Protein AF-0000000077119243 (afdb_homodimer)

Organism: Leptosphaeria maculans (strain JN3 / isolate v23.1.3 / race Av1-4-5-6-7-8) (NCBI:txid985895)

InterPro domains:
  IPR002594 Glycoside hydrolase family 12 [PF01670] (50-259)
  IPR002594 Glycoside hydrolase family 12 [PTHR34002] (16-266)
  IPR013319 Glycoside hydrolase family 11/12 [G3DSA:2.60.120.180] (26-264)
  IPR013320 Concanavalin A-like lectin/glucanase domain superfamily [SSF49899] (38-261)

pLDDT: mean 91.3, std 14.82, range [26.23, 98.88]

Structure (mmCIF, N/CA/C/O backbone):
data_AF-0000000077119243-model_v1
#
loop_
_entity.id
_entity.type
_entity.pdbx_description
1 polymer 'Uncharacterized protein'
#
loop_
_atom_site.group_PDB
_atom_site.id
_atom_site.type_symbol
_atom_site.label_atom_id
_atom_site.label_alt_id
_atom_site.label_comp_id
_atom_site.label_asym_id
_atom_site.label_entity_id
_atom_site.label_seq_id
_atom_site.pdbx_PDB_ins_code
_atom_site.Cartn_x
_atom_site.Cartn_y
_atom_site.Cartn_z
_atom_site.occupancy
_atom_site.B_iso_or_equiv
_atom_site.auth_seq_id
_atom_site.auth_comp_id
_atom_site.auth_asym_id
_atom_site.auth_atom_id
_atom_site.pdbx_PDB_model_num
ATOM 1 N N . MET A 1 1 ? -51.469 -25.359 -19.766 1 26.23 1 MET A N 1
ATOM 2 C CA . MET A 1 1 ? -50.406 -25.703 -18.797 1 26.23 1 MET A CA 1
ATOM 3 C C . MET A 1 1 ? -49.219 -24.75 -18.922 1 26.23 1 MET A C 1
ATOM 5 O O . MET A 1 1 ? -48.5 -24.812 -19.922 1 26.23 1 MET A O 1
ATOM 9 N N . LEU A 1 2 ? -49.375 -23.453 -18.391 1 38.09 2 LEU A N 1
ATOM 10 C CA . LEU A 1 2 ? -48.438 -22.344 -18.375 1 38.09 2 LEU A CA 1
ATOM 11 C C . LEU A 1 2 ? -47.156 -22.703 -17.609 1 38.09 2 LEU A C 1
ATOM 13 O O . LEU A 1 2 ? -47.219 -22.969 -16.406 1 38.09 2 LEU A O 1
ATOM 17 N N . THR A 1 3 ? -46.219 -23.391 -18.312 1 36.25 3 THR A N 1
ATOM 18 C CA . THR A 1 3 ? -44.906 -23.688 -17.781 1 36.25 3 THR A CA 1
ATOM 19 C C . THR A 1 3 ? -44.188 -22.406 -17.312 1 36.25 3 THR A C 1
ATOM 21 O O . THR A 1 3 ? -43.938 -21.516 -18.125 1 36.25 3 THR A O 1
ATOM 24 N N . ASN A 1 4 ? -44.531 -21.906 -16.141 1 38.5 4 ASN A N 1
ATOM 25 C CA . ASN A 1 4 ? -43.812 -20.828 -15.469 1 38.5 4 ASN A CA 1
ATOM 26 C C . ASN A 1 4 ? -42.344 -21.156 -15.32 1 38.5 4 ASN A C 1
ATOM 28 O O . ASN A 1 4 ? -41.969 -22.016 -14.539 1 38.5 4 ASN A O 1
ATOM 32 N N . THR A 1 5 ? -41.562 -21.109 -16.375 1 34.38 5 THR A N 1
ATOM 33 C CA . THR A 1 5 ? -40.094 -21.141 -16.281 1 34.38 5 THR A CA 1
ATOM 34 C C . THR A 1 5 ? -39.562 -20.031 -15.383 1 34.38 5 THR A C 1
ATOM 36 O O . THR A 1 5 ? -39.656 -18.859 -15.719 1 34.38 5 THR A O 1
ATOM 39 N N . LEU A 1 6 ? -39.688 -20.188 -14.086 1 35.75 6 LEU A N 1
ATOM 40 C CA . LEU A 1 6 ? -38.969 -19.312 -13.156 1 35.75 6 LEU A CA 1
ATOM 41 C C . LEU A 1 6 ? -37.5 -19.203 -13.531 1 35.75 6 LEU A C 1
ATOM 43 O O . LEU A 1 6 ? -36.781 -20.188 -13.516 1 35.75 6 LEU A O 1
ATOM 47 N N . TYR A 1 7 ? -37.188 -18.203 -14.32 1 35.03 7 TYR A N 1
ATOM 48 C CA . TYR A 1 7 ? -35.781 -17.797 -14.516 1 35.03 7 TYR A CA 1
ATOM 49 C C . TYR A 1 7 ? -35.125 -17.484 -13.188 1 35.03 7 TYR A C 1
ATOM 51 O O . TYR A 1 7 ? -35.5 -16.547 -12.492 1 35.03 7 TYR A O 1
ATOM 59 N N . PHE A 1 8 ? -34.625 -18.453 -12.555 1 35.88 8 PHE A N 1
ATOM 60 C CA . PHE A 1 8 ? -33.719 -18.172 -11.453 1 35.88 8 PHE A CA 1
ATOM 61 C C . PHE A 1 8 ? -32.625 -17.188 -11.875 1 35.88 8 PHE A C 1
ATOM 63 O O . PHE A 1 8 ? -31.781 -17.5 -12.703 1 35.88 8 PHE A O 1
ATOM 70 N N . LEU A 1 9 ? -32.938 -15.906 -11.82 1 38.72 9 LEU A N 1
ATOM 71 C CA . LEU A 1 9 ? -31.875 -14.914 -11.906 1 38.72 9 LEU A CA 1
ATOM 72 C C . LEU A 1 9 ? -30.75 -15.227 -10.914 1 38.72 9 LEU A C 1
ATOM 74 O O . LEU A 1 9 ? -30.938 -15.117 -9.703 1 38.72 9 LEU A O 1
ATOM 78 N N . ALA A 1 10 ? -29.938 -16.188 -11.336 1 40.19 10 ALA A N 1
ATOM 79 C CA . ALA A 1 10 ? -28.688 -16.312 -10.578 1 40.19 10 ALA A CA 1
ATOM 80 C C . ALA A 1 10 ? -28.109 -14.938 -10.273 1 40.19 10 ALA A C 1
ATOM 82 O O . ALA A 1 10 ? -27.75 -14.195 -11.188 1 40.19 10 ALA A O 1
ATOM 83 N N . LEU A 1 11 ? -28.641 -14.289 -9.188 1 38.88 11 LEU A N 1
ATOM 84 C CA . LEU A 1 11 ? -27.969 -13.094 -8.68 1 38.88 11 LEU A CA 1
ATOM 85 C C . LEU A 1 11 ? -26.453 -13.305 -8.648 1 38.88 11 LEU A C 1
ATOM 87 O O . LEU A 1 11 ? -25.938 -14.047 -7.805 1 38.88 11 LEU A O 1
ATOM 91 N N . VAL A 1 12 ? -25.844 -13.312 -9.828 1 37.94 12 VAL A N 1
ATOM 92 C CA . VAL A 1 12 ? -24.391 -13.219 -9.805 1 37.94 12 VAL A CA 1
ATOM 93 C C . VAL A 1 12 ? -23.953 -12.148 -8.797 1 37.94 12 VAL A C 1
ATOM 95 O O . VAL A 1 12 ? -24.312 -10.977 -8.945 1 37.94 12 VAL A O 1
ATOM 98 N N . ALA A 1 13 ? -23.906 -12.438 -7.555 1 44.59 13 ALA A N 1
ATOM 99 C CA . ALA A 1 13 ? -23.281 -11.547 -6.582 1 44.59 13 ALA A CA 1
ATOM 100 C C . ALA A 1 13 ? -22.062 -10.867 -7.176 1 44.59 13 ALA A C 1
ATOM 102 O O . ALA A 1 13 ? -21.219 -11.516 -7.793 1 44.59 13 ALA A O 1
ATOM 103 N N . PRO A 1 14 ? -22.156 -9.555 -7.289 1 43.66 14 PRO A N 1
ATOM 104 C CA . PRO A 1 14 ? -20.953 -8.875 -7.77 1 43.66 14 PRO A CA 1
ATOM 105 C C . PRO A 1 14 ? -19.672 -9.43 -7.141 1 43.66 14 PRO A C 1
ATOM 107 O O . PRO A 1 14 ? -19.609 -9.633 -5.926 1 43.66 14 PRO A O 1
ATOM 110 N N . ILE A 1 15 ? -18.953 -10.188 -7.852 1 42.72 15 ILE A N 1
ATOM 111 C CA . ILE A 1 15 ? -17.609 -10.523 -7.41 1 42.72 15 ILE A CA 1
ATOM 112 C C . ILE A 1 15 ? -16.906 -9.266 -6.914 1 42.72 15 ILE A C 1
ATOM 114 O O . ILE A 1 15 ? -16.609 -8.359 -7.699 1 42.72 15 ILE A O 1
ATOM 118 N N . LEU A 1 16 ? -17.297 -8.703 -5.664 1 45.44 16 LEU A N 1
ATOM 119 C CA . LEU A 1 16 ? -16.516 -7.605 -5.109 1 45.44 16 LEU A CA 1
ATOM 120 C C . LEU A 1 16 ? -15.023 -7.855 -5.301 1 45.44 16 LEU A C 1
ATOM 122 O O . LEU A 1 16 ? -14.508 -8.898 -4.895 1 45.44 16 LEU A O 1
ATOM 126 N N . ALA A 1 17 ? -14.445 -7.086 -6.285 1 49.38 17 ALA A N 1
ATOM 127 C CA . ALA A 1 17 ? -13.125 -7.051 -6.906 1 49.38 17 ALA A CA 1
ATOM 128 C C . ALA A 1 17 ? -12.031 -6.887 -5.859 1 49.38 17 ALA A C 1
ATOM 130 O O . ALA A 1 17 ? -12.188 -6.133 -4.895 1 49.38 17 ALA A O 1
ATOM 131 N N . THR A 1 18 ? -11.18 -7.738 -5.582 1 61.28 18 THR A N 1
ATOM 132 C CA . THR A 1 18 ? -9.898 -7.801 -4.883 1 61.28 18 THR A CA 1
ATOM 133 C C . THR A 1 18 ? -8.984 -6.66 -5.324 1 61.28 18 THR A C 1
ATOM 135 O O . THR A 1 18 ? -8.805 -6.43 -6.52 1 61.28 18 THR A O 1
ATOM 138 N N . PRO A 1 19 ? -8.727 -5.629 -4.379 1 62.91 19 PRO A N 1
ATOM 139 C CA . PRO A 1 19 ? -7.734 -4.652 -4.836 1 62.91 19 PRO A CA 1
ATOM 140 C C . PRO A 1 19 ? -6.445 -5.309 -5.32 1 62.91 19 PRO A C 1
ATOM 142 O O . PRO A 1 19 ? -6.051 -6.359 -4.805 1 62.91 19 PRO A O 1
ATOM 145 N N . ALA A 1 20 ? -5.965 -4.789 -6.461 1 72.56 20 ALA A N 1
ATOM 146 C CA . ALA A 1 20 ? -4.672 -5.246 -6.957 1 72.56 20 ALA A CA 1
ATOM 147 C C . ALA A 1 20 ? -3.555 -4.906 -5.973 1 72.56 20 ALA A C 1
ATOM 149 O O . ALA A 1 20 ? -3.533 -3.812 -5.402 1 72.56 20 ALA A O 1
ATOM 150 N N . PRO A 1 21 ? -2.715 -5.867 -5.672 1 76.38 21 PRO A N 1
ATOM 151 C CA . PRO A 1 21 ? -1.579 -5.539 -4.805 1 76.38 21 PRO A CA 1
ATOM 152 C C . PRO A 1 21 ? -0.717 -4.41 -5.367 1 76.38 21 PRO A C 1
ATOM 154 O O . PRO A 1 21 ? -0.53 -4.316 -6.582 1 76.38 21 PRO A O 1
ATOM 157 N N . GLN A 1 22 ? -0.327 -3.582 -4.449 1 79.25 22 GLN A N 1
ATOM 158 C CA . GLN A 1 22 ? 0.572 -2.49 -4.809 1 79.25 22 GLN A CA 1
ATOM 159 C C . GLN A 1 22 ? 2.021 -2.844 -4.492 1 79.25 22 GLN A C 1
ATOM 161 O O . GLN A 1 22 ? 2.307 -3.443 -3.455 1 79.25 22 GLN A O 1
ATOM 166 N N . GLY A 1 23 ? 2.82 -2.564 -5.469 1 82.94 23 GLY A N 1
ATOM 167 C CA . GLY A 1 23 ? 4.23 -2.844 -5.262 1 82.94 23 GLY A CA 1
ATOM 168 C C . GLY A 1 23 ? 4.93 -1.792 -4.422 1 82.94 23 GLY A C 1
ATOM 169 O O . GLY A 1 23 ? 4.484 -0.645 -4.355 1 82.94 23 GLY A O 1
ATOM 170 N N . VAL A 1 24 ? 5.867 -2.23 -3.662 1 89.81 24 VAL A N 1
ATOM 171 C CA . VAL A 1 24 ? 6.824 -1.354 -2.994 1 89.81 24 VAL A CA 1
ATOM 172 C C . VAL A 1 24 ? 8.195 -1.485 -3.654 1 89.81 24 VAL A C 1
ATOM 174 O O . VAL A 1 24 ? 8.703 -2.596 -3.834 1 89.81 24 VAL A O 1
ATOM 177 N N . THR A 1 25 ? 8.766 -0.384 -4.012 1 87.38 25 THR A N 1
ATOM 178 C CA . THR A 1 25 ? 10.078 -0.387 -4.652 1 87.38 25 THR A CA 1
ATOM 179 C C . THR A 1 25 ? 11.148 0.133 -3.699 1 87.38 25 THR A C 1
ATOM 181 O O . THR A 1 25 ? 11.023 1.231 -3.154 1 87.38 25 THR A O 1
ATOM 184 N N . LEU A 1 26 ? 12.211 -0.714 -3.527 1 92.31 26 LEU A N 1
ATOM 185 C CA . LEU A 1 26 ? 13.297 -0.307 -2.646 1 92.31 26 LEU A CA 1
ATOM 186 C C . LEU A 1 26 ? 14.414 0.361 -3.438 1 92.31 26 LEU A C 1
ATOM 188 O O . LEU A 1 26 ? 14.734 -0.063 -4.551 1 92.31 26 LEU A O 1
ATOM 192 N N . SER A 1 27 ? 14.875 1.401 -2.91 1 91.94 27 SER A N 1
ATOM 193 C CA . SER A 1 27 ? 16.109 2.057 -3.334 1 91.94 27 SER A CA 1
ATOM 194 C C . SER A 1 27 ? 16.812 2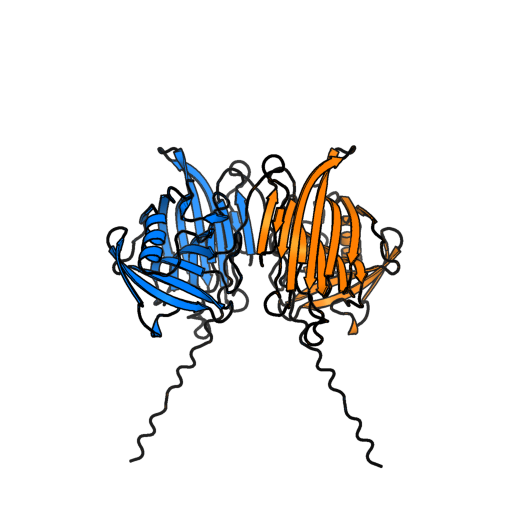.719 -2.156 1 91.94 27 SER A C 1
ATOM 196 O O . SER A 1 27 ? 16.594 2.346 -1.002 1 91.94 27 SER A O 1
ATOM 198 N N . ASP A 1 28 ? 17.875 3.422 -2.373 1 93.31 28 ASP A N 1
ATOM 199 C CA . ASP A 1 28 ? 18.562 4.254 -1.385 1 93.31 28 ASP A CA 1
ATOM 200 C C . ASP A 1 28 ? 18.969 5.594 -1.988 1 93.31 28 ASP A C 1
ATOM 202 O O . ASP A 1 28 ? 18.797 5.824 -3.186 1 93.31 28 ASP A O 1
ATOM 206 N N . THR A 1 29 ? 19.484 6.488 -1.15 1 94.94 29 THR A N 1
ATOM 207 C CA . THR A 1 29 ? 19.734 7.852 -1.608 1 94.94 29 THR A CA 1
ATOM 208 C C . THR A 1 29 ? 20.938 7.895 -2.551 1 94.94 29 THR A C 1
ATOM 210 O O . THR A 1 29 ? 21.141 8.875 -3.271 1 94.94 29 THR A O 1
ATOM 213 N N . VAL A 1 30 ? 21.75 6.84 -2.541 1 92.81 30 VAL A N 1
ATOM 214 C CA . VAL A 1 30 ? 22.938 6.789 -3.406 1 92.81 30 VAL A CA 1
ATOM 215 C C . VAL A 1 30 ? 22.516 6.336 -4.805 1 92.81 30 VAL A C 1
ATOM 217 O O . VAL A 1 30 ? 22.984 6.898 -5.805 1 92.81 30 VAL A O 1
ATOM 220 N N . LYS A 1 31 ? 21.625 5.398 -4.926 1 90.25 31 LYS A N 1
ATOM 221 C CA . LYS A 1 31 ? 21.266 4.75 -6.188 1 90.25 31 LYS A CA 1
ATOM 222 C C . LYS A 1 31 ? 20.078 5.453 -6.848 1 90.25 31 LYS A C 1
ATOM 224 O O . LYS A 1 31 ? 19.969 5.48 -8.078 1 90.25 31 LYS A O 1
ATOM 229 N N . GLN A 1 32 ? 19.203 6.035 -6.094 1 94 32 GLN A N 1
ATOM 230 C CA . GLN A 1 32 ? 17.953 6.582 -6.625 1 94 32 GLN A CA 1
ATOM 231 C C . GLN A 1 32 ? 18.188 7.93 -7.301 1 94 32 GLN A C 1
ATOM 233 O O . GLN A 1 32 ? 18.516 8.914 -6.633 1 94 32 GLN A O 1
ATOM 238 N N . LYS A 1 33 ? 18 7.918 -8.609 1 93.69 33 LYS A N 1
ATOM 239 C CA . LYS A 1 33 ? 18.031 9.172 -9.359 1 93.69 33 LYS A CA 1
ATOM 240 C C . LYS A 1 33 ? 16.719 9.93 -9.234 1 93.69 33 LYS A C 1
ATOM 242 O O . LYS A 1 33 ? 15.688 9.344 -8.891 1 93.69 33 LYS A O 1
ATOM 247 N N . PRO A 1 34 ? 16.797 11.273 -9.43 1 96.44 34 PRO A N 1
ATOM 248 C CA . PRO A 1 34 ? 15.531 11.992 -9.461 1 96.44 34 PRO A CA 1
ATOM 249 C C . PRO A 1 34 ? 14.492 11.32 -10.359 1 96.44 34 PRO A C 1
ATOM 251 O O . PRO A 1 34 ? 14.836 10.805 -11.43 1 96.44 34 PRO A O 1
ATOM 254 N N . ILE A 1 35 ? 13.234 11.336 -9.883 1 93.12 35 ILE A N 1
ATOM 255 C CA . ILE A 1 35 ? 12.188 10.625 -10.617 1 93.12 35 ILE A CA 1
ATOM 256 C C . ILE A 1 35 ? 10.844 11.312 -10.398 1 93.12 35 ILE A C 1
ATOM 258 O O . ILE A 1 35 ? 10.625 11.953 -9.359 1 93.12 35 ILE A O 1
ATOM 262 N N . GLN A 1 36 ? 9.992 11.305 -11.375 1 93.81 36 GLN A N 1
ATOM 263 C CA . GLN A 1 36 ? 8.586 11.68 -11.281 1 93.81 36 GLN A CA 1
ATOM 264 C C . GLN A 1 36 ? 7.68 10.461 -11.43 1 93.81 36 GLN A C 1
ATOM 266 O O . GLN A 1 36 ? 7.598 9.867 -12.5 1 93.81 36 GLN A O 1
ATOM 271 N N . MET A 1 37 ? 7.023 10.133 -10.367 1 91.5 37 MET A N 1
ATOM 272 C CA . MET A 1 37 ? 6.141 8.969 -10.352 1 91.5 37 MET A CA 1
ATOM 273 C C . MET A 1 37 ? 4.688 9.383 -10.562 1 91.5 37 MET A C 1
ATOM 275 O O . MET A 1 37 ? 4.125 10.125 -9.758 1 91.5 37 MET A O 1
ATOM 279 N N . CYS A 1 38 ? 4.035 8.859 -11.609 1 89.5 38 CYS A N 1
ATOM 280 C CA . CYS A 1 38 ? 2.703 9.328 -11.984 1 89.5 38 CYS A CA 1
ATOM 281 C C . CYS A 1 38 ? 1.698 8.188 -11.969 1 89.5 38 CYS A C 1
ATOM 283 O O . CYS A 1 38 ? 0.547 8.359 -12.375 1 89.5 38 CYS A O 1
ATOM 285 N N . GLY A 1 39 ? 2.213 7.078 -11.578 1 83.44 39 GLY A N 1
ATOM 286 C CA . GLY A 1 39 ? 1.29 5.957 -11.5 1 83.44 39 GLY A CA 1
ATOM 287 C C . GLY A 1 39 ? 0.276 6.098 -10.383 1 83.44 39 GLY A C 1
ATOM 288 O O . GLY A 1 39 ? 0.401 6.98 -9.531 1 83.44 39 GLY A O 1
ATOM 289 N N . LYS A 1 40 ? -0.735 5.273 -10.391 1 83.81 40 LYS A N 1
ATOM 290 C CA . LYS A 1 40 ? -1.84 5.336 -9.445 1 83.81 40 LYS A CA 1
ATOM 291 C C . LYS A 1 40 ? -1.35 5.117 -8.016 1 83.81 40 LYS A C 1
ATOM 293 O O . LYS A 1 40 ? -1.855 5.734 -7.074 1 83.81 40 LYS A O 1
ATOM 298 N N . ALA A 1 41 ? -0.467 4.164 -7.832 1 86.12 41 ALA A N 1
ATOM 299 C CA . ALA A 1 41 ? 0.109 3.826 -6.535 1 86.12 41 ALA A CA 1
ATOM 300 C C . ALA A 1 41 ? 1.607 3.561 -6.648 1 86.12 41 ALA A C 1
ATOM 302 O O . ALA A 1 41 ? 2.094 2.512 -6.215 1 86.12 41 ALA A O 1
ATOM 303 N N . GLN A 1 42 ? 2.32 4.48 -7.129 1 88.25 42 GLN A N 1
ATOM 304 C CA . GLN A 1 42 ? 3.75 4.328 -7.379 1 88.25 42 GLN A CA 1
ATOM 305 C C . GLN A 1 42 ? 4.574 4.945 -6.254 1 88.25 42 GLN A C 1
ATOM 307 O O . GLN A 1 42 ? 4.238 6.016 -5.746 1 88.25 42 GLN A O 1
ATOM 312 N N . ASN A 1 43 ? 5.684 4.203 -5.891 1 93.38 43 ASN A N 1
ATOM 313 C CA . ASN A 1 43 ? 6.457 4.684 -4.75 1 93.38 43 ASN A CA 1
ATOM 314 C C . ASN A 1 43 ? 7.902 4.199 -4.805 1 93.38 43 ASN A C 1
ATOM 316 O O . ASN A 1 43 ? 8.227 3.293 -5.574 1 93.38 43 ASN A O 1
ATOM 320 N N . VAL A 1 44 ? 8.719 4.859 -4.023 1 93 44 VAL A N 1
ATOM 321 C CA . VAL A 1 44 ? 10.086 4.418 -3.764 1 93 44 VAL A CA 1
ATOM 322 C C . VAL A 1 44 ? 10.406 4.582 -2.281 1 93 44 VAL A C 1
ATOM 324 O O . VAL A 1 44 ? 10.18 5.652 -1.706 1 93 44 VAL A O 1
ATOM 327 N N . VAL A 1 45 ? 10.789 3.525 -1.678 1 95.38 45 VAL A N 1
ATOM 328 C CA . VAL A 1 45 ? 11.305 3.557 -0.313 1 95.38 45 VAL A CA 1
ATOM 329 C C . VAL A 1 45 ? 12.812 3.807 -0.335 1 95.38 45 VAL A C 1
ATOM 331 O O . VAL A 1 45 ? 13.555 3.084 -1.001 1 95.38 45 VAL A O 1
ATOM 334 N N . LEU A 1 46 ? 13.211 4.84 0.361 1 95.94 46 LEU A N 1
ATOM 335 C CA . LEU A 1 46 ? 14.633 5.098 0.536 1 95.94 46 LEU A CA 1
ATOM 336 C C . LEU A 1 46 ? 15.156 4.441 1.813 1 95.94 46 LEU A C 1
ATOM 338 O O . LEU A 1 46 ? 15.039 5.016 2.9 1 95.94 46 LEU A O 1
ATOM 342 N N . THR A 1 47 ? 15.906 3.352 1.684 1 93.69 47 THR A N 1
ATOM 343 C CA . THR A 1 47 ? 16.156 2.445 2.799 1 93.69 47 THR A CA 1
ATOM 344 C C . THR A 1 47 ? 17.141 3.061 3.783 1 93.69 47 THR A C 1
ATOM 346 O O . THR A 1 47 ? 17.25 2.607 4.926 1 93.69 47 THR A O 1
ATOM 349 N N . ASP A 1 48 ? 17.875 4.07 3.344 1 93.5 48 ASP A N 1
ATOM 350 C CA . ASP A 1 48 ? 18.844 4.711 4.227 1 93.5 48 ASP A CA 1
ATOM 351 C C . ASP A 1 48 ? 18.281 6 4.82 1 93.5 48 ASP A C 1
ATOM 353 O O . ASP A 1 48 ? 19.031 6.828 5.34 1 93.5 48 ASP A O 1
ATOM 357 N N . THR A 1 49 ? 17.031 6.223 4.656 1 95.5 49 THR A N 1
ATOM 358 C CA . THR A 1 49 ? 16.266 7.305 5.258 1 95.5 49 THR A CA 1
ATOM 359 C C . THR A 1 49 ? 15.008 6.77 5.934 1 95.5 49 THR A C 1
ATOM 361 O O . THR A 1 49 ? 14.664 5.598 5.766 1 95.5 49 THR A O 1
ATOM 364 N N . PRO A 1 50 ? 14.312 7.633 6.648 1 95.56 50 PRO A N 1
ATOM 365 C CA . PRO A 1 50 ? 13.047 7.152 7.211 1 95.56 50 PRO A CA 1
ATOM 366 C C . PRO A 1 50 ? 11.867 7.383 6.277 1 95.56 50 PRO A C 1
ATOM 368 O O . PRO A 1 50 ? 10.734 7.578 6.742 1 95.56 50 PRO A O 1
ATOM 371 N N . TRP A 1 51 ? 12.156 7.367 4.934 1 97.56 51 TRP A N 1
ATOM 372 C CA . TRP A 1 51 ? 11.047 7.91 4.148 1 97.56 51 TRP A CA 1
ATOM 373 C C . TRP A 1 51 ? 10.703 6.984 2.986 1 97.56 51 TRP A C 1
ATOM 375 O O . TRP A 1 51 ? 11.57 6.309 2.439 1 97.56 51 TRP A O 1
ATOM 385 N N . ILE A 1 52 ? 9.453 7.004 2.676 1 96.81 52 ILE A N 1
ATOM 386 C CA . ILE A 1 52 ? 8.875 6.562 1.412 1 96.81 52 ILE A CA 1
ATOM 387 C C . ILE A 1 52 ? 8.305 7.762 0.658 1 96.81 52 ILE A C 1
ATOM 389 O O . ILE A 1 52 ? 7.711 8.656 1.262 1 96.81 52 ILE A O 1
ATOM 393 N N . VAL A 1 53 ? 8.641 7.891 -0.634 1 97.75 53 VAL A N 1
ATOM 394 C CA . VAL A 1 53 ? 7.984 8.859 -1.509 1 97.75 53 VAL A CA 1
ATOM 395 C C . VAL A 1 53 ? 6.879 8.172 -2.305 1 97.75 53 VAL A C 1
ATOM 397 O O . VAL A 1 53 ? 7.105 7.137 -2.932 1 97.75 53 VAL A O 1
ATOM 400 N N . TYR A 1 54 ? 5.641 8.781 -2.346 1 96.19 54 TYR A N 1
ATOM 401 C CA . TYR A 1 54 ? 4.508 7.977 -2.797 1 96.19 54 TYR A CA 1
ATOM 402 C C . TYR A 1 54 ? 3.504 8.828 -3.559 1 96.19 54 TYR A C 1
ATOM 404 O O . TYR A 1 54 ? 3.051 9.867 -3.057 1 96.19 54 TYR A O 1
ATOM 412 N N . ASN A 1 55 ? 3.156 8.414 -4.773 1 94.38 55 ASN A N 1
ATOM 413 C CA . ASN A 1 55 ? 2.01 8.93 -5.516 1 94.38 55 ASN A CA 1
ATOM 414 C C . ASN A 1 55 ? 0.777 8.055 -5.324 1 94.38 55 ASN A C 1
ATOM 416 O O . ASN A 1 55 ? 0.629 7.031 -5.992 1 94.38 55 ASN A O 1
ATOM 420 N N . MET A 1 56 ? -0.105 8.531 -4.48 1 92.69 56 MET A N 1
ATOM 421 C CA . MET A 1 56 ? -1.33 7.785 -4.207 1 92.69 56 MET A CA 1
ATOM 422 C C . MET A 1 56 ? -2.529 8.445 -4.883 1 92.69 56 MET A C 1
ATOM 424 O O . MET A 1 56 ? -3.232 9.242 -4.27 1 92.69 56 MET A O 1
ATOM 428 N N . PHE A 1 57 ? -2.744 8.016 -6.094 1 89.94 57 PHE A N 1
ATOM 429 C CA . PHE A 1 57 ? -3.758 8.609 -6.957 1 89.94 57 PHE A CA 1
ATOM 430 C C . PHE A 1 57 ? -5.059 7.816 -6.883 1 89.94 57 PHE A C 1
ATOM 432 O O . PHE A 1 57 ? -5.535 7.297 -7.895 1 89.94 57 PHE A O 1
ATOM 439 N N . TYR A 1 58 ? -5.742 7.855 -5.777 1 85.81 58 TYR A N 1
ATOM 440 C CA . TYR A 1 58 ? -6.797 6.898 -5.465 1 85.81 58 TYR A CA 1
ATOM 441 C C . TYR A 1 58 ? -8.078 7.238 -6.207 1 85.81 58 TYR A C 1
ATOM 443 O O . TYR A 1 58 ? -8.953 6.387 -6.375 1 85.81 58 TYR A O 1
ATOM 451 N N . ASN A 1 59 ? -8.312 8.422 -6.73 1 89.19 59 ASN A N 1
ATOM 452 C CA . ASN A 1 59 ? -9.477 8.773 -7.531 1 89.19 59 ASN A CA 1
ATOM 453 C C . ASN A 1 59 ? -9.094 9.094 -8.969 1 89.19 59 ASN A C 1
ATOM 455 O O . ASN A 1 59 ? -9.664 9.992 -9.586 1 89.19 59 ASN A O 1
ATOM 459 N N . GLN A 1 60 ? -8.156 8.414 -9.422 1 87.31 60 GLN A N 1
ATOM 460 C CA . GLN A 1 60 ? -7.672 8.586 -10.789 1 87.31 60 GLN A CA 1
ATOM 461 C C . GLN A 1 60 ? -8.797 8.391 -11.805 1 87.31 60 GLN A C 1
ATOM 463 O O . GLN A 1 60 ? -8.875 9.117 -12.797 1 87.31 60 GLN A O 1
ATOM 468 N N . ALA A 1 61 ? -9.672 7.469 -11.586 1 80.12 61 ALA A N 1
ATOM 469 C CA . ALA A 1 61 ? -10.719 7.102 -12.531 1 80.12 61 ALA A CA 1
ATOM 470 C C . ALA A 1 61 ? -11.695 8.258 -12.75 1 80.12 61 ALA A C 1
ATOM 472 O O . ALA A 1 61 ? -12.289 8.383 -13.82 1 80.12 61 ALA A O 1
ATOM 473 N N . GLN A 1 62 ? -11.773 9.094 -11.828 1 87.31 62 GLN A N 1
ATOM 474 C CA . GLN A 1 62 ? -12.688 10.227 -11.961 1 87.31 62 GLN A CA 1
ATOM 475 C C . GLN A 1 62 ? -11.922 11.523 -12.227 1 87.31 62 GLN A C 1
ATOM 477 O O . GLN A 1 62 ? -12.492 12.609 -12.125 1 87.31 62 GLN A O 1
ATOM 482 N N . THR A 1 63 ? -10.703 11.422 -12.445 1 93.06 63 THR A N 1
ATOM 483 C CA . THR A 1 63 ? -9.852 12.578 -12.664 1 93.06 63 THR A CA 1
ATOM 484 C C . THR A 1 63 ? -9.547 12.75 -14.156 1 93.06 63 THR A C 1
ATOM 486 O O . THR A 1 63 ? -9.195 11.789 -14.836 1 93.06 63 THR A O 1
ATOM 489 N N . LYS A 1 64 ? -9.812 13.938 -14.625 1 95.56 64 LYS A N 1
ATOM 490 C CA . LYS A 1 64 ? -9.312 14.297 -15.953 1 95.56 64 LYS A CA 1
ATOM 491 C C . LYS A 1 64 ? -7.953 14.977 -15.859 1 95.56 64 LYS A C 1
ATOM 493 O O . LYS A 1 64 ? -7.871 16.172 -15.555 1 95.56 64 LYS A O 1
ATOM 498 N N . GLY A 1 65 ? -6.91 14.297 -16.125 1 96.62 65 GLY A N 1
ATOM 499 C CA . GLY A 1 65 ? -5.562 14.828 -16.016 1 96.62 65 GLY A CA 1
ATOM 500 C C . GLY A 1 65 ? -4.602 13.875 -15.32 1 96.62 65 GLY A C 1
ATOM 501 O O . GLY A 1 65 ? -4.781 12.656 -15.375 1 96.62 65 GLY A O 1
ATOM 502 N N . SER A 1 66 ? -3.473 14.445 -14.742 1 95.38 66 SER A N 1
ATOM 503 C CA . SER A 1 66 ? -2.424 13.625 -14.141 1 95.38 66 SER A CA 1
ATOM 504 C C . SER A 1 66 ? -1.999 14.18 -12.781 1 95.38 66 SER A C 1
ATOM 506 O O . SER A 1 66 ? -2.234 15.352 -12.484 1 95.38 66 SER A O 1
ATOM 508 N N . MET A 1 67 ? -1.538 13.32 -11.984 1 96.25 67 MET A N 1
ATOM 509 C CA . MET A 1 67 ? -0.945 13.602 -10.68 1 96.25 67 MET A CA 1
ATOM 510 C C . MET A 1 67 ? 0.358 12.836 -10.5 1 96.25 67 MET A C 1
ATOM 512 O O . MET A 1 67 ? 0.405 11.625 -10.719 1 96.25 67 MET A O 1
ATOM 516 N N . CYS A 1 68 ? 1.416 13.57 -10.148 1 96.12 68 CYS A N 1
ATOM 517 C CA . CYS A 1 68 ? 2.721 12.938 -10.008 1 96.12 68 CYS A CA 1
ATOM 518 C C . CYS A 1 68 ? 3.396 13.359 -8.711 1 96.12 68 CYS A C 1
ATOM 520 O O . CYS A 1 68 ? 3.193 14.484 -8.234 1 96.12 68 CYS A O 1
ATOM 522 N N . THR A 1 69 ? 4.133 12.477 -8.125 1 97.88 69 THR A N 1
ATOM 523 C CA . THR A 1 69 ? 5.012 12.75 -6.996 1 97.88 69 THR A CA 1
ATOM 524 C C . THR A 1 69 ? 6.473 12.539 -7.387 1 97.88 69 THR A C 1
ATOM 526 O O . THR A 1 69 ? 6.832 11.5 -7.949 1 97.88 69 THR A O 1
ATOM 529 N N . GLY A 1 70 ? 7.273 13.516 -7.062 1 97.88 70 GLY A N 1
ATOM 530 C CA . GLY A 1 70 ? 8.672 13.461 -7.457 1 97.88 70 GLY A CA 1
ATOM 531 C C . GLY A 1 70 ? 9.617 13.297 -6.281 1 97.88 70 GLY A C 1
ATOM 532 O O . GLY A 1 70 ? 9.367 13.844 -5.203 1 97.88 70 GLY A O 1
ATOM 533 N N . TYR A 1 71 ? 10.641 12.523 -6.477 1 98.5 71 TYR A N 1
ATOM 534 C CA . TYR A 1 71 ? 11.82 12.523 -5.629 1 98.5 71 TYR A CA 1
ATOM 535 C C . TYR A 1 71 ? 12.984 13.242 -6.309 1 98.5 71 TYR A C 1
ATOM 537 O O . TYR A 1 71 ? 13.25 13.023 -7.492 1 98.5 71 TYR A O 1
ATOM 545 N N . ASP A 1 72 ? 13.648 14.094 -5.527 1 98.5 72 ASP A N 1
ATOM 546 C CA . ASP A 1 72 ? 14.805 14.773 -6.105 1 98.5 72 ASP A CA 1
ATOM 547 C C . ASP A 1 72 ? 16.094 14.336 -5.414 1 98.5 72 ASP A C 1
ATOM 549 O O . ASP A 1 72 ? 16.953 13.695 -6.027 1 98.5 72 ASP A O 1
ATOM 553 N N . SER A 1 73 ? 16.156 14.641 -4.09 1 98.12 73 SER A N 1
ATOM 554 C CA . SER A 1 73 ? 17.406 14.352 -3.379 1 98.12 73 SER A CA 1
ATOM 555 C C . SER A 1 73 ? 17.203 14.406 -1.869 1 98.12 73 SER A C 1
ATOM 557 O O . SER A 1 73 ? 16.172 14.898 -1.393 1 98.12 73 SER A O 1
ATOM 559 N N . VAL A 1 74 ? 18.188 13.836 -1.192 1 98 74 VAL A N 1
ATOM 560 C CA . VAL A 1 74 ? 18.266 13.938 0.261 1 98 74 VAL A CA 1
ATOM 561 C C . VAL A 1 74 ? 19.547 14.648 0.666 1 98 74 VAL A C 1
ATOM 563 O O . VAL A 1 74 ? 20.609 14.406 0.079 1 98 74 VAL A O 1
ATOM 566 N N . SER A 1 75 ? 19.375 15.516 1.604 1 95.06 75 SER A N 1
ATOM 567 C CA . SER A 1 75 ? 20.531 16.203 2.166 1 95.06 75 SER A CA 1
ATOM 568 C C . SER A 1 75 ? 20.531 16.125 3.689 1 95.06 75 SER A C 1
ATOM 570 O O . SER A 1 75 ? 19.5 15.852 4.305 1 95.06 75 SER A O 1
ATOM 572 N N . THR A 1 76 ? 21.672 16.234 4.238 1 90.19 76 THR A N 1
ATOM 573 C CA . THR A 1 76 ? 21.797 16.281 5.691 1 90.19 76 THR A CA 1
ATOM 574 C C . THR A 1 76 ? 22.031 17.703 6.168 1 90.19 76 THR A C 1
ATOM 576 O O . THR A 1 76 ? 22.969 18.375 5.703 1 90.19 76 THR A O 1
ATOM 579 N N . GLY A 1 77 ? 21.125 18.109 7.023 1 82.06 77 GLY A N 1
ATOM 580 C CA . GLY A 1 77 ? 21.297 19.438 7.574 1 82.06 77 GLY A CA 1
ATOM 581 C C . GLY A 1 77 ? 22.422 19.531 8.594 1 82.06 77 GLY A C 1
ATOM 582 O O . GLY A 1 77 ? 23.031 18.516 8.938 1 82.06 77 GLY A O 1
ATOM 583 N N . THR A 1 78 ? 22.625 20.766 9.031 1 78.94 78 THR A N 1
ATOM 584 C CA . THR A 1 78 ? 23.688 21.031 9.984 1 78.94 78 THR A CA 1
ATOM 585 C C . THR A 1 78 ? 23.422 20.344 11.32 1 78.94 78 THR A C 1
ATOM 587 O O . THR A 1 78 ? 24.344 20.031 12.062 1 78.94 78 THR A O 1
ATOM 590 N N . ASN A 1 79 ? 22.156 20.062 11.562 1 79.25 79 ASN A N 1
ATOM 591 C CA . ASN A 1 79 ? 21.797 19.406 12.82 1 79.25 79 ASN A CA 1
ATOM 592 C C . ASN A 1 79 ? 21.891 17.891 12.719 1 79.25 79 ASN A C 1
ATOM 594 O O . ASN A 1 79 ? 21.609 17.188 13.68 1 79.25 79 ASN A O 1
ATOM 598 N N . GLY A 1 80 ? 22.312 17.453 11.602 1 83.88 80 GLY A N 1
ATOM 599 C CA . GLY A 1 80 ? 22.469 16.016 11.398 1 83.88 80 GLY A CA 1
ATOM 600 C C . GLY A 1 80 ? 21.203 15.344 10.891 1 83.88 80 GLY A C 1
ATOM 601 O O . GLY A 1 80 ? 21.234 14.188 10.469 1 83.88 80 GLY A O 1
ATOM 602 N N . ASN A 1 81 ? 20.109 16.141 10.922 1 87.5 81 ASN A N 1
ATOM 603 C CA . ASN A 1 81 ? 18.859 15.57 10.43 1 87.5 81 ASN A CA 1
ATOM 604 C C . ASN A 1 81 ? 18.797 15.594 8.898 1 87.5 81 ASN A C 1
ATOM 606 O O . ASN A 1 81 ? 19.297 16.531 8.273 1 87.5 81 ASN A O 1
ATOM 610 N N . LYS A 1 82 ? 18.266 14.578 8.398 1 94.94 82 LYS A N 1
ATOM 611 C CA . LYS A 1 82 ? 18.125 14.516 6.945 1 94.94 82 LYS A CA 1
ATOM 612 C C . LYS A 1 82 ? 16.891 15.281 6.48 1 94.94 82 LYS A C 1
ATOM 614 O O . LYS A 1 82 ? 15.898 15.375 7.207 1 94.94 82 LYS A O 1
ATOM 619 N N . ASN A 1 83 ? 17.016 15.875 5.316 1 97.69 83 ASN A N 1
ATOM 620 C CA . ASN A 1 83 ? 15.914 16.516 4.609 1 97.69 83 ASN A CA 1
ATOM 621 C C . ASN A 1 83 ? 15.742 15.945 3.205 1 97.69 83 ASN A C 1
ATOM 623 O O . ASN A 1 83 ? 16.719 15.602 2.545 1 97.69 83 ASN A O 1
ATOM 627 N N . ILE A 1 84 ? 14.516 15.906 2.785 1 98.62 84 ILE A N 1
ATOM 628 C CA . ILE A 1 84 ? 14.242 15.359 1.459 1 98.62 84 ILE A CA 1
ATOM 629 C C . ILE A 1 84 ? 13.602 16.438 0.581 1 98.62 84 ILE A C 1
ATOM 631 O O . ILE A 1 84 ? 12.672 17.125 1.005 1 98.62 84 ILE A O 1
ATOM 635 N N . LYS A 1 85 ? 14.188 16.609 -0.614 1 98.75 85 LYS A N 1
ATOM 636 C CA . LYS A 1 85 ? 13.586 17.453 -1.647 1 98.75 85 LYS A CA 1
ATOM 637 C C . LYS A 1 85 ? 12.648 16.625 -2.539 1 98.75 85 LYS A C 1
ATOM 639 O O . LYS A 1 85 ? 13.062 15.625 -3.119 1 98.75 85 LYS A O 1
ATOM 644 N N . TRP A 1 86 ? 11.43 17.047 -2.631 1 98.88 86 TRP A N 1
ATOM 645 C CA . TRP A 1 86 ? 10.398 16.328 -3.371 1 98.88 86 TRP A CA 1
ATOM 646 C C . TRP A 1 86 ? 9.398 17.297 -3.988 1 98.88 86 TRP A C 1
ATOM 648 O O . TRP A 1 86 ? 9.484 18.516 -3.775 1 98.88 86 TRP A O 1
ATOM 658 N N . SER A 1 87 ? 8.492 16.766 -4.855 1 98.88 87 SER A N 1
ATOM 659 C CA . SER A 1 87 ? 7.523 17.641 -5.512 1 98.88 87 SER A CA 1
ATOM 660 C C . SER A 1 87 ? 6.199 16.938 -5.746 1 98.88 87 SER A C 1
ATOM 662 O O . SER A 1 87 ? 6.152 15.703 -5.801 1 98.88 87 SER A O 1
ATOM 664 N N . ALA A 1 88 ? 5.164 17.703 -5.77 1 98.81 88 ALA A N 1
ATOM 665 C CA . ALA A 1 88 ? 3.84 17.312 -6.246 1 98.81 88 ALA A CA 1
ATOM 666 C C . ALA A 1 88 ? 3.457 18.078 -7.508 1 98.81 88 ALA A C 1
ATOM 668 O O . ALA A 1 88 ? 3.471 19.312 -7.516 1 98.81 88 ALA A O 1
ATOM 669 N N . VAL A 1 89 ? 3.16 17.375 -8.539 1 98.69 89 VAL A N 1
ATOM 670 C CA . VAL A 1 89 ? 2.811 18.016 -9.805 1 98.69 89 VAL A CA 1
ATOM 671 C C . VAL A 1 89 ? 1.44 17.516 -10.273 1 98.69 89 VAL A C 1
ATOM 673 O O . VAL A 1 89 ? 1.207 16.312 -10.367 1 98.69 89 VAL A O 1
ATOM 676 N N . THR A 1 90 ? 0.55 18.5 -10.539 1 98.56 90 THR A N 1
ATOM 677 C CA . THR A 1 90 ? -0.781 18.141 -11.016 1 98.56 90 THR A CA 1
ATOM 678 C C . THR A 1 90 ? -1.096 18.859 -12.328 1 98.56 90 THR A C 1
ATOM 680 O O . THR A 1 90 ? -0.69 20 -12.531 1 98.56 90 THR A O 1
ATOM 683 N N . ASP A 1 91 ? -1.632 18.203 -13.227 1 98.56 91 ASP A N 1
ATOM 684 C CA . ASP A 1 91 ? -2.359 18.688 -14.398 1 98.56 91 ASP A CA 1
ATOM 685 C C . ASP A 1 91 ? -3.773 18.109 -14.438 1 98.56 91 ASP A C 1
ATOM 687 O O . ASP A 1 91 ? -4.051 17.172 -15.188 1 98.56 91 ASP A O 1
ATOM 691 N N . ILE A 1 92 ? -4.605 18.703 -13.578 1 98.62 92 ILE A N 1
ATOM 692 C CA . ILE A 1 92 ? -5.957 18.188 -13.391 1 98.62 92 ILE A CA 1
ATOM 693 C C . ILE A 1 92 ? -6.977 19.25 -13.812 1 98.62 92 ILE A C 1
ATOM 695 O O . ILE A 1 92 ? -7.008 20.344 -13.258 1 98.62 92 ILE A O 1
ATOM 699 N N . ASP A 1 93 ? -7.812 18.891 -14.68 1 98.5 93 ASP A N 1
ATOM 700 C CA . ASP A 1 93 ? -8.852 19.797 -15.172 1 98.5 93 ASP A CA 1
ATOM 701 C C . ASP A 1 93 ? -9.906 20.047 -14.094 1 98.5 93 ASP A C 1
ATOM 703 O O . ASP A 1 93 ? -10.219 19.156 -13.305 1 98.5 93 ASP A O 1
ATOM 707 N N . TYR A 1 94 ? -10.406 21.234 -14.164 1 97.94 94 TYR A N 1
ATOM 708 C CA . TYR A 1 94 ? -11.609 21.484 -13.375 1 97.94 94 TYR A CA 1
ATOM 709 C C . TYR A 1 94 ? -12.82 20.797 -13.984 1 97.94 94 TYR A C 1
ATOM 711 O O . TYR A 1 94 ? -13.148 21.016 -15.148 1 97.94 94 TYR A O 1
ATOM 719 N N . VAL A 1 95 ? -13.422 20 -13.234 1 97.19 95 VAL A N 1
ATOM 720 C CA . VAL A 1 95 ? -14.68 19.344 -13.586 1 97.19 95 VAL A CA 1
ATOM 721 C C . VAL A 1 95 ? -15.695 19.547 -12.461 1 97.19 95 VAL A C 1
ATOM 723 O O . VAL A 1 95 ? -15.484 19.078 -11.336 1 97.19 95 VAL A O 1
ATOM 726 N N . LYS A 1 96 ? -16.797 20.172 -12.734 1 96.44 96 LYS A N 1
ATOM 727 C CA . LYS A 1 96 ? -17.766 20.562 -11.719 1 96.44 96 LYS A CA 1
ATOM 728 C C . LYS A 1 96 ? -18.25 19.344 -10.922 1 96.44 96 LYS A C 1
ATOM 730 O O . LYS A 1 96 ? -18.359 19.406 -9.695 1 96.44 96 LYS A O 1
ATOM 735 N N . ALA A 1 97 ? -18.453 18.25 -11.562 1 95.06 97 ALA A N 1
ATOM 736 C CA . ALA A 1 97 ? -19.047 17.062 -10.953 1 95.06 97 ALA A CA 1
ATOM 737 C C . ALA A 1 97 ? -18.125 16.469 -9.883 1 95.06 97 ALA A C 1
ATOM 739 O O . ALA A 1 97 ? -18.578 15.742 -9 1 95.06 97 ALA A O 1
ATOM 740 N N . THR A 1 98 ? -16.781 16.781 -9.938 1 94.75 98 THR A N 1
ATOM 741 C CA . THR A 1 98 ? -15.844 16.156 -9.016 1 94.75 98 THR A CA 1
ATOM 742 C C . THR A 1 98 ? -14.953 17.219 -8.359 1 94.75 98 THR A C 1
ATOM 744 O O . THR A 1 98 ? -13.859 16.906 -7.891 1 94.75 98 THR A O 1
ATOM 747 N N . ASP A 1 99 ? -15.375 18.469 -8.359 1 95.19 99 ASP A N 1
ATOM 748 C CA . ASP A 1 99 ? -14.516 19.547 -7.895 1 95.19 99 ASP A CA 1
ATOM 749 C C . ASP A 1 99 ? -14.445 19.578 -6.371 1 95.19 99 ASP A C 1
ATOM 751 O O . ASP A 1 99 ? -13.672 20.344 -5.793 1 95.19 99 ASP A O 1
ATOM 755 N N . ASN A 1 100 ? -15.18 18.766 -5.664 1 93.62 100 ASN A N 1
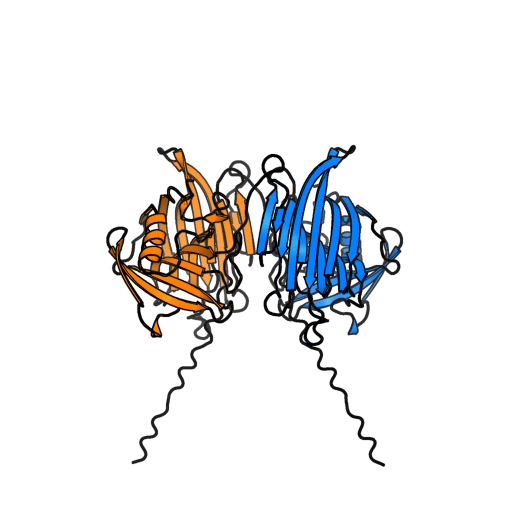ATOM 756 C CA . ASN A 1 100 ? -15.086 18.641 -4.211 1 93.62 100 ASN A CA 1
ATOM 757 C C . ASN A 1 100 ? -14.625 17.25 -3.789 1 93.62 100 ASN A C 1
ATOM 759 O O . ASN A 1 100 ? -14.844 16.844 -2.648 1 93.62 100 ASN A O 1
ATOM 763 N N . VAL A 1 101 ? -13.984 16.547 -4.723 1 91.94 101 VAL A N 1
ATOM 764 C CA . VAL A 1 101 ? -13.422 15.234 -4.469 1 91.94 101 VAL A CA 1
ATOM 765 C C . VAL A 1 101 ? -11.898 15.297 -4.547 1 91.94 101 VAL A C 1
ATOM 767 O O . VAL A 1 101 ? -11.336 15.641 -5.594 1 91.94 101 VAL A O 1
ATOM 770 N N . PRO A 1 102 ? -11.25 15.047 -3.391 1 94.38 102 PRO A N 1
ATOM 771 C CA . PRO A 1 102 ? -9.797 14.938 -3.539 1 94.38 102 PRO A CA 1
ATOM 772 C C . PRO A 1 102 ? -9.383 13.828 -4.5 1 94.38 102 PRO A C 1
ATOM 774 O O . PRO A 1 102 ? -10 12.758 -4.512 1 94.38 102 PRO A O 1
ATOM 777 N N . LYS A 1 103 ? -8.352 14.062 -5.277 1 95.12 103 LYS A N 1
ATOM 778 C CA . LYS A 1 103 ? -8.008 13.125 -6.336 1 95.12 103 LYS A CA 1
ATOM 779 C C . LYS A 1 103 ? -6.93 12.141 -5.871 1 95.12 103 LYS A C 1
ATOM 781 O O . LYS A 1 103 ? -6.77 11.07 -6.453 1 95.12 103 LYS A O 1
ATOM 786 N N . GLY A 1 104 ? -6.207 12.477 -4.895 1 95.06 104 GLY A N 1
ATOM 787 C CA . GLY A 1 104 ? -5.145 11.641 -4.352 1 95.06 104 GLY A CA 1
ATOM 788 C C . GLY A 1 104 ? -4.375 12.312 -3.23 1 95.06 104 GLY A C 1
ATOM 789 O O . GLY A 1 104 ? -4.82 13.32 -2.682 1 95.06 104 GLY A O 1
ATOM 790 N N . TYR A 1 105 ? -3.359 11.664 -2.842 1 96.5 105 TYR A N 1
ATOM 791 C CA . TYR A 1 105 ? -2.408 12.172 -1.859 1 96.5 105 TYR A CA 1
ATOM 792 C C . TYR A 1 105 ? -0.974 11.961 -2.334 1 96.5 105 TYR A C 1
ATOM 794 O O . TYR A 1 105 ? -0.533 10.828 -2.525 1 96.5 105 TYR A O 1
ATOM 802 N N . THR A 1 106 ? -0.309 13.055 -2.615 1 97.56 106 THR A N 1
ATOM 803 C CA . THR A 1 106 ? 1.123 13.086 -2.889 1 97.56 106 THR A CA 1
ATOM 804 C C . THR A 1 106 ? 1.914 13.336 -1.606 1 97.56 106 THR A C 1
ATOM 806 O O . THR A 1 106 ? 1.731 14.359 -0.944 1 97.56 106 THR A O 1
ATOM 809 N N . PHE A 1 107 ? 2.865 12.297 -1.323 1 98.31 107 PHE A N 1
ATOM 810 C CA . PHE A 1 107 ? 3.395 12.523 0.016 1 98.31 107 PHE A CA 1
ATOM 811 C C . PHE A 1 107 ? 4.754 11.859 0.182 1 98.31 107 PHE A C 1
ATOM 813 O O . PHE A 1 107 ? 5.156 11.039 -0.652 1 98.31 107 PHE A O 1
ATOM 820 N N . VAL A 1 108 ? 5.43 12.328 1.207 1 98.62 108 VAL A N 1
ATOM 821 C CA . VAL A 1 108 ? 6.547 11.641 1.846 1 98.62 108 VAL A CA 1
ATOM 822 C C . VAL A 1 108 ? 6.102 11.062 3.188 1 98.62 108 VAL A C 1
ATOM 824 O O . VAL A 1 108 ? 5.582 11.789 4.039 1 98.62 108 VAL A O 1
ATOM 827 N N . GLY A 1 109 ? 6.258 9.758 3.324 1 98 109 GLY A N 1
ATOM 828 C CA . GLY A 1 109 ? 5.816 9.078 4.531 1 98 109 GLY A CA 1
ATOM 829 C C . GLY A 1 109 ? 6.957 8.477 5.328 1 98 109 GLY A C 1
ATOM 830 O O . GLY A 1 109 ? 7.992 8.109 4.762 1 98 109 GLY A O 1
ATOM 831 N N . LEU A 1 110 ? 6.703 8.336 6.629 1 97.62 110 LEU A N 1
ATOM 832 C CA . LEU A 1 110 ? 7.676 7.691 7.504 1 97.62 110 LEU A CA 1
ATOM 833 C C . LEU A 1 110 ? 7.672 6.18 7.305 1 97.62 110 LEU A C 1
ATOM 835 O O . LEU A 1 110 ? 6.617 5.586 7.059 1 97.62 110 LEU A O 1
ATOM 839 N N . THR A 1 111 ? 8.859 5.574 7.477 1 95.69 111 THR A N 1
ATOM 840 C CA . THR A 1 111 ? 9 4.121 7.414 1 95.69 111 THR A CA 1
ATOM 841 C C . THR A 1 111 ? 9.68 3.588 8.672 1 95.69 111 THR A C 1
ATOM 843 O O . THR A 1 111 ? 9.984 2.398 8.766 1 95.69 111 THR A O 1
ATOM 846 N N . GLN A 1 112 ? 10 4.512 9.57 1 92.5 112 GLN A N 1
ATOM 847 C CA . GLN A 1 112 ? 10.68 4.164 10.812 1 92.5 112 GLN A CA 1
ATOM 848 C C . GLN A 1 112 ? 10.016 4.84 12.016 1 92.5 112 GLN A C 1
ATOM 850 O O . GLN A 1 112 ? 9.414 5.906 11.875 1 92.5 112 GLN A O 1
ATOM 855 N N . GLY A 1 113 ? 10.172 4.227 13.141 1 93.38 113 GLY A N 1
ATOM 856 C CA . GLY A 1 113 ? 9.664 4.809 14.375 1 93.38 113 GLY A CA 1
ATOM 857 C C . GLY A 1 113 ? 8.164 4.691 14.516 1 93.38 113 GLY A C 1
ATOM 858 O O . GLY A 1 113 ? 7.551 5.414 15.305 1 93.38 113 GLY A O 1
ATOM 859 N N . LEU A 1 114 ? 7.566 3.809 13.75 1 93.56 114 LEU A N 1
ATOM 860 C CA . LEU A 1 114 ? 6.117 3.654 13.727 1 93.56 114 LEU A CA 1
ATOM 861 C C . LEU A 1 114 ? 5.688 2.447 14.555 1 93.56 114 LEU A C 1
ATOM 863 O O . LEU A 1 114 ? 6.527 1.715 15.078 1 93.56 114 LEU A O 1
ATOM 867 N N . GLU A 1 115 ? 4.379 2.375 14.68 1 90.56 115 GLU A N 1
ATOM 868 C C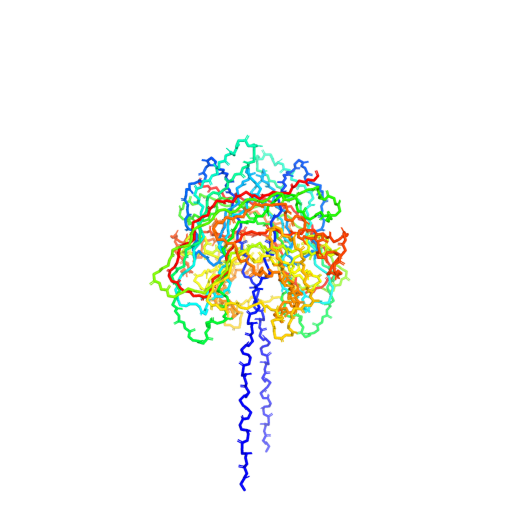A . GLU A 1 115 ? 3.744 1.28 15.406 1 90.56 115 GLU A CA 1
ATOM 869 C C . GLU A 1 115 ? 4.211 1.242 16.859 1 90.56 115 GLU A C 1
ATOM 871 O O . GLU A 1 115 ? 4.48 0.169 17.406 1 90.56 115 GLU A O 1
ATOM 876 N N . VAL A 1 116 ? 4.406 2.389 17.406 1 94.44 116 VAL A N 1
ATOM 877 C CA . VAL A 1 116 ? 4.73 2.545 18.812 1 94.44 116 VAL A CA 1
ATOM 878 C C . VAL A 1 116 ? 3.686 3.432 19.5 1 94.44 116 VAL A C 1
ATOM 880 O O . VAL A 1 116 ? 2.984 4.191 18.828 1 94.44 116 VAL A O 1
ATOM 883 N N . ARG A 1 117 ? 3.543 3.277 20.75 1 97.5 117 ARG A N 1
ATOM 884 C CA . ARG A 1 117 ? 2.611 4.117 21.5 1 97.5 117 ARG A CA 1
ATOM 885 C C . ARG A 1 117 ? 3.08 5.57 21.516 1 97.5 117 ARG A C 1
ATOM 887 O O . ARG A 1 117 ? 4.281 5.836 21.578 1 97.5 117 ARG A O 1
ATOM 894 N N . LEU A 1 118 ? 2.098 6.457 21.516 1 98.69 118 LEU A N 1
ATOM 895 C CA . LEU A 1 118 ? 2.432 7.879 21.594 1 98.69 118 LEU A CA 1
ATOM 896 C C . LEU A 1 118 ? 3.275 8.18 22.812 1 98.69 118 LEU A C 1
ATOM 898 O O . LEU A 1 118 ? 4.188 9.016 22.766 1 98.69 118 LEU A O 1
ATOM 902 N N . SER A 1 119 ? 3.039 7.496 23.891 1 98.56 119 SER A N 1
ATOM 903 C CA . SER A 1 119 ? 3.754 7.715 25.156 1 98.56 119 SER A CA 1
ATOM 904 C C . SER A 1 119 ? 5.23 7.359 25.016 1 98.56 119 SER A C 1
ATOM 906 O O . SER A 1 119 ? 6.066 7.852 25.781 1 98.56 119 SER A O 1
ATOM 908 N N . ALA A 1 120 ? 5.59 6.504 24.062 1 98.19 120 ALA A N 1
ATOM 909 C CA . ALA A 1 120 ? 6.969 6.059 23.875 1 98.19 120 ALA A CA 1
ATOM 910 C C . ALA A 1 120 ? 7.738 7.012 22.969 1 98.19 120 ALA A C 1
ATOM 912 O O . ALA A 1 120 ? 8.969 6.945 22.875 1 98.19 120 ALA A O 1
ATOM 913 N N . ILE A 1 121 ? 7.09 7.902 22.312 1 98.62 121 ILE A N 1
ATOM 914 C CA . ILE A 1 121 ? 7.703 8.844 21.375 1 98.62 121 ILE A CA 1
ATOM 915 C C . ILE A 1 121 ? 8.195 10.078 22.141 1 98.62 121 ILE A C 1
ATOM 917 O O . ILE A 1 121 ? 7.418 10.719 22.859 1 98.62 121 ILE A O 1
ATOM 921 N N . LYS A 1 122 ? 9.477 10.359 21.953 1 98.5 122 LYS A N 1
ATOM 922 C CA . LYS A 1 122 ? 10.031 11.547 22.594 1 98.5 122 LYS A CA 1
ATOM 923 C C . LYS A 1 122 ? 9.688 12.812 21.812 1 98.5 122 LYS A C 1
ATOM 925 O O . LYS A 1 122 ? 9.305 13.82 22.406 1 98.5 122 LYS A O 1
ATOM 930 N N . SER A 1 123 ? 9.867 12.75 20.547 1 98.31 123 SER A N 1
ATOM 931 C CA . SER A 1 123 ? 9.547 13.898 19.719 1 98.31 123 SER A CA 1
ATOM 932 C C . SER A 1 123 ? 9.359 13.484 18.266 1 98.31 123 SER A C 1
ATOM 934 O O . SER A 1 123 ? 9.789 12.406 17.859 1 98.31 123 SER A O 1
ATOM 936 N N . ILE A 1 124 ? 8.648 14.281 17.531 1 98.44 124 ILE A N 1
ATOM 937 C CA . ILE A 1 124 ? 8.508 14.156 16.094 1 98.44 124 ILE A CA 1
ATOM 938 C C . ILE A 1 124 ? 8.859 15.484 15.422 1 98.44 124 ILE A C 1
ATOM 940 O O . ILE A 1 124 ? 7.98 16.156 14.875 1 98.44 124 ILE A O 1
ATOM 944 N N . PRO A 1 125 ? 10.109 15.828 15.414 1 97.38 125 PRO A N 1
ATOM 945 C CA . PRO A 1 125 ? 10.492 17.094 14.781 1 97.38 125 PRO A CA 1
ATOM 946 C C . PRO A 1 125 ? 10.18 17.125 13.281 1 97.38 125 PRO A C 1
ATOM 948 O O . PRO A 1 125 ? 10.398 16.125 12.586 1 97.38 125 PRO A O 1
ATOM 951 N N . ALA A 1 126 ? 9.633 18.266 12.859 1 97.62 126 ALA A N 1
ATOM 952 C CA . ALA A 1 126 ? 9.281 18.422 11.445 1 97.62 126 ALA A CA 1
ATOM 953 C C . ALA A 1 126 ? 9.664 19.812 10.938 1 97.62 126 ALA A C 1
ATOM 955 O O . ALA A 1 126 ? 9.508 20.812 11.648 1 97.62 126 ALA A O 1
ATOM 956 N N . THR A 1 127 ? 10.289 19.859 9.828 1 97.12 127 THR A N 1
ATOM 957 C CA . THR A 1 127 ? 10.453 21.062 9.008 1 97.12 127 THR A CA 1
ATOM 958 C C . THR A 1 127 ? 9.852 20.844 7.621 1 97.12 127 THR A C 1
ATOM 960 O O . THR A 1 127 ? 9.953 19.766 7.055 1 97.12 127 THR A O 1
ATOM 963 N N . TYR A 1 128 ? 9.125 21.844 7.168 1 98.38 128 TYR A N 1
ATOM 964 C CA . TYR A 1 128 ? 8.438 21.75 5.883 1 98.38 128 TYR A CA 1
ATOM 965 C C . TYR A 1 128 ? 8.469 23.078 5.152 1 98.38 128 TYR A C 1
ATOM 967 O O . TYR A 1 128 ? 7.734 24.016 5.504 1 98.38 128 TYR A O 1
ATOM 975 N N . ASP A 1 129 ? 9.359 23.203 4.137 1 98.44 129 ASP A N 1
ATOM 976 C CA . ASP A 1 129 ? 9.383 24.344 3.229 1 98.44 129 ASP A CA 1
ATOM 977 C C . ASP A 1 129 ? 8.758 23.984 1.884 1 98.44 129 ASP A C 1
ATOM 979 O O . ASP A 1 129 ? 9.031 22.922 1.323 1 98.44 129 ASP A O 1
ATOM 983 N N . TRP A 1 130 ? 7.855 24.844 1.437 1 98.81 130 TRP A N 1
ATOM 984 C CA . TRP A 1 130 ? 7.234 24.531 0.153 1 98.81 130 TRP A CA 1
ATOM 985 C C . TRP A 1 130 ? 6.957 25.812 -0.639 1 98.81 130 TRP A C 1
ATOM 987 O O . TRP A 1 130 ? 6.898 26.906 -0.07 1 98.81 130 TRP A O 1
ATOM 997 N N . LYS A 1 131 ? 6.898 25.703 -1.905 1 98.75 131 LYS A N 1
ATOM 998 C CA . LYS A 1 131 ? 6.441 26.719 -2.848 1 98.75 131 LYS A CA 1
ATOM 999 C C . LYS A 1 131 ? 5.492 26.125 -3.883 1 98.75 131 LYS A C 1
ATOM 1001 O O . LYS A 1 131 ? 5.855 25.188 -4.594 1 98.75 131 LYS A O 1
ATOM 1006 N N . ARG A 1 132 ? 4.293 26.672 -3.916 1 98.56 132 ARG A N 1
ATOM 1007 C CA . ARG A 1 132 ? 3.346 26.266 -4.941 1 98.56 132 ARG A CA 1
ATOM 1008 C C . ARG A 1 132 ? 3.275 27.281 -6.074 1 98.56 132 ARG A C 1
ATOM 1010 O O . ARG A 1 132 ? 3.141 28.484 -5.828 1 98.56 132 ARG A O 1
ATOM 1017 N N . THR A 1 133 ? 3.355 26.797 -7.262 1 98.56 133 THR A N 1
ATOM 1018 C CA . THR A 1 133 ? 3.062 27.578 -8.461 1 98.56 133 THR A CA 1
ATOM 1019 C C . THR A 1 133 ? 1.931 26.938 -9.258 1 98.56 133 THR A C 1
ATOM 1021 O O . THR A 1 133 ? 1.831 25.703 -9.328 1 98.56 133 THR A O 1
ATOM 1024 N N . ASN A 1 134 ? 1.033 27.75 -9.75 1 98.19 134 ASN A N 1
ATOM 1025 C CA . ASN A 1 134 ? -0.048 27.219 -10.57 1 98.19 134 ASN A CA 1
ATOM 1026 C C . ASN A 1 134 ? -0.427 28.172 -11.695 1 98.19 134 ASN A C 1
ATOM 1028 O O . ASN A 1 134 ? -0.355 29.391 -11.531 1 98.19 134 ASN A O 1
ATOM 1032 N N . SER A 1 135 ? -0.877 27.641 -12.797 1 98.44 135 SER A N 1
ATOM 1033 C CA . SER A 1 135 ? -1.269 28.422 -13.961 1 98.44 135 SER A CA 1
ATOM 1034 C C . SER A 1 135 ? -2.785 28.469 -14.117 1 98.44 135 SER A C 1
ATOM 1036 O O . SER A 1 135 ? -3.307 29.203 -14.953 1 98.44 135 SER A O 1
ATOM 1038 N N . THR A 1 136 ? -3.459 27.703 -13.383 1 98.56 136 THR A N 1
ATOM 1039 C CA . THR A 1 136 ? -4.914 27.703 -13.305 1 98.56 136 THR A CA 1
ATOM 1040 C C . THR A 1 136 ? -5.379 27.844 -11.852 1 98.56 136 THR A C 1
ATOM 1042 O O . THR A 1 136 ? -4.559 27.844 -10.938 1 98.56 136 THR A O 1
ATOM 1045 N N . ALA A 1 137 ? -6.711 28 -11.781 1 98.06 137 ALA A N 1
ATOM 1046 C CA . ALA A 1 137 ? -7.238 27.875 -10.43 1 98.06 137 ALA A CA 1
ATOM 1047 C C . ALA A 1 137 ? -6.828 26.547 -9.789 1 98.06 137 ALA A C 1
ATOM 1049 O O . ALA A 1 137 ? -6.699 25.531 -10.484 1 98.06 137 ALA A O 1
ATOM 1050 N N . TYR A 1 138 ? -6.555 26.625 -8.5 1 98.25 138 TYR A N 1
ATOM 1051 C CA . TYR A 1 138 ? -6.078 25.453 -7.777 1 98.25 138 TYR A CA 1
ATOM 1052 C C . TYR A 1 138 ? -6.891 25.219 -6.508 1 98.25 138 TYR A C 1
ATOM 1054 O O . TYR A 1 138 ? -7.27 26.172 -5.828 1 98.25 138 TYR A O 1
ATOM 1062 N N . LYS A 1 139 ? -7.219 23.953 -6.203 1 98.38 139 LYS A N 1
ATOM 1063 C CA . LYS A 1 139 ? -7.816 23.516 -4.945 1 98.38 139 LYS A CA 1
ATOM 1064 C C . LYS A 1 139 ? -7.047 22.344 -4.34 1 98.38 139 LYS A C 1
ATOM 1066 O O . LYS A 1 139 ? -6.836 21.328 -5.004 1 98.38 139 LYS A O 1
ATOM 1071 N N . GLY A 1 140 ? -6.551 22.516 -3.125 1 97.5 140 GLY A N 1
ATOM 1072 C CA . GLY A 1 140 ? -5.793 21.516 -2.404 1 97.5 140 GLY A CA 1
ATOM 1073 C C . GLY A 1 140 ? -5.191 22.031 -1.111 1 97.5 140 GLY A C 1
ATOM 1074 O O . GLY A 1 140 ? -5.496 23.141 -0.68 1 97.5 140 GLY A O 1
ATOM 1075 N N . ASN A 1 141 ? -4.41 21.109 -0.468 1 97.94 141 ASN A N 1
ATOM 1076 C CA . ASN A 1 141 ? -3.824 21.531 0.803 1 97.94 141 ASN A CA 1
ATOM 1077 C C . ASN A 1 141 ? -2.361 21.109 0.912 1 97.94 141 ASN A C 1
ATOM 1079 O O . ASN A 1 141 ? -1.823 20.484 -0.003 1 97.94 141 ASN A O 1
ATOM 1083 N N . ILE A 1 142 ? -1.639 21.625 1.907 1 98.62 142 ILE A N 1
ATOM 1084 C CA . ILE A 1 142 ? -0.377 21.172 2.482 1 98.62 142 ILE A CA 1
ATOM 1085 C C . ILE A 1 142 ? -0.605 20.688 3.914 1 98.62 142 ILE A C 1
ATOM 1087 O O . ILE A 1 142 ? -1.008 21.469 4.781 1 98.62 142 ILE A O 1
ATOM 1091 N N . CYS A 1 143 ? -0.36 19.359 4.129 1 98.44 143 CYS A N 1
ATOM 1092 C CA . CYS A 1 143 ? -0.777 18.875 5.441 1 98.44 143 CYS A CA 1
ATOM 1093 C C . CYS A 1 143 ? 0.063 17.672 5.875 1 98.44 143 CYS A C 1
ATOM 1095 O O . CYS A 1 143 ? 0.704 17.031 5.047 1 98.44 143 CYS A O 1
ATOM 1097 N N . PHE A 1 144 ? 0.122 17.5 7.191 1 98.69 144 PHE A N 1
ATOM 1098 C CA . PHE A 1 144 ? 0.525 16.219 7.773 1 98.69 144 PHE A CA 1
ATOM 1099 C C . PHE A 1 144 ? -0.672 15.289 7.914 1 98.69 144 PHE A C 1
ATOM 1101 O O . PHE A 1 144 ? -1.806 15.742 8.078 1 98.69 144 PHE A O 1
ATOM 1108 N N . ASP A 1 145 ? -0.452 14.047 7.801 1 98.06 145 ASP A N 1
ATOM 1109 C CA . ASP A 1 145 ? -1.454 13 7.953 1 98.06 145 ASP A CA 1
ATOM 1110 C C . ASP A 1 145 ? -0.918 11.844 8.805 1 98.06 145 ASP A C 1
ATOM 1112 O O . ASP A 1 145 ? -0.008 11.133 8.383 1 98.06 145 ASP A O 1
ATOM 1116 N N . ILE A 1 146 ? -1.469 11.711 9.961 1 98.19 146 ILE A N 1
ATOM 1117 C CA . ILE A 1 146 ? -1.046 10.672 10.883 1 98.19 146 ILE A CA 1
ATOM 1118 C C . ILE A 1 146 ? -2.201 9.703 11.141 1 98.19 146 ILE A C 1
ATOM 1120 O O . ILE A 1 146 ? -3.342 10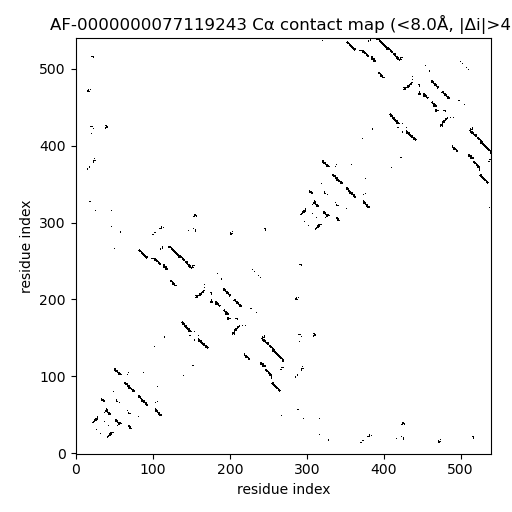.133 11.336 1 98.19 146 ILE A O 1
ATOM 1124 N N . MET A 1 147 ? -1.93 8.438 11.109 1 96.5 147 MET A N 1
ATOM 1125 C CA . MET A 1 147 ? -2.896 7.41 11.492 1 96.5 147 MET A CA 1
ATOM 1126 C C . MET A 1 147 ? -2.553 6.816 12.859 1 96.5 147 MET A C 1
ATOM 1128 O O . MET A 1 147 ? -1.42 6.387 13.078 1 96.5 147 MET A O 1
ATOM 1132 N N . THR A 1 148 ? -3.541 6.762 13.703 1 97.06 148 THR A N 1
ATOM 1133 C CA . THR A 1 148 ? -3.383 6.109 15 1 97.06 148 THR A CA 1
ATOM 1134 C C . THR A 1 148 ? -4.445 5.031 15.195 1 97.06 148 THR A C 1
ATOM 1136 O O . THR A 1 148 ? -5.449 5.008 14.484 1 97.06 148 THR A O 1
ATOM 1139 N N . SER A 1 149 ? -4.16 4.176 16.094 1 94.19 149 SER A N 1
ATOM 1140 C CA . SER A 1 149 ? -5.086 3.129 16.516 1 94.19 149 SER A CA 1
ATOM 1141 C C . SER A 1 149 ? -4.66 2.521 17.859 1 94.19 149 SER A C 1
ATOM 1143 O O . SER A 1 149 ? -3.496 2.621 18.25 1 94.19 149 SER A O 1
ATOM 1145 N N . ASP A 1 150 ? -5.625 1.968 18.531 1 93.44 150 ASP A N 1
ATOM 1146 C CA . ASP A 1 150 ? -5.258 1.224 19.734 1 93.44 150 ASP A CA 1
ATOM 1147 C C . ASP A 1 150 ? -4.707 -0.156 19.391 1 93.44 150 ASP A C 1
ATOM 1149 O O . ASP A 1 150 ? -4.211 -0.876 20.25 1 93.44 150 ASP A O 1
ATOM 1153 N N . THR A 1 151 ? -4.746 -0.44 18.172 1 84.81 151 THR A N 1
ATOM 1154 C CA . THR A 1 151 ? -4.148 -1.673 17.656 1 84.81 151 THR A CA 1
ATOM 1155 C C . THR A 1 151 ? -2.877 -1.376 16.875 1 84.81 151 THR A C 1
ATOM 1157 O O . THR A 1 151 ? -2.9 -0.599 15.914 1 84.81 151 THR A O 1
ATOM 1160 N N . LYS A 1 152 ? -1.759 -2.031 17.344 1 85.19 152 LYS A N 1
ATOM 1161 C CA . LYS A 1 152 ? -0.466 -1.858 16.688 1 85.19 152 LYS A CA 1
ATOM 1162 C C . LYS A 1 152 ? -0.552 -2.209 15.203 1 85.19 152 LYS A C 1
ATOM 1164 O O . LYS A 1 152 ? -1.095 -3.254 14.844 1 85.19 152 LYS A O 1
ATOM 1169 N N . GLY A 1 153 ? -0.105 -1.287 14.344 1 82.81 153 GLY A N 1
ATOM 1170 C CA . GLY A 1 153 ? -0.008 -1.551 12.914 1 82.81 153 GLY A CA 1
ATOM 1171 C C . GLY A 1 153 ? -1.312 -1.317 12.172 1 82.81 153 GLY A C 1
ATOM 1172 O O . GLY A 1 153 ? -1.363 -1.431 10.945 1 82.81 153 GLY A O 1
ATOM 1173 N N . ASP A 1 154 ? -2.348 -0.906 12.859 1 83.5 154 ASP A N 1
ATOM 1174 C CA . ASP A 1 154 ? -3.654 -0.721 12.234 1 83.5 154 ASP A CA 1
ATOM 1175 C C . ASP A 1 154 ? -3.84 0.722 11.766 1 83.5 154 ASP A C 1
ATOM 1177 O O . ASP A 1 154 ? -3.873 1.645 12.586 1 83.5 154 ASP A O 1
ATOM 1181 N N . SER A 1 155 ? -4.012 0.894 10.43 1 89.69 155 SER A N 1
ATOM 1182 C CA . SER A 1 155 ? -4.289 2.221 9.891 1 89.69 155 SER A CA 1
ATOM 1183 C C . SER A 1 155 ? -5.477 2.188 8.93 1 89.69 155 SER A C 1
ATOM 1185 O O . SER A 1 155 ? -5.812 3.201 8.32 1 89.69 155 SER A O 1
ATOM 1187 N N . THR A 1 156 ? -6.164 1.117 8.781 1 83 156 THR A N 1
ATOM 1188 C CA . THR A 1 156 ? -7.133 1.002 7.695 1 83 156 THR A CA 1
ATOM 1189 C C . THR A 1 156 ? -8.492 0.559 8.227 1 83 156 THR A C 1
ATOM 1191 O O . THR A 1 156 ? -9.516 0.746 7.559 1 83 156 THR A O 1
ATOM 1194 N N . SER A 1 157 ? -8.5 -0.079 9.336 1 80 157 SER A N 1
ATOM 1195 C CA . SER A 1 157 ? -9.789 -0.487 9.883 1 80 157 SER A CA 1
ATOM 1196 C C . SER A 1 157 ? -10.57 0.711 10.406 1 80 157 SER A C 1
ATOM 1198 O O . SER A 1 157 ? -10 1.776 10.648 1 80 157 SER A O 1
ATOM 1200 N N . SER A 1 158 ? -11.852 0.495 10.664 1 84.25 158 SER A N 1
ATOM 1201 C CA . SER A 1 158 ? -12.703 1.563 11.18 1 84.25 158 SER A CA 1
ATOM 1202 C C . SER A 1 158 ? -12.328 1.922 12.609 1 84.25 158 SER A C 1
ATOM 1204 O O . SER A 1 158 ? -12.773 2.943 13.141 1 84.25 158 SER A O 1
ATOM 1206 N N . GLN A 1 159 ? -11.406 1.155 13.234 1 88.06 159 GLN A N 1
ATOM 1207 C CA . GLN A 1 159 ? -10.961 1.444 14.594 1 88.06 159 GLN A CA 1
ATOM 1208 C C . GLN A 1 159 ? -9.797 2.432 14.594 1 88.06 159 GLN A C 1
ATOM 1210 O O . GLN A 1 159 ? -9.445 2.986 15.641 1 88.06 159 GLN A O 1
ATOM 1215 N N . ALA A 1 160 ? -9.234 2.613 13.453 1 91.75 160 ALA A N 1
ATOM 1216 C CA . ALA A 1 160 ? -8.156 3.592 13.344 1 91.75 160 ALA A CA 1
ATOM 1217 C C . ALA A 1 160 ? -8.711 5.016 13.336 1 91.75 160 ALA A C 1
ATOM 1219 O O . ALA A 1 160 ? -9.914 5.223 13.164 1 91.75 160 ALA A O 1
ATOM 1220 N N . GLN A 1 161 ? -7.812 5.969 13.617 1 96.38 161 GLN A N 1
ATOM 1221 C CA . GLN A 1 161 ? -8.102 7.395 13.516 1 96.38 161 GLN A CA 1
ATOM 1222 C C . GLN A 1 161 ? -7.129 8.086 12.562 1 96.38 161 GLN A C 1
ATOM 1224 O O . GLN A 1 161 ? -5.934 7.801 12.57 1 96.38 161 GLN A O 1
ATOM 1229 N N . GLU A 1 162 ? -7.742 8.891 11.766 1 96.88 162 GLU A N 1
ATOM 1230 C CA . GLU A 1 162 ? -6.945 9.727 10.875 1 96.88 162 GLU A CA 1
ATOM 1231 C C . GLU A 1 162 ? -6.84 11.156 11.406 1 96.88 162 GLU A C 1
ATOM 1233 O O . GLU A 1 162 ? -7.855 11.805 11.656 1 96.88 162 GLU A O 1
ATOM 1238 N N . LEU A 1 163 ? -5.621 11.625 11.555 1 98.5 163 LEU A N 1
ATOM 1239 C CA . LEU A 1 163 ? -5.344 12.961 12.07 1 98.5 163 LEU A CA 1
ATOM 1240 C C . LEU A 1 163 ? -4.66 13.82 11.008 1 98.5 163 LEU A C 1
ATOM 1242 O O . LEU A 1 163 ? -3.574 13.469 10.531 1 98.5 163 LEU A O 1
ATOM 1246 N N . MET A 1 164 ? -5.305 14.922 10.711 1 98.19 164 MET A N 1
ATOM 1247 C CA . MET A 1 164 ? -4.727 15.797 9.703 1 98.19 164 MET A CA 1
ATOM 1248 C C . MET A 1 164 ? -4.422 17.172 10.281 1 98.19 164 MET A C 1
ATOM 1250 O O . MET A 1 164 ? -5.258 17.766 10.969 1 98.19 164 MET A O 1
ATOM 1254 N N . LEU A 1 165 ? -3.219 17.609 10.047 1 98.81 165 LEU A N 1
ATOM 1255 C CA . LEU A 1 165 ? -2.797 18.969 10.352 1 98.81 165 LEU A CA 1
ATOM 1256 C C . LEU A 1 165 ? -2.607 19.781 9.078 1 98.81 165 LEU A C 1
ATOM 1258 O O . LEU A 1 165 ? -1.579 19.656 8.406 1 98.81 165 LEU A O 1
ATOM 1262 N N . TRP A 1 166 ? -3.6 20.625 8.797 1 98.62 166 TRP A N 1
ATOM 1263 C CA . TRP A 1 166 ? -3.525 21.438 7.59 1 98.62 166 TRP A CA 1
ATOM 1264 C C . TRP A 1 166 ? -2.66 22.672 7.816 1 98.62 166 TRP A C 1
ATOM 1266 O O . TRP A 1 166 ? -2.979 23.516 8.664 1 98.62 166 TRP A O 1
ATOM 1276 N N . LEU A 1 167 ? -1.609 22.781 7.082 1 98.88 167 LEU A N 1
ATOM 1277 C CA . LEU A 1 167 ? -0.769 23.969 7.18 1 98.88 167 LEU A CA 1
ATOM 1278 C C . LEU A 1 167 ? -1.273 25.078 6.254 1 98.88 167 LEU A C 1
ATOM 1280 O O . LEU A 1 167 ? -1.263 26.25 6.621 1 98.88 167 LEU A O 1
ATOM 1284 N N . GLU A 1 168 ? -1.656 24.656 5.094 1 98.38 168 GLU A N 1
ATOM 1285 C CA . GLU A 1 168 ? -2.234 25.516 4.074 1 98.38 168 GLU A CA 1
ATOM 1286 C C . GLU A 1 168 ? -3.328 24.797 3.289 1 98.38 168 GLU A C 1
ATOM 1288 O O . GLU A 1 168 ? -3.195 23.609 2.979 1 98.38 168 GLU A O 1
ATOM 1293 N N . TYR A 1 169 ? -4.41 25.5 3.018 1 97.38 169 TYR A N 1
ATOM 1294 C CA . TYR A 1 169 ? -5.453 24.969 2.146 1 97.38 169 TYR A CA 1
ATOM 1295 C C . TYR A 1 169 ? -6 26.062 1.228 1 97.38 169 TYR A C 1
ATOM 1297 O O . TYR A 1 169 ? -6.117 27.219 1.628 1 97.38 169 TYR A O 1
ATOM 1305 N N . THR A 1 170 ? -6.184 25.734 0.034 1 97.19 170 THR A N 1
ATOM 1306 C CA . THR A 1 170 ? -6.535 26.656 -1.037 1 97.19 170 THR A CA 1
ATOM 1307 C C . THR A 1 170 ? -7.754 26.156 -1.809 1 97.19 170 THR A C 1
ATOM 1309 O O . THR A 1 170 ? -7.988 24.938 -1.883 1 97.19 170 THR A O 1
ATOM 1312 N N . GLY A 1 171 ? -8.531 27.109 -2.359 1 97 171 GLY A N 1
ATOM 1313 C CA . GLY A 1 171 ? -9.594 26.781 -3.293 1 97 171 GLY A CA 1
ATOM 1314 C C . GLY A 1 171 ? -10.883 26.359 -2.607 1 97 171 GLY A C 1
ATOM 1315 O O . GLY A 1 171 ? -11.742 25.719 -3.225 1 97 171 GLY A O 1
ATOM 1316 N N . GLY A 1 172 ? -10.953 26.656 -1.349 1 95.31 172 GLY A N 1
ATOM 1317 C CA . GLY A 1 172 ? -12.188 26.406 -0.633 1 95.31 172 GLY A CA 1
ATOM 1318 C C . GLY A 1 172 ? -12.336 24.953 -0.193 1 95.31 172 GLY A C 1
ATOM 1319 O O . GLY A 1 172 ? -13.453 24.453 -0.067 1 95.31 172 GLY A O 1
ATOM 1320 N N . GLN A 1 173 ? -11.227 24.297 -0.026 1 93.44 173 GLN A N 1
ATOM 1321 C CA . GLN A 1 173 ? -11.281 22.953 0.539 1 93.44 173 GLN A CA 1
ATOM 1322 C C . GLN A 1 173 ? -11.812 22.984 1.97 1 93.44 173 GLN A C 1
ATOM 1324 O O . GLN A 1 173 ? -11.445 23.859 2.758 1 93.44 173 GLN A O 1
ATOM 1329 N N . LEU A 1 174 ? -12.742 22 2.256 1 94.44 174 LEU A N 1
ATOM 1330 C CA . LEU A 1 174 ? -13.281 21.906 3.605 1 94.44 174 LEU A CA 1
ATOM 1331 C C . LEU A 1 174 ? -12.992 20.531 4.211 1 94.44 174 LEU A C 1
ATOM 1333 O O . LEU A 1 174 ? -12.977 19.516 3.502 1 94.44 174 LEU A O 1
ATOM 1337 N N . PRO A 1 175 ? -12.797 20.484 5.539 1 96.19 175 PRO A N 1
ATOM 1338 C CA . PRO A 1 175 ? -12.547 19.203 6.195 1 96.19 175 PRO A CA 1
ATOM 1339 C C . PRO A 1 175 ? -13.82 18.391 6.418 1 96.19 175 PRO A C 1
ATOM 1341 O O . PRO A 1 175 ? -14.922 18.953 6.426 1 96.19 175 PRO A O 1
ATOM 1344 N N . ILE A 1 176 ? -13.641 17.141 6.5 1 94.44 176 ILE A N 1
ATOM 1345 C CA . ILE A 1 176 ? -14.727 16.328 7.016 1 94.44 176 ILE A CA 1
ATOM 1346 C C . ILE A 1 176 ? -15.156 16.828 8.391 1 94.44 176 ILE A C 1
ATOM 1348 O O . ILE A 1 176 ? -14.312 17.141 9.234 1 94.44 176 ILE A O 1
ATOM 1352 N N . GLY A 1 177 ? -16.516 17 8.586 1 96.19 177 GLY A N 1
ATOM 1353 C CA . GLY A 1 177 ? -17.047 17.547 9.828 1 96.19 177 GLY A CA 1
ATOM 1354 C C . GLY A 1 177 ? -17.281 19.031 9.781 1 96.19 177 GLY A C 1
ATOM 1355 O O . GLY A 1 177 ? -17.734 19.625 10.758 1 96.19 177 GLY A O 1
ATOM 1356 N N . TRP A 1 178 ? -17.047 19.594 8.672 1 96.44 178 TRP A N 1
ATOM 1357 C CA . TRP A 1 178 ? -17.172 21.047 8.523 1 96.44 178 TRP A CA 1
ATOM 1358 C C . TRP A 1 178 ? -18.578 21.516 8.875 1 96.44 178 TRP A C 1
ATOM 1360 O O . TRP A 1 178 ? -18.75 22.516 9.562 1 96.44 178 TRP A O 1
ATOM 1370 N N . VAL A 1 179 ? -19.562 20.812 8.383 1 94.94 179 VAL A N 1
ATOM 1371 C CA . VAL A 1 179 ? -20.953 21.234 8.508 1 94.94 179 VAL A CA 1
ATOM 1372 C C . VAL A 1 179 ? -21.344 21.297 9.984 1 94.94 179 VAL A C 1
ATOM 1374 O O . VAL A 1 179 ? -22.062 22.203 10.398 1 94.94 179 VAL A O 1
ATOM 1377 N N . GLU A 1 180 ? -20.859 20.375 10.773 1 96.88 180 GLU A N 1
ATOM 1378 C CA . GLU A 1 180 ? -21.172 20.328 12.203 1 96.88 180 GLU A CA 1
ATOM 1379 C C . GLU A 1 180 ? -20.438 21.438 12.961 1 96.88 180 GLU A C 1
ATOM 1381 O O . GLU A 1 180 ? -20.828 21.797 14.078 1 96.88 180 GLU A O 1
ATOM 1386 N N . GLY A 1 181 ? -19.391 21.969 12.406 1 97.69 181 GLY A N 1
ATOM 1387 C CA . GLY A 1 181 ? -18.578 22.984 13.062 1 97.69 181 GLY A CA 1
ATOM 1388 C C . GLY A 1 181 ? -17.438 22.406 13.883 1 97.69 181 GLY A C 1
ATOM 1389 O O . GLY A 1 181 ? -17.391 21.203 14.109 1 97.69 181 GLY A O 1
ATOM 1390 N N . PRO A 1 182 ? -16.547 23.297 14.273 1 98.44 182 PRO A N 1
ATOM 1391 C CA . PRO A 1 182 ? -15.414 22.812 15.07 1 98.44 182 PRO A CA 1
ATOM 1392 C C . PRO A 1 182 ? -15.844 22.281 16.438 1 98.44 182 PRO A C 1
ATOM 1394 O O . PRO A 1 182 ? -16.75 22.844 17.062 1 98.44 182 PRO A O 1
ATOM 1397 N N . ILE A 1 183 ? -15.203 21.266 16.859 1 98.5 183 ILE A N 1
ATOM 1398 C CA . ILE A 1 183 ? -15.57 20.672 18.141 1 98.5 183 ILE A CA 1
ATOM 1399 C C . ILE A 1 183 ? -14.656 21.188 19.234 1 98.5 183 ILE A C 1
ATOM 1401 O O . ILE A 1 183 ? -14.914 20.969 20.422 1 98.5 183 ILE A O 1
ATOM 1405 N N . ALA A 1 184 ? -13.586 21.812 18.891 1 98.56 184 ALA A N 1
ATOM 1406 C CA . ALA A 1 184 ? -12.672 22.438 19.859 1 98.56 184 ALA A CA 1
ATOM 1407 C C . ALA A 1 184 ? -11.812 23.5 19.188 1 98.56 184 ALA A C 1
ATOM 1409 O O . ALA A 1 184 ? -11.734 23.562 17.953 1 98.56 184 ALA A O 1
ATOM 1410 N N . THR A 1 185 ? -11.305 24.359 19.984 1 98.62 185 THR A N 1
ATOM 1411 C CA . THR A 1 185 ? -10.273 25.312 19.578 1 98.62 185 THR A CA 1
ATOM 1412 C C . THR A 1 185 ? -8.977 25.062 20.359 1 98.62 185 THR A C 1
ATOM 1414 O O . THR A 1 185 ? -9 24.938 21.578 1 98.62 185 THR A O 1
ATOM 1417 N N . ILE A 1 186 ? -7.945 24.891 19.609 1 98.38 186 ILE A N 1
ATOM 1418 C CA . ILE A 1 186 ? -6.625 24.766 20.219 1 98.38 186 ILE A CA 1
ATOM 1419 C C . ILE A 1 186 ? -5.859 26.078 20.078 1 98.38 186 ILE A C 1
ATOM 1421 O O . ILE A 1 186 ? -5.609 26.547 18.969 1 98.38 186 ILE A O 1
ATOM 1425 N N . GLN A 1 187 ? -5.445 26.578 21.25 1 97.19 187 GLN A N 1
ATOM 1426 C CA . GLN A 1 187 ? -4.793 27.875 21.234 1 97.19 187 GLN A CA 1
ATOM 1427 C C . GLN A 1 187 ? -3.273 27.734 21.25 1 97.19 187 GLN A C 1
ATOM 1429 O O . GLN A 1 187 ? -2.738 26.797 21.859 1 97.19 187 GLN A O 1
ATOM 1434 N N . ASN A 1 188 ? -2.664 28.609 20.562 1 96 188 ASN A N 1
ATOM 1435 C CA . ASN A 1 188 ? -1.229 28.859 20.672 1 96 188 ASN A CA 1
ATOM 1436 C C . ASN A 1 188 ? -0.416 27.625 20.312 1 96 188 ASN A C 1
ATOM 1438 O O . ASN A 1 188 ? 0.478 27.219 21.047 1 96 188 ASN A O 1
ATOM 1442 N N . LEU A 1 189 ? -0.789 26.969 19.281 1 98.31 189 LEU A N 1
ATOM 1443 C CA . LEU A 1 189 ? 0.005 25.891 18.703 1 98.31 189 LEU A CA 1
ATOM 1444 C C . LEU A 1 189 ? 0.702 26.344 17.422 1 98.31 189 LEU A C 1
ATOM 1446 O O . LEU A 1 189 ? 0.051 26.828 16.5 1 98.31 189 LEU A O 1
ATOM 1450 N N . TYR A 1 190 ? 2.016 26.25 17.422 1 98.44 190 TYR A N 1
ATOM 1451 C CA . TYR A 1 190 ? 2.879 26.656 16.312 1 98.44 190 TYR A CA 1
ATOM 1452 C C . TYR A 1 190 ? 2.613 28.094 15.898 1 98.44 190 TYR A C 1
ATOM 1454 O O . TYR A 1 190 ? 2.627 28.422 14.711 1 98.44 190 TYR A O 1
ATOM 1462 N N . GLY A 1 191 ? 2.26 28.938 16.844 1 97.69 191 GLY A N 1
ATOM 1463 C CA . GLY A 1 191 ? 2.174 30.375 16.609 1 97.69 191 GLY A CA 1
ATOM 1464 C C . GLY A 1 191 ? 0.797 30.828 16.172 1 97.69 191 GLY A C 1
ATOM 1465 O O . GLY A 1 191 ? 0.619 31.969 15.758 1 97.69 191 GLY A O 1
ATOM 1466 N N . THR A 1 192 ? -0.184 29.969 16.156 1 98.19 192 THR A N 1
ATOM 1467 C CA . THR A 1 192 ? -1.545 30.344 15.789 1 98.19 192 THR A CA 1
ATOM 1468 C C . THR A 1 192 ? -2.562 29.516 16.562 1 98.19 192 THR A C 1
ATOM 1470 O O . THR A 1 192 ? -2.189 28.656 17.359 1 98.19 192 THR A O 1
ATOM 1473 N N . SER A 1 193 ? -3.803 29.875 16.422 1 98.38 193 SER A N 1
ATOM 1474 C CA . SER A 1 193 ? -4.895 29.047 16.938 1 98.38 193 SER A CA 1
ATOM 1475 C C . SER A 1 193 ? -5.457 28.141 15.852 1 98.38 193 SER A C 1
ATOM 1477 O O . SER A 1 193 ? -5.246 28.375 14.664 1 98.38 193 SER A O 1
ATOM 1479 N N . TRP A 1 194 ? -6.062 27.094 16.297 1 98.81 194 TRP A N 1
ATOM 1480 C CA . TRP A 1 194 ? -6.547 26.047 15.398 1 98.81 194 TRP A CA 1
ATOM 1481 C C . TRP A 1 194 ? -7.98 25.656 15.734 1 98.81 194 TRP A C 1
ATOM 1483 O O . TRP A 1 194 ? -8.359 25.625 16.906 1 98.81 194 TRP A O 1
ATOM 1493 N N . LYS A 1 195 ? -8.781 25.375 14.695 1 98.81 195 LYS A N 1
ATOM 1494 C CA . LYS A 1 195 ? -10.094 24.734 14.852 1 98.81 195 LYS A CA 1
ATOM 1495 C C . LYS A 1 195 ? -10.023 23.25 14.547 1 98.81 195 LYS A C 1
ATOM 1497 O O . LYS A 1 195 ? -9.438 22.844 13.539 1 98.81 195 LYS A O 1
ATOM 1502 N N . LEU A 1 196 ? -10.578 22.453 15.461 1 98.88 196 LEU A N 1
ATOM 1503 C CA . LEU A 1 196 ? -10.625 21.016 15.289 1 98.88 196 LEU A CA 1
ATOM 1504 C C . LEU A 1 196 ? -11.961 20.578 14.711 1 98.88 196 LEU A C 1
ATOM 1506 O O . LEU A 1 196 ? -13.008 20.797 15.32 1 98.88 196 LEU A O 1
ATOM 1510 N N . TYR A 1 197 ? -11.938 20 13.523 1 98.62 197 TYR A N 1
ATOM 1511 C CA . TYR A 1 197 ? -13.109 19.391 12.906 1 98.62 197 TYR A CA 1
ATOM 1512 C C . TYR A 1 197 ? -13.008 17.875 12.945 1 98.62 197 TYR A C 1
ATOM 1514 O O . TYR A 1 197 ? -11.922 17.312 12.836 1 98.62 197 TYR A O 1
ATOM 1522 N N . GLN A 1 198 ? -14.156 17.281 13.156 1 98.12 198 GLN A N 1
ATOM 1523 C CA . GLN A 1 198 ? -14.156 15.82 13.25 1 98.12 198 GLN A CA 1
ATOM 1524 C C . GLN A 1 198 ? -15.391 15.227 12.578 1 98.12 198 GLN A C 1
ATOM 1526 O O . GLN A 1 198 ? -16.484 15.773 12.695 1 98.12 198 GLN A O 1
ATOM 1531 N N . GLY A 1 199 ? -15.148 14.125 11.891 1 96.75 199 GLY A N 1
ATOM 1532 C CA . GLY A 1 199 ? -16.219 13.375 11.266 1 96.75 199 GLY A CA 1
ATOM 1533 C C . GLY A 1 199 ? -15.781 12.008 10.766 1 96.75 199 GLY A C 1
ATOM 1534 O O . GLY A 1 199 ? -14.609 11.656 10.867 1 96.75 199 GLY A O 1
ATOM 1535 N N . LYS A 1 200 ? -16.75 11.258 10.352 1 93.88 200 LYS A N 1
ATOM 1536 C CA . LYS A 1 200 ? -16.469 9.914 9.859 1 93.88 200 LYS A CA 1
ATOM 1537 C C . LYS A 1 200 ? -16.344 9.891 8.344 1 93.88 200 LYS A C 1
ATOM 1539 O O . LYS A 1 200 ? -17.109 10.547 7.637 1 93.88 200 LYS A O 1
ATOM 1544 N N . ASN A 1 201 ? -15.234 9.352 7.875 1 90.5 201 ASN A N 1
ATOM 1545 C CA . ASN A 1 201 ? -15.195 8.977 6.469 1 90.5 201 ASN A CA 1
ATOM 1546 C C . ASN A 1 201 ? -16.172 7.848 6.156 1 90.5 201 ASN A C 1
ATOM 1548 O O . ASN A 1 201 ? -16 6.719 6.613 1 90.5 201 ASN A O 1
ATOM 1552 N N . GLU A 1 202 ? -17.125 8.086 5.375 1 81.06 202 GLU A N 1
ATOM 1553 C CA . GLU A 1 202 ? -18.219 7.145 5.184 1 81.06 202 GLU A CA 1
ATOM 1554 C C . GLU A 1 202 ? -17.766 5.91 4.41 1 81.06 202 GLU A C 1
ATOM 1556 O O . GLU A 1 202 ? -18.344 4.836 4.543 1 81.06 202 GLU A O 1
ATOM 1561 N N . ASP A 1 203 ? -16.734 6.09 3.66 1 73.06 203 ASP A N 1
ATOM 1562 C CA . ASP A 1 203 ? -16.25 4.969 2.859 1 73.06 203 ASP A CA 1
ATOM 1563 C C . ASP A 1 203 ? -15.484 3.973 3.723 1 73.06 203 ASP A C 1
ATOM 1565 O O . ASP A 1 203 ? -15.641 2.76 3.568 1 73.06 203 ASP A O 1
ATOM 1569 N N . THR A 1 204 ? -14.703 4.48 4.641 1 78.31 204 THR A N 1
ATOM 1570 C CA . THR A 1 204 ? -13.805 3.615 5.395 1 78.31 204 THR A CA 1
ATOM 1571 C C . THR A 1 204 ? -14.336 3.379 6.805 1 78.31 204 THR A C 1
ATOM 1573 O O . THR A 1 204 ? -13.93 2.43 7.48 1 78.31 204 THR A O 1
ATOM 1576 N N . GLY A 1 205 ? -15.164 4.262 7.297 1 86.88 205 GLY A N 1
ATOM 1577 C CA . GLY A 1 205 ? -15.617 4.234 8.68 1 86.88 205 GLY A CA 1
ATOM 1578 C C . GLY A 1 205 ? -14.625 4.855 9.641 1 86.88 205 GLY A C 1
ATOM 1579 O O . GLY A 1 205 ? -14.883 4.93 10.844 1 86.88 205 GLY A O 1
ATOM 1580 N N . ILE A 1 206 ? -13.57 5.391 9.156 1 91.88 206 ILE A N 1
ATOM 1581 C CA . ILE A 1 206 ? -12.516 5.953 9.984 1 91.88 206 ILE A CA 1
ATOM 1582 C C . ILE A 1 206 ? -12.898 7.367 10.414 1 91.88 206 ILE A C 1
ATOM 1584 O O . ILE A 1 206 ? -13.391 8.156 9.609 1 91.88 206 ILE A O 1
ATOM 1588 N N . THR A 1 207 ? -12.734 7.621 11.688 1 96.25 207 THR A N 1
ATOM 1589 C CA . THR A 1 207 ? -12.898 8.984 12.172 1 96.25 207 THR A CA 1
ATOM 1590 C C . THR A 1 207 ? -11.719 9.859 11.766 1 96.25 207 THR A C 1
ATOM 1592 O O . THR A 1 207 ? -10.562 9.5 12.008 1 96.25 207 THR A O 1
ATOM 1595 N N . VAL A 1 208 ? -12.07 10.945 11.164 1 97.12 208 VAL A N 1
ATOM 1596 C CA . VAL A 1 208 ? -11.047 11.891 10.734 1 97.12 208 VAL A CA 1
ATOM 1597 C C . VAL A 1 208 ? -11.094 13.148 11.609 1 97.12 208 VAL A C 1
ATOM 1599 O O . VAL A 1 208 ? -12.164 13.734 11.797 1 97.12 208 VAL A O 1
ATOM 1602 N N . SER A 1 209 ? -9.953 13.539 12.172 1 98.38 209 SER A N 1
ATOM 1603 C CA . SER A 1 209 ? -9.789 14.773 12.93 1 98.38 209 SER A CA 1
ATOM 1604 C C . SER A 1 209 ? -8.812 15.719 12.227 1 98.38 209 SER A C 1
ATOM 1606 O O . SER A 1 209 ? -7.633 15.414 12.086 1 98.38 209 SER A O 1
ATOM 1608 N N . SER A 1 210 ? -9.375 16.844 11.844 1 98.5 210 SER A N 1
ATOM 1609 C CA . SER A 1 210 ? -8.57 17.812 11.094 1 98.5 210 SER A CA 1
ATOM 1610 C C . SER A 1 210 ? -8.406 19.109 11.875 1 98.5 210 SER A C 1
ATOM 1612 O O . SER A 1 210 ? -9.398 19.719 12.305 1 98.5 210 SER A O 1
ATOM 1614 N N . LEU A 1 211 ? -7.195 19.516 12.047 1 98.62 211 LEU A N 1
ATOM 1615 C CA . LEU A 1 211 ? -6.891 20.828 12.602 1 98.62 211 LEU A CA 1
ATOM 1616 C C . LEU A 1 211 ? -6.617 21.844 11.492 1 98.62 211 LEU A C 1
ATOM 1618 O O . LEU A 1 211 ? -5.715 21.641 10.68 1 98.62 211 LEU A O 1
ATOM 1622 N N . LEU A 1 212 ? -7.387 22.891 11.523 1 98.69 212 LEU A N 1
ATOM 1623 C CA . LEU A 1 212 ? -7.203 23.984 10.57 1 98.69 212 LEU A CA 1
ATOM 1624 C C . LEU A 1 212 ? -6.75 25.25 11.273 1 98.69 212 LEU A C 1
ATOM 1626 O O . LEU A 1 212 ? -7.363 25.672 12.258 1 98.69 212 LEU A O 1
ATOM 1630 N N . PRO A 1 213 ? -5.715 25.875 10.742 1 98.62 213 PRO A N 1
ATOM 1631 C CA . PRO A 1 213 ? -5.191 27.062 11.406 1 98.62 213 PRO A CA 1
ATOM 1632 C C . PRO A 1 213 ? -6.02 28.312 11.102 1 98.62 213 PRO A C 1
ATOM 1634 O O . PRO A 1 213 ? -6.5 28.484 9.977 1 98.62 213 PRO A O 1
ATOM 1637 N N . ASP A 1 214 ? -6.16 29.141 12.133 1 98 214 ASP A N 1
ATOM 1638 C CA . ASP A 1 214 ? -6.777 30.438 11.906 1 98 214 ASP A CA 1
ATOM 1639 C C . ASP A 1 214 ? -5.922 31.297 10.977 1 98 214 ASP A C 1
ATOM 1641 O O . ASP A 1 214 ? -6.449 32.031 10.133 1 98 214 ASP A O 1
ATOM 1645 N N . LYS A 1 215 ? -4.645 31.234 11.273 1 98.06 215 LYS A N 1
ATOM 1646 C CA . LYS A 1 215 ? -3.678 31.82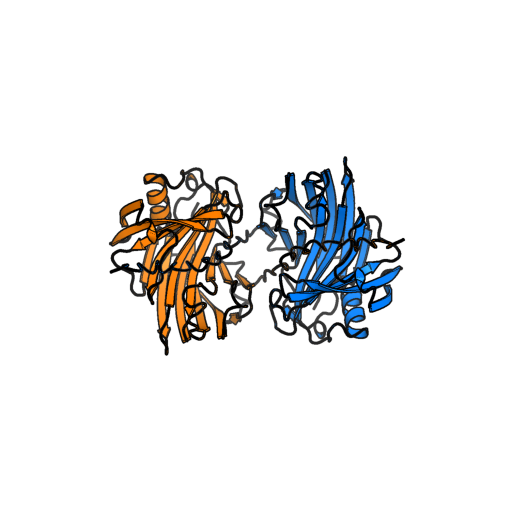8 10.359 1 98.06 215 LYS A CA 1
ATOM 1647 C C . LYS A 1 215 ? -2.838 30.75 9.672 1 98.06 215 LYS A C 1
ATOM 1649 O O . LYS A 1 215 ? -2.033 30.078 10.312 1 98.06 215 LYS A O 1
ATOM 1654 N N . GLN A 1 216 ? -2.965 30.641 8.336 1 98.25 216 GLN A N 1
ATOM 1655 C CA . GLN A 1 216 ? -2.275 29.594 7.59 1 98.25 216 GLN A CA 1
ATOM 1656 C C . GLN A 1 216 ? -0.781 29.891 7.492 1 98.25 216 GLN A C 1
ATOM 1658 O O . GLN A 1 216 ? -0.348 31.016 7.707 1 98.25 216 GLN A O 1
ATOM 1663 N N . PHE A 1 217 ? -0.051 28.844 7.246 1 98.5 217 PHE A N 1
ATOM 1664 C CA . PHE A 1 217 ? 1.377 28.969 6.977 1 98.5 217 PHE A CA 1
ATOM 1665 C C . PHE A 1 217 ? 1.626 29.25 5.5 1 98.5 217 PHE A C 1
ATOM 1667 O O . PHE A 1 217 ? 0.908 28.75 4.633 1 98.5 217 PHE A O 1
ATOM 1674 N N . SER A 1 218 ? 2.588 30.109 5.293 1 96.06 218 SER A N 1
ATOM 1675 C CA . SER A 1 218 ? 2.883 30.516 3.924 1 96.06 218 SER A CA 1
ATOM 1676 C C . SER A 1 218 ? 4.262 30.016 3.488 1 96.06 218 SER A C 1
ATOM 1678 O O . SER A 1 218 ? 5.199 30.812 3.385 1 96.06 218 SER A O 1
ATOM 1680 N N . GLY A 1 219 ? 4.391 28.812 3.268 1 98.19 219 GLY A N 1
ATOM 1681 C CA . GLY A 1 219 ? 5.559 28.266 2.594 1 98.19 219 GLY A CA 1
ATOM 1682 C C . GLY A 1 219 ? 6.594 27.703 3.551 1 98.19 219 GLY A C 1
ATOM 1683 O O . GLY A 1 219 ? 7.641 27.219 3.125 1 98.19 219 GLY A O 1
ATOM 1684 N N . THR A 1 220 ? 6.387 27.891 4.812 1 98.56 220 THR A N 1
ATOM 1685 C CA . THR A 1 220 ? 7.355 27.344 5.758 1 98.56 220 THR A CA 1
ATOM 1686 C C . THR A 1 220 ? 6.672 26.938 7.059 1 98.56 220 THR A C 1
ATOM 1688 O O . THR A 1 220 ? 5.723 27.578 7.5 1 98.56 220 THR A O 1
ATOM 1691 N N . PHE A 1 221 ? 7.113 25.812 7.625 1 98.38 221 PHE A N 1
ATOM 1692 C CA . PHE A 1 221 ? 6.684 25.312 8.922 1 98.38 221 PHE A CA 1
ATOM 1693 C C . PHE A 1 221 ? 7.844 24.656 9.656 1 98.38 221 PHE A C 1
ATOM 1695 O O . PHE A 1 221 ? 8.656 23.953 9.047 1 98.38 221 PHE A O 1
ATOM 1702 N N . SER A 1 222 ? 7.969 24.859 10.914 1 97.44 222 SER A N 1
ATOM 1703 C CA . SER A 1 222 ? 8.883 24.141 11.805 1 97.44 222 SER A CA 1
ATOM 1704 C C . SER A 1 222 ? 8.25 23.906 13.172 1 97.44 222 SER A C 1
ATOM 1706 O O . SER A 1 222 ? 7.629 24.812 13.742 1 97.44 222 SER A O 1
ATOM 1708 N N . GLY A 1 223 ? 8.344 22.703 13.68 1 97.75 223 GLY A N 1
ATOM 1709 C CA . GLY A 1 223 ? 7.82 22.375 14.992 1 97.75 223 GLY A CA 1
ATOM 1710 C C . GLY A 1 223 ? 7.898 20.891 15.32 1 97.75 223 GLY A C 1
ATOM 1711 O O . GLY A 1 223 ? 8.242 20.078 14.453 1 97.75 223 GLY A O 1
ATOM 1712 N N . ASP A 1 224 ? 7.715 20.531 16.531 1 98.69 224 ASP A N 1
ATOM 1713 C CA . ASP A 1 224 ? 7.527 19.141 16.953 1 98.69 224 ASP A CA 1
ATOM 1714 C C . ASP A 1 224 ? 6.059 18.734 16.859 1 98.69 224 ASP A C 1
ATOM 1716 O O . ASP A 1 224 ? 5.254 19.094 17.719 1 98.69 224 ASP A O 1
ATOM 1720 N N . ILE A 1 225 ? 5.707 17.891 15.891 1 98.69 225 ILE A N 1
ATOM 1721 C CA . ILE A 1 225 ? 4.289 17.656 15.641 1 98.69 225 ILE A CA 1
ATOM 1722 C C . ILE A 1 225 ? 3.738 16.656 16.656 1 98.69 225 ILE A C 1
ATOM 1724 O O . ILE A 1 225 ? 2.537 16.375 16.672 1 98.69 225 ILE A O 1
ATOM 1728 N N . LYS A 1 226 ? 4.574 16.172 17.562 1 98.81 226 LYS A N 1
ATOM 1729 C CA . LYS A 1 226 ? 4.027 15.477 18.719 1 98.81 226 LYS A CA 1
ATOM 1730 C C . LYS A 1 226 ? 3.154 16.406 19.562 1 98.81 226 LYS A C 1
ATOM 1732 O O . LYS A 1 226 ? 2.184 15.961 20.172 1 98.81 226 LYS A O 1
ATOM 1737 N N . GLU A 1 227 ? 3.52 17.688 19.672 1 98.81 227 GLU A N 1
ATOM 1738 C CA . GLU A 1 227 ? 2.713 18.656 20.406 1 98.81 227 GLU A CA 1
ATOM 1739 C C . GLU A 1 227 ? 1.271 18.672 19.906 1 98.81 227 GLU A C 1
ATOM 1741 O O . GLU A 1 227 ? 0.334 18.797 20.703 1 98.81 227 GLU A O 1
ATOM 1746 N N . TRP A 1 228 ? 1.144 18.578 18.562 1 98.81 228 TRP A N 1
ATOM 1747 C CA . TRP A 1 228 ? -0.182 18.484 17.969 1 98.81 228 TRP A CA 1
ATOM 1748 C C . TRP A 1 228 ? -0.91 17.234 18.469 1 98.81 228 TRP A C 1
ATOM 1750 O O . TRP A 1 228 ? -2.076 17.312 18.875 1 98.81 228 TRP A O 1
ATOM 1760 N N . LEU A 1 229 ? -0.26 16.141 18.5 1 98.81 229 LEU A N 1
ATOM 1761 C CA . LEU A 1 229 ? -0.881 14.898 18.969 1 98.81 229 LEU A CA 1
ATOM 1762 C C . LEU A 1 229 ? -1.234 14.992 20.438 1 98.81 229 LEU A C 1
ATOM 1764 O O . LEU A 1 229 ? -2.287 14.508 20.859 1 98.81 229 LEU A O 1
ATOM 1768 N N . GLN A 1 230 ? -0.409 15.656 21.219 1 98.62 230 GLN A N 1
ATOM 1769 C CA . GLN A 1 230 ? -0.679 15.836 22.641 1 98.62 230 GLN A CA 1
ATOM 1770 C C . GLN A 1 230 ? -1.907 16.719 22.859 1 98.62 230 GLN A C 1
ATOM 1772 O O . GLN A 1 230 ? -2.678 16.484 23.797 1 98.62 230 GLN A O 1
ATOM 1777 N N . GLU A 1 231 ? -2.066 17.766 22.031 1 98.75 231 GLU A N 1
ATOM 1778 C CA . GLU A 1 231 ? -3.264 18.609 22.141 1 98.75 231 GLU A CA 1
ATOM 1779 C C . GLU A 1 231 ? -4.527 17.781 21.875 1 98.75 231 GLU A C 1
ATOM 1781 O O . GLU A 1 231 ? -5.562 18.016 22.5 1 98.75 231 GLU A O 1
ATOM 1786 N N . LEU A 1 232 ? -4.422 16.859 20.922 1 98.75 232 LEU A N 1
ATOM 1787 C CA . LEU A 1 232 ? -5.578 16.016 20.625 1 98.75 232 LEU A CA 1
ATOM 1788 C C . LEU A 1 232 ? -5.895 15.094 21.797 1 98.75 232 LEU A C 1
ATOM 1790 O O . LEU A 1 232 ? -7.062 14.797 22.062 1 98.75 232 LEU A O 1
ATOM 1794 N N . VAL A 1 233 ? -4.863 14.617 22.5 1 98.56 233 VAL A N 1
ATOM 1795 C CA . VAL A 1 233 ? -5.078 13.836 23.703 1 98.56 233 VAL A CA 1
ATOM 1796 C C . VAL A 1 233 ? -5.824 14.688 24.734 1 98.56 233 VAL A C 1
ATOM 1798 O O . VAL A 1 233 ? -6.797 14.227 25.344 1 98.56 233 VAL A O 1
ATOM 1801 N N . LYS A 1 234 ? -5.41 15.914 24.953 1 98.19 234 LYS A N 1
ATOM 1802 C CA . LYS A 1 234 ? -5.98 16.797 25.953 1 98.19 234 LYS A CA 1
ATOM 1803 C C . LYS A 1 234 ? -7.465 17.047 25.688 1 98.19 234 LYS A C 1
ATOM 1805 O O . LYS A 1 234 ? -8.25 17.156 26.641 1 98.19 234 LYS A O 1
ATOM 1810 N N . VAL A 1 235 ? -7.832 17.094 24.438 1 98.19 235 VAL A N 1
ATOM 1811 C CA . VAL A 1 235 ? -9.227 17.406 24.141 1 98.19 235 VAL A CA 1
ATOM 1812 C C . VAL A 1 235 ? -10.016 16.109 23.969 1 98.19 235 VAL A C 1
ATOM 1814 O O . VAL A 1 235 ? -11.188 16.141 23.562 1 98.19 235 VAL A O 1
ATOM 1817 N N . GLY A 1 236 ? -9.383 14.977 24.125 1 97.56 236 GLY A N 1
ATOM 1818 C CA . GLY A 1 236 ? -10.109 13.727 24.297 1 97.56 236 GLY A CA 1
ATOM 1819 C C . GLY A 1 236 ? -10.281 12.953 23 1 97.56 236 GLY A C 1
ATOM 1820 O O . GLY A 1 236 ? -11.133 12.062 22.922 1 97.56 236 GLY A O 1
ATOM 1821 N N . VAL A 1 237 ? -9.5 13.25 21.953 1 97.62 237 VAL A N 1
ATOM 1822 C CA . VAL A 1 237 ? -9.625 12.539 20.688 1 97.62 237 VAL A CA 1
ATOM 1823 C C . VAL A 1 237 ? -9.156 11.094 20.859 1 97.62 237 VAL A C 1
ATOM 1825 O O . VAL A 1 237 ? -9.781 10.172 20.328 1 97.62 237 VAL A O 1
ATOM 1828 N N . PHE A 1 238 ? -8.062 10.867 21.516 1 97.62 238 PHE A N 1
ATOM 1829 C CA . PHE A 1 238 ? -7.512 9.57 21.859 1 97.62 238 PHE A CA 1
ATOM 1830 C C . PHE A 1 238 ? -6.621 9.664 23.094 1 97.62 238 PHE A C 1
ATOM 1832 O O . PHE A 1 238 ? -6.484 10.742 23.672 1 97.62 238 PHE A O 1
ATOM 1839 N N . SER A 1 239 ? -6.09 8.555 23.531 1 97.69 239 SER A N 1
ATOM 1840 C CA . SER A 1 239 ? -5.23 8.562 24.703 1 97.69 239 SER A CA 1
ATOM 1841 C C . SER A 1 239 ? -3.764 8.391 24.328 1 97.69 239 SER A C 1
ATOM 1843 O O . SER A 1 239 ? -3.453 8.078 23.172 1 97.69 239 SER A O 1
ATOM 1845 N N . GLN A 1 240 ? -2.938 8.578 25.266 1 97.44 240 GLN A N 1
ATOM 1846 C CA . GLN A 1 240 ? -1.5 8.445 25.062 1 97.44 240 GLN A CA 1
ATOM 1847 C C . GLN A 1 240 ? -1.12 6.996 24.766 1 97.44 240 GLN A C 1
ATOM 1849 O O . GLN A 1 240 ? -0.005 6.723 24.312 1 97.44 240 GLN A O 1
ATOM 1854 N N . GLU A 1 241 ? -2.012 6.137 24.906 1 97.75 241 GLU A N 1
ATOM 1855 C CA . GLU A 1 241 ? -1.723 4.719 24.734 1 97.75 241 GLU A CA 1
ATOM 1856 C C . GLU A 1 241 ? -1.95 4.281 23.281 1 97.75 241 GLU A C 1
ATOM 1858 O O . GLU A 1 241 ? -1.639 3.145 22.922 1 97.75 241 GLU A O 1
ATOM 1863 N N . THR A 1 242 ? -2.504 5.203 22.516 1 97.81 242 THR A N 1
ATOM 1864 C CA . THR A 1 242 ? -2.713 4.84 21.109 1 97.81 242 THR A CA 1
ATOM 1865 C C . THR A 1 242 ? -1.381 4.586 20.422 1 97.81 242 THR A C 1
ATOM 1867 O O . THR A 1 242 ? -0.343 5.098 20.844 1 97.81 242 THR A O 1
ATOM 1870 N N . PHE A 1 243 ? -1.414 3.766 19.375 1 94.81 243 PHE A N 1
ATOM 1871 C CA . PHE A 1 243 ? -0.253 3.545 18.516 1 94.81 243 PHE A CA 1
ATOM 1872 C C . PHE A 1 243 ? -0.228 4.547 17.375 1 94.81 243 PHE A C 1
ATOM 1874 O O . PHE A 1 243 ? -1.265 4.836 16.766 1 94.81 243 PHE A O 1
ATOM 1881 N N . VAL A 1 244 ? 0.936 5.164 17.156 1 97.44 244 VAL A N 1
ATOM 1882 C CA . VAL A 1 244 ? 1.182 5.895 15.914 1 97.44 244 VAL A CA 1
ATOM 1883 C C . VAL A 1 244 ? 1.649 4.93 14.828 1 97.44 244 VAL A C 1
ATOM 1885 O O . VAL A 1 244 ? 2.779 4.438 14.867 1 97.44 244 VAL A O 1
ATOM 1888 N N . ASN A 1 245 ? 0.769 4.77 13.812 1 93.56 245 ASN A N 1
ATOM 1889 C CA . ASN A 1 245 ? 0.992 3.67 12.883 1 93.56 245 ASN A CA 1
ATOM 1890 C C . ASN A 1 245 ? 1.457 4.176 11.516 1 93.56 245 ASN A C 1
ATOM 1892 O O . ASN A 1 245 ? 2.119 3.451 10.773 1 93.56 245 ASN A O 1
ATOM 1896 N N . VAL A 1 246 ? 1.037 5.348 11.164 1 96.38 246 VAL A N 1
ATOM 1897 C CA . VAL A 1 246 ? 1.41 5.969 9.898 1 96.38 246 VAL A CA 1
ATOM 1898 C C . VAL A 1 246 ? 1.671 7.457 10.109 1 96.38 246 VAL A C 1
ATOM 1900 O O . VAL A 1 246 ? 1.006 8.102 10.93 1 96.38 246 VAL A O 1
ATOM 1903 N N . GLY A 1 247 ? 2.66 8.008 9.469 1 97.88 247 GLY A N 1
ATOM 1904 C CA . GLY A 1 247 ? 2.934 9.438 9.461 1 97.88 247 GLY A CA 1
ATOM 1905 C C . GLY A 1 247 ? 3.414 9.953 8.117 1 97.88 247 GLY A C 1
ATOM 1906 O O . GLY A 1 247 ? 4.426 9.477 7.598 1 97.88 247 GLY A O 1
ATOM 1907 N N . ASN A 1 248 ? 2.654 10.867 7.578 1 98.12 248 ASN A N 1
ATOM 1908 C CA . ASN A 1 248 ? 2.936 11.406 6.25 1 98.12 248 ASN A CA 1
ATOM 1909 C C . ASN A 1 248 ? 2.891 12.93 6.242 1 98.12 248 ASN A C 1
ATOM 1911 O O . ASN A 1 248 ? 2.277 13.547 7.117 1 98.12 248 ASN A O 1
ATOM 1915 N N . ALA A 1 249 ? 3.604 13.539 5.344 1 98.75 249 ALA A N 1
ATOM 1916 C CA . ALA A 1 249 ? 3.469 14.938 4.949 1 98.75 249 ALA A CA 1
ATOM 1917 C C . ALA A 1 249 ? 3.25 15.062 3.443 1 98.75 249 ALA A C 1
ATOM 1919 O O . ALA A 1 249 ? 3.951 14.43 2.652 1 98.75 249 ALA A O 1
ATOM 1920 N N . GLY A 1 250 ? 2.227 15.781 3.033 1 98.38 250 GLY A N 1
ATOM 1921 C CA . GLY A 1 250 ? 1.967 15.852 1.604 1 98.38 250 GLY A CA 1
ATOM 1922 C C . GLY A 1 250 ? 0.882 16.844 1.24 1 98.38 250 GLY A C 1
ATOM 1923 O O . GLY A 1 250 ? 0.747 17.891 1.887 1 98.38 250 GLY A O 1
ATOM 1924 N N . THR A 1 251 ? 0.311 16.625 0.055 1 97.56 251 THR A N 1
ATOM 1925 C CA . THR A 1 251 ? -0.739 17.469 -0.516 1 97.56 251 THR A CA 1
ATOM 1926 C C . THR A 1 251 ? -1.881 16.609 -1.053 1 97.56 251 THR A C 1
ATOM 1928 O O . THR A 1 251 ? -1.648 15.539 -1.614 1 97.56 251 THR A O 1
ATOM 1931 N N . GLU A 1 252 ? -3.072 17.109 -0.865 1 97 252 GLU A N 1
ATOM 1932 C CA . GLU A 1 252 ? -4.254 16.5 -1.468 1 97 252 GLU A CA 1
ATOM 1933 C C . GLU A 1 252 ? -4.855 17.406 -2.541 1 97 252 GLU A C 1
ATOM 1935 O O . GLU A 1 252 ? -5.656 18.281 -2.234 1 97 252 GLU A O 1
ATOM 1940 N N . PRO A 1 253 ? -4.633 17.125 -3.766 1 97.94 253 PRO A N 1
ATOM 1941 C CA . PRO A 1 253 ? -5.191 17.984 -4.82 1 97.94 253 PRO A CA 1
ATOM 1942 C C . PRO A 1 253 ? -6.617 17.594 -5.195 1 97.94 253 PRO A C 1
ATOM 1944 O O . PRO A 1 253 ? -6.965 16.406 -5.168 1 97.94 253 PRO A O 1
ATOM 1947 N N . PHE A 1 254 ? -7.387 18.625 -5.59 1 97.62 254 PHE A N 1
ATOM 1948 C CA . PHE A 1 254 ? -8.719 18.438 -6.156 1 97.62 254 PHE A CA 1
ATOM 1949 C C . PHE A 1 254 ? -8.711 18.734 -7.652 1 97.62 254 PHE A C 1
ATOM 1951 O O . PHE A 1 254 ? -9.312 18 -8.438 1 97.62 254 PHE A O 1
ATOM 1958 N N . PHE A 1 255 ? -8.148 19.828 -7.977 1 98.31 255 PHE A N 1
ATOM 1959 C CA . PHE A 1 255 ? -7.914 20.188 -9.367 1 98.31 255 PHE A CA 1
ATOM 1960 C C . PHE A 1 255 ? -6.863 21.281 -9.477 1 98.31 255 PHE A C 1
ATOM 1962 O O . PHE A 1 255 ? -6.473 21.875 -8.469 1 98.31 255 PHE A O 1
ATOM 1969 N N . GLY A 1 256 ? -6.375 21.5 -10.781 1 98.69 256 GLY A N 1
ATOM 1970 C CA . GLY A 1 256 ? -5.453 22.578 -11.102 1 98.69 256 GLY A CA 1
ATOM 1971 C C . GLY A 1 256 ? -4.16 22.094 -11.734 1 98.69 256 GLY A C 1
ATOM 1972 O O . GLY A 1 256 ? -3.73 20.969 -11.492 1 98.69 256 GLY A O 1
ATOM 1973 N N . LYS A 1 257 ? -3.582 23 -12.594 1 98.69 257 LYS A N 1
ATOM 1974 C CA . LYS A 1 257 ? -2.215 22.828 -13.078 1 98.69 257 LYS A CA 1
ATOM 1975 C C . LYS A 1 257 ? -1.212 23.484 -12.141 1 98.69 257 LYS A C 1
ATOM 1977 O O . LYS A 1 257 ? -0.981 24.703 -12.227 1 98.69 257 LYS A O 1
ATOM 1982 N N . ALA A 1 258 ? -0.597 22.656 -11.289 1 98.75 258 ALA A N 1
ATOM 1983 C CA . ALA A 1 258 ? 0.199 23.203 -10.203 1 98.75 258 ALA A CA 1
ATOM 1984 C C . ALA A 1 258 ? 1.425 22.344 -9.922 1 98.75 258 ALA A C 1
ATOM 1986 O O . ALA A 1 258 ? 1.435 21.156 -10.234 1 98.75 258 ALA A O 1
ATOM 1987 N N . THR A 1 259 ? 2.443 22.984 -9.422 1 98.75 259 THR A N 1
ATOM 1988 C CA . THR A 1 259 ? 3.631 22.312 -8.891 1 98.75 259 THR A CA 1
ATOM 1989 C C . THR A 1 259 ? 3.918 22.781 -7.465 1 98.75 259 THR A C 1
ATOM 1991 O O . THR A 1 259 ? 3.963 23.984 -7.195 1 98.75 259 THR A O 1
ATOM 1994 N N . VAL A 1 260 ? 4.016 21.844 -6.551 1 98.81 260 VAL A N 1
ATOM 1995 C CA . VAL A 1 260 ? 4.559 22.109 -5.219 1 98.81 260 VAL A CA 1
ATOM 1996 C C . VAL A 1 260 ? 5.992 21.578 -5.137 1 98.81 260 VAL A C 1
ATOM 1998 O O . VAL A 1 260 ? 6.234 20.391 -5.285 1 98.81 260 VAL A O 1
ATOM 2001 N N . GLU A 1 261 ? 6.926 22.469 -4.969 1 98.81 261 GLU A N 1
ATOM 2002 C CA . GLU A 1 261 ? 8.297 22.109 -4.617 1 98.81 261 GLU A CA 1
ATOM 2003 C C . GLU A 1 261 ? 8.523 22.203 -3.111 1 98.81 261 GLU A C 1
ATOM 2005 O O . GLU A 1 261 ? 8.219 23.219 -2.492 1 98.81 261 GLU A O 1
ATOM 2010 N N . ALA A 1 262 ? 9.078 21.094 -2.6 1 98.75 262 ALA A N 1
ATOM 2011 C CA . ALA A 1 262 ? 9.125 21.109 -1.14 1 98.75 262 ALA A CA 1
ATOM 2012 C C . ALA A 1 262 ? 10.422 20.484 -0.631 1 98.75 262 ALA A C 1
ATOM 2014 O O . ALA A 1 262 ? 11.031 19.641 -1.312 1 98.75 262 ALA A O 1
ATOM 2015 N N . THR A 1 263 ? 10.867 20.922 0.514 1 98.38 263 THR A N 1
ATOM 2016 C CA . THR A 1 263 ? 11.891 20.297 1.351 1 98.38 263 THR A CA 1
ATOM 2017 C C . THR A 1 263 ? 11.32 19.922 2.715 1 98.38 263 THR A C 1
ATOM 2019 O O . THR A 1 263 ? 10.742 20.766 3.404 1 98.38 263 THR A O 1
ATOM 2022 N N . LEU A 1 264 ? 11.5 18.656 3.055 1 98.5 264 LEU A N 1
ATOM 2023 C CA . LEU A 1 264 ? 10.859 18.125 4.258 1 98.5 264 LEU A CA 1
ATOM 2024 C C . LEU A 1 264 ? 11.883 17.453 5.164 1 98.5 264 LEU A C 1
ATOM 2026 O O . LEU A 1 264 ? 12.719 16.672 4.691 1 98.5 264 LEU A O 1
ATOM 2030 N N . GLY A 1 265 ? 11.922 17.844 6.395 1 97.75 265 GLY A N 1
ATOM 2031 C CA . GLY A 1 265 ? 12.438 17.016 7.48 1 97.75 265 GLY A CA 1
ATOM 2032 C C . GLY A 1 265 ? 11.352 16.438 8.352 1 97.75 265 GLY A C 1
ATOM 2033 O O . GLY A 1 265 ? 10.445 17.141 8.789 1 97.75 265 GLY A O 1
ATOM 2034 N N . LEU A 1 266 ? 11.367 15.156 8.555 1 97.94 266 LEU A N 1
ATOM 2035 C CA . LEU A 1 266 ? 10.352 14.469 9.344 1 97.94 266 LEU A CA 1
ATOM 2036 C C . LEU A 1 266 ? 10.898 13.156 9.906 1 97.94 266 LEU A C 1
ATOM 2038 O O . LEU A 1 266 ? 11.375 12.305 9.156 1 97.94 266 LEU A O 1
ATOM 2042 N N . GLN A 1 267 ? 10.875 13.023 11.211 1 97.06 267 GLN A N 1
ATOM 2043 C CA . GLN A 1 267 ? 11.328 11.781 11.828 1 97.06 267 GLN A CA 1
ATOM 2044 C C . GLN A 1 267 ? 10.703 11.594 13.203 1 97.06 267 GLN A C 1
ATOM 2046 O O . GLN A 1 267 ? 10.234 12.555 13.812 1 97.06 267 GLN A O 1
ATOM 2051 N N . ILE A 1 268 ? 10.672 10.422 13.672 1 97.44 268 ILE A N 1
ATOM 2052 C CA . ILE A 1 268 ? 10.219 10.094 15.023 1 97.44 268 ILE A CA 1
ATOM 2053 C C . ILE A 1 268 ? 11.422 9.734 15.898 1 97.44 268 ILE A C 1
ATOM 2055 O O . ILE A 1 268 ? 12.234 8.875 15.523 1 97.44 268 ILE A O 1
ATOM 2059 N N . ASN A 1 269 ? 11.5 10.438 16.938 1 96.62 269 ASN A N 1
ATOM 2060 C CA . ASN A 1 269 ? 12.492 10.109 17.953 1 96.62 269 ASN A CA 1
ATOM 2061 C C . ASN A 1 269 ? 11.867 9.328 19.109 1 96.62 269 ASN A C 1
ATOM 2063 O O . ASN A 1 269 ? 10.938 9.812 19.766 1 96.62 269 ASN A O 1
ATOM 2067 N N . LEU A 1 270 ? 12.414 8.219 19.422 1 96.44 270 LEU A N 1
ATOM 2068 C CA . LEU A 1 270 ? 11.914 7.379 20.516 1 96.44 270 LEU A CA 1
ATOM 2069 C C . LEU A 1 270 ? 12.734 7.586 21.781 1 96.44 270 LEU A C 1
ATOM 2071 O O . LEU A 1 270 ? 13.914 7.938 21.719 1 96.44 270 LEU A O 1
ATOM 2075 N N . MET B 1 1 ? -51.406 31.906 -1.734 1 28.89 1 MET B N 1
ATOM 2076 C CA . MET B 1 1 ? -50 32.188 -2.098 1 28.89 1 MET B CA 1
ATOM 2077 C C . MET B 1 1 ? -49.062 31.141 -1.514 1 28.89 1 MET B C 1
ATOM 2079 O O . MET B 1 1 ? -48.75 31.188 -0.33 1 28.89 1 MET B O 1
ATOM 2083 N N . LEU B 1 2 ? -49.188 29.844 -1.914 1 38.38 2 LEU B N 1
ATOM 2084 C CA . LEU B 1 2 ? -48.438 28.672 -1.485 1 38.38 2 LEU B CA 1
ATOM 2085 C C . LEU B 1 2 ? -46.969 28.797 -1.846 1 38.38 2 LEU B C 1
ATOM 2087 O O . LEU B 1 2 ? -46.625 28.922 -3.023 1 38.38 2 LEU B O 1
ATOM 2091 N N . THR B 1 3 ? -46.125 29.469 -0.885 1 38.78 3 THR B N 1
ATOM 2092 C CA . THR B 1 3 ? -44.688 29.562 -0.958 1 38.78 3 THR B CA 1
ATOM 2093 C C . THR B 1 3 ? -44.062 28.188 -1.149 1 38.78 3 THR B C 1
ATOM 2095 O O . THR B 1 3 ? -44.219 27.297 -0.309 1 38.78 3 THR B O 1
ATOM 2098 N N . ASN B 1 4 ? -43.969 27.688 -2.355 1 37.31 4 ASN B N 1
ATOM 2099 C CA . ASN B 1 4 ? -43.219 26.5 -2.732 1 37.31 4 ASN B CA 1
ATOM 2100 C C . ASN B 1 4 ? -41.75 26.594 -2.273 1 37.31 4 ASN B C 1
ATOM 2102 O O . ASN B 1 4 ? -40.969 27.375 -2.826 1 37.31 4 ASN B O 1
ATOM 2106 N N . THR B 1 5 ? -41.5 26.516 -0.978 1 33.09 5 THR B N 1
ATOM 2107 C CA . THR B 1 5 ? -40.125 26.391 -0.51 1 33.09 5 THR B CA 1
ATOM 2108 C C . THR B 1 5 ? -39.438 25.172 -1.147 1 33.09 5 THR B C 1
ATOM 2110 O O . THR B 1 5 ? -39.812 24.031 -0.868 1 33.09 5 THR B O 1
ATOM 2113 N N . LEU B 1 6 ? -39 25.266 -2.395 1 36.72 6 LEU B N 1
ATOM 2114 C CA . LEU B 1 6 ? -38.094 24.266 -2.971 1 36.72 6 LEU B CA 1
ATOM 2115 C C . LEU B 1 6 ? -36.938 23.969 -2.025 1 36.72 6 LEU B C 1
ATOM 2117 O O . LEU B 1 6 ? -36.125 24.859 -1.72 1 36.72 6 LEU B O 1
ATOM 2121 N N . TYR B 1 7 ? -37.094 22.953 -1.201 1 33.56 7 TYR B N 1
ATOM 2122 C CA . TYR B 1 7 ? -35.969 22.406 -0.466 1 33.56 7 TYR B CA 1
ATOM 2123 C C . TYR B 1 7 ? -34.844 22 -1.414 1 33.56 7 TYR B C 1
ATOM 2125 O O . TYR B 1 7 ? -35.031 21.141 -2.275 1 33.56 7 TYR B O 1
ATOM 2133 N N . PHE B 1 8 ? -34 22.906 -1.734 1 36.06 8 PHE B N 1
ATOM 2134 C CA . PHE B 1 8 ? -32.75 22.5 -2.365 1 36.06 8 PHE B CA 1
ATOM 2135 C C . PHE B 1 8 ? -32.094 21.375 -1.578 1 36.06 8 PHE B C 1
ATOM 2137 O O . PHE B 1 8 ? -31.625 21.594 -0.461 1 36.06 8 PHE B O 1
ATOM 2144 N N . LEU B 1 9 ? -32.562 20.156 -1.795 1 37.78 9 LEU B N 1
ATOM 2145 C CA . LEU B 1 9 ? -31.75 19.016 -1.35 1 37.78 9 LEU B CA 1
ATOM 2146 C C . LEU B 1 9 ? -30.312 19.156 -1.797 1 37.78 9 LEU B C 1
ATOM 2148 O O . LEU B 1 9 ? -30 19.062 -2.988 1 37.78 9 LEU B O 1
ATOM 2152 N N . ALA B 1 10 ? -29.609 20 -1.063 1 40.16 10 ALA B N 1
ATOM 2153 C CA . ALA B 1 10 ? -28.172 19.922 -1.255 1 40.16 10 ALA B CA 1
ATOM 2154 C C . ALA B 1 10 ? -27.703 18.469 -1.365 1 40.16 10 ALA B C 1
ATOM 2156 O O . ALA B 1 10 ? -27.859 17.688 -0.421 1 40.16 10 ALA B O 1
ATOM 2157 N N . LEU B 1 11 ? -27.859 17.859 -2.578 1 37.94 11 LEU B N 1
ATOM 2158 C CA . LEU B 1 11 ? -27.203 16.578 -2.838 1 37.94 11 LEU B CA 1
ATOM 2159 C C . LEU B 1 11 ? -25.797 16.578 -2.256 1 37.94 11 LEU B C 1
ATOM 2161 O O . LEU B 1 11 ? -24.891 17.234 -2.775 1 37.94 11 LEU B O 1
ATOM 2165 N N . VAL B 1 12 ? -25.703 16.484 -0.919 1 38 12 VAL B N 1
ATOM 2166 C CA . VAL B 1 12 ? -24.391 16.188 -0.375 1 38 12 VAL B CA 1
ATOM 2167 C C . VAL B 1 12 ? -23.734 15.078 -1.194 1 38 12 VAL B C 1
ATOM 2169 O O . VAL B 1 12 ? -24.234 13.961 -1.257 1 38 12 VAL B O 1
ATOM 2172 N N . ALA B 1 13 ? -23.156 15.375 -2.287 1 43.5 13 ALA B N 1
ATOM 2173 C CA . ALA B 1 13 ? -22.312 14.422 -3.002 1 43.5 13 ALA B CA 1
ATOM 2174 C C . ALA B 1 13 ? -21.516 13.555 -2.029 1 43.5 13 ALA B C 1
ATOM 2176 O O . ALA B 1 13 ? -20.938 14.062 -1.071 1 43.5 13 ALA B O 1
ATOM 2177 N N . PRO B 1 14 ? -21.844 12.258 -2.102 1 42.84 14 PRO B N 1
ATOM 2178 C CA . PRO B 1 14 ? -21.031 11.391 -1.243 1 42.84 14 PRO B CA 1
ATOM 2179 C C . PRO B 1 14 ? -19.547 11.75 -1.271 1 42.84 14 PRO B C 1
ATOM 2181 O O . PRO B 1 14 ? -18.984 11.961 -2.348 1 42.84 14 PRO B O 1
ATOM 2184 N N . ILE B 1 15 ? -19.109 12.414 -0.312 1 42.31 15 ILE B N 1
ATOM 2185 C CA . ILE B 1 15 ? -17.672 12.555 -0.164 1 42.31 15 ILE B CA 1
ATOM 2186 C C . ILE B 1 15 ? -16.984 11.203 -0.387 1 42.31 15 ILE B C 1
ATOM 2188 O O . ILE B 1 15 ? -17.156 10.281 0.412 1 42.31 15 ILE B O 1
ATOM 2192 N N . LEU B 1 16 ? -16.922 10.68 -1.704 1 45.06 16 LEU B N 1
ATOM 2193 C CA . LEU B 1 16 ? -16.141 9.477 -1.943 1 45.06 16 LEU B CA 1
ATOM 2194 C C . LEU B 1 16 ? -14.836 9.516 -1.153 1 45.06 16 LEU B C 1
ATOM 2196 O O . LEU B 1 16 ? -14.07 10.484 -1.249 1 45.06 16 LEU B O 1
ATOM 2200 N N . ALA B 1 17 ? -14.828 8.617 -0.117 1 48.88 17 ALA B N 1
ATOM 2201 C CA . ALA B 1 17 ? -13.906 8.352 0.985 1 48.88 17 ALA B CA 1
ATOM 2202 C C . ALA B 1 17 ? -12.484 8.109 0.471 1 48.88 17 ALA B C 1
ATOM 2204 O O . ALA B 1 17 ? -12.289 7.398 -0.517 1 48.88 17 ALA B O 1
ATOM 2205 N N . THR B 1 18 ? -11.523 8.875 0.603 1 61.16 18 THR B N 1
ATOM 2206 C CA . THR B 1 18 ? -10.07 8.805 0.475 1 61.16 18 THR B CA 1
ATOM 2207 C C . THR B 1 18 ? -9.516 7.602 1.229 1 61.16 18 THR B C 1
ATOM 2209 O O . THR B 1 18 ? -9.859 7.383 2.395 1 61.16 18 THR B O 1
ATOM 2212 N N . PRO B 1 19 ? -9.008 6.547 0.453 1 63.22 19 PRO B N 1
ATOM 2213 C CA . PRO B 1 19 ? -8.383 5.484 1.247 1 63.22 19 PRO B CA 1
ATOM 2214 C C . PRO B 1 19 ? -7.336 6.02 2.221 1 63.22 19 PRO B C 1
ATOM 2216 O O . PRO B 1 19 ? -6.668 7.016 1.929 1 63.22 19 PRO B O 1
ATOM 2219 N N . ALA B 1 20 ? -7.402 5.465 3.451 1 72.69 20 ALA B N 1
ATOM 2220 C CA . ALA B 1 20 ? -6.375 5.801 4.434 1 72.69 20 ALA B CA 1
ATOM 2221 C C . ALA B 1 20 ? -5.004 5.312 3.982 1 72.69 20 ALA B C 1
ATOM 2223 O O . ALA B 1 20 ? -4.875 4.207 3.451 1 72.69 20 ALA B O 1
ATOM 2224 N N . PRO B 1 21 ? -4.012 6.164 4.066 1 76.62 21 PRO B N 1
ATOM 2225 C CA . PRO B 1 21 ? -2.668 5.691 3.729 1 76.62 21 PRO B CA 1
ATOM 2226 C C . PRO B 1 21 ? -2.242 4.484 4.559 1 76.62 21 PRO B C 1
ATOM 2228 O O . PRO B 1 21 ? -2.582 4.395 5.742 1 76.62 21 PRO B O 1
ATOM 2231 N N . GLN B 1 22 ? -1.606 3.596 3.857 1 79.56 22 GLN B N 1
ATOM 2232 C CA . GLN B 1 22 ? -1.062 2.416 4.523 1 79.56 22 GLN B CA 1
ATOM 2233 C C . GLN B 1 22 ? 0.429 2.582 4.805 1 79.56 22 GLN B C 1
ATOM 2235 O O . GLN B 1 22 ? 1.168 3.107 3.969 1 79.56 22 GLN B O 1
ATOM 2240 N N . GLY B 1 23 ? 0.74 2.232 6.012 1 82.75 23 GLY B N 1
ATOM 2241 C CA . GLY B 1 23 ? 2.143 2.338 6.379 1 82.75 23 GLY B CA 1
ATOM 2242 C C . GLY B 1 23 ? 2.98 1.178 5.871 1 82.75 23 GLY B C 1
ATOM 2243 O O . GLY B 1 23 ? 2.459 0.089 5.625 1 82.75 23 GLY B O 1
ATOM 2244 N N . VAL B 1 24 ? 4.176 1.48 5.547 1 89.75 24 VAL B N 1
ATOM 2245 C CA . VAL B 1 24 ? 5.203 0.472 5.301 1 89.75 24 VAL B CA 1
ATOM 2246 C C . VAL B 1 24 ? 6.199 0.455 6.457 1 89.75 24 VAL B C 1
ATOM 2248 O O . VAL B 1 24 ? 6.723 1.501 6.848 1 89.75 24 VAL B O 1
ATOM 2251 N N . THR B 1 25 ? 6.445 -0.685 6.984 1 87.31 25 THR B N 1
ATOM 2252 C CA . THR B 1 25 ? 7.379 -0.823 8.094 1 87.31 25 THR B CA 1
ATOM 2253 C C . THR B 1 25 ? 8.672 -1.493 7.633 1 87.31 25 THR B C 1
ATOM 2255 O O . THR B 1 25 ? 8.641 -2.582 7.059 1 87.31 25 THR B O 1
ATOM 2258 N N . LEU B 1 26 ? 9.812 -0.784 7.93 1 92.31 26 LEU B N 1
ATOM 2259 C CA . LEU B 1 26 ? 11.102 -1.34 7.547 1 92.31 26 LEU B CA 1
ATOM 2260 C C . LEU B 1 26 ? 11.727 -2.119 8.703 1 92.31 26 LEU B C 1
ATOM 2262 O O . LEU B 1 26 ? 11.617 -1.711 9.859 1 92.31 26 LEU B O 1
ATOM 2266 N N . SER B 1 27 ? 12.234 -3.219 8.375 1 91.94 27 SER B N 1
ATOM 2267 C CA . SER B 1 27 ? 13.109 -4.008 9.234 1 91.94 27 SER B CA 1
ATOM 2268 C C . SER B 1 27 ? 14.141 -4.773 8.422 1 91.94 27 SER B C 1
ATOM 2270 O O . SER B 1 27 ? 14.453 -4.402 7.289 1 91.94 27 SER B O 1
ATOM 2272 N N . ASP B 1 28 ? 14.938 -5.586 9.047 1 93.31 28 ASP B N 1
ATOM 2273 C CA . ASP B 1 28 ? 15.844 -6.516 8.391 1 93.31 28 ASP B CA 1
ATOM 2274 C C . ASP B 1 28 ? 15.828 -7.879 9.078 1 93.31 28 ASP B C 1
ATOM 2276 O O . ASP B 1 28 ? 15.156 -8.055 10.102 1 93.31 28 ASP B O 1
ATOM 2280 N N . THR B 1 29 ? 16.516 -8.859 8.5 1 95 29 THR B N 1
ATOM 2281 C CA . THR B 1 29 ? 16.391 -10.227 8.984 1 95 29 THR B CA 1
ATOM 2282 C C . THR B 1 29 ? 17.109 -10.391 10.328 1 95 29 THR B C 1
ATOM 2284 O O . THR B 1 29 ? 16.875 -11.367 11.047 1 95 29 THR B O 1
ATOM 2287 N N . VAL B 1 30 ? 17.984 -9.445 10.664 1 92.81 30 VAL B N 1
ATOM 2288 C CA . VAL B 1 30 ? 18.719 -9.508 11.93 1 92.81 30 VAL B CA 1
ATOM 2289 C C . VAL B 1 30 ? 17.844 -8.977 13.062 1 92.81 30 VAL B C 1
ATOM 2291 O O . VAL B 1 30 ? 17.781 -9.562 14.141 1 92.81 30 VAL B O 1
ATOM 2294 N N . LYS B 1 31 ? 17.094 -7.934 12.828 1 90.19 31 LYS B N 1
ATOM 2295 C CA . LYS B 1 31 ? 16.328 -7.219 13.859 1 90.19 31 LYS B CA 1
ATOM 2296 C C . LYS B 1 31 ? 14.914 -7.762 13.969 1 90.19 31 LYS B C 1
ATOM 2298 O O . LYS B 1 31 ? 14.32 -7.746 15.055 1 90.19 31 LYS B O 1
ATOM 2303 N N . GLN B 1 32 ? 14.336 -8.258 12.906 1 94 32 GLN B N 1
ATOM 2304 C CA . GLN B 1 32 ? 12.93 -8.641 12.883 1 94 32 GLN B CA 1
ATOM 2305 C C . GLN B 1 32 ? 12.719 -9.992 13.555 1 94 32 GLN B C 1
ATOM 2307 O O . GLN B 1 32 ? 13.164 -11.023 13.047 1 94 32 GLN B O 1
ATOM 2312 N N . LYS B 1 33 ? 12.016 -9.93 14.68 1 93.88 33 LYS B N 1
ATOM 2313 C CA . LYS B 1 33 ? 11.602 -11.164 15.344 1 93.88 33 LYS B CA 1
ATOM 2314 C C . LYS B 1 33 ? 10.367 -11.766 14.688 1 93.88 33 LYS B C 1
ATOM 2316 O O . LYS B 1 33 ? 9.625 -11.062 13.984 1 93.88 33 LYS B O 1
ATOM 2321 N N . PRO B 1 34 ? 10.203 -13.094 14.875 1 96.5 34 PRO B N 1
ATOM 2322 C CA . PRO B 1 34 ? 8.945 -13.664 14.375 1 96.5 34 PRO B CA 1
ATOM 2323 C C . PRO B 1 34 ? 7.723 -12.852 14.805 1 96.5 34 PRO B C 1
ATOM 2325 O O . PRO B 1 34 ? 7.668 -12.359 15.938 1 96.5 34 PRO B O 1
ATOM 2328 N N . ILE B 1 35 ? 6.758 -12.711 13.867 1 93.06 35 ILE B N 1
ATOM 2329 C CA . ILE B 1 35 ? 5.602 -11.867 14.148 1 93.06 35 ILE B CA 1
ATOM 2330 C C . ILE B 1 35 ? 4.387 -12.391 13.383 1 93.06 35 ILE B C 1
ATOM 2332 O O . ILE B 1 35 ? 4.527 -13.016 12.328 1 93.06 35 ILE B O 1
ATOM 2336 N N . GLN B 1 36 ? 3.227 -12.266 13.945 1 93.62 36 GLN B N 1
ATOM 2337 C CA . GLN B 1 36 ? 1.939 -12.477 13.289 1 93.62 36 GLN B CA 1
ATOM 2338 C C . GLN B 1 36 ? 1.204 -11.156 13.086 1 93.62 36 GLN B C 1
ATOM 2340 O O . GLN B 1 36 ? 0.776 -10.523 14.055 1 93.62 36 GLN B O 1
ATOM 2345 N N . MET B 1 37 ? 1.069 -10.773 11.867 1 91.19 37 MET B N 1
ATOM 2346 C CA . MET B 1 37 ? 0.414 -9.508 11.523 1 91.19 37 MET B CA 1
ATOM 2347 C C . MET B 1 37 ? -1.039 -9.742 11.125 1 91.19 37 MET B C 1
ATOM 2349 O O . MET B 1 37 ? -1.313 -10.43 10.141 1 91.19 37 MET B O 1
ATOM 2353 N N . CYS B 1 38 ? -1.999 -9.125 11.844 1 89.06 38 CYS B N 1
ATOM 2354 C CA . CYS B 1 38 ? -3.412 -9.422 11.633 1 89.06 38 CYS B CA 1
ATOM 2355 C C . CYS B 1 38 ? -4.184 -8.164 11.25 1 89.06 38 CYS B C 1
ATOM 2357 O O . CYS B 1 38 ? -5.41 -8.195 11.141 1 89.06 38 CYS B O 1
ATOM 2359 N N . GLY B 1 39 ? -3.434 -7.133 11.133 1 82.81 39 GLY B N 1
ATOM 2360 C CA . GLY B 1 39 ? -4.105 -5.91 10.719 1 82.81 39 GLY B CA 1
ATOM 2361 C C . GLY B 1 39 ? -4.594 -5.957 9.281 1 82.81 39 GLY B C 1
ATOM 2362 O O . GLY B 1 39 ? -4.238 -6.863 8.531 1 82.81 39 GLY B O 1
ATOM 2363 N N . LYS B 1 40 ? -5.422 -5.035 8.906 1 83.44 40 LYS B N 1
ATOM 2364 C CA . LYS B 1 40 ? -6.051 -4.992 7.586 1 83.44 40 LYS B CA 1
ATOM 2365 C C . LYS B 1 40 ? -5.008 -4.863 6.484 1 83.44 40 LYS B C 1
ATOM 2367 O O . LYS B 1 40 ? -5.164 -5.441 5.406 1 83.44 40 LYS B O 1
ATOM 2372 N N . ALA B 1 41 ? -4.008 -4.031 6.695 1 85.44 41 ALA B N 1
ATOM 2373 C CA . ALA B 1 41 ? -2.928 -3.791 5.742 1 85.44 41 ALA B CA 1
ATOM 2374 C C . ALA B 1 41 ? -1.578 -3.709 6.445 1 85.44 41 ALA B C 1
ATOM 2376 O O . ALA B 1 41 ? -0.824 -2.754 6.25 1 85.44 41 ALA B O 1
ATOM 2377 N N . GLN B 1 42 ? -1.239 -4.688 7.156 1 87.94 42 GLN B N 1
ATOM 2378 C CA . GLN B 1 42 ? -0.023 -4.707 7.961 1 87.94 42 GLN B CA 1
ATOM 2379 C C . GLN B 1 42 ? 1.104 -5.441 7.242 1 87.94 42 GLN B C 1
ATOM 2381 O O . GLN B 1 42 ? 0.873 -6.477 6.613 1 87.94 42 GLN B O 1
ATOM 2386 N N . ASN B 1 43 ? 2.344 -4.852 7.371 1 93.19 43 ASN B N 1
ATOM 2387 C CA . ASN B 1 43 ? 3.441 -5.445 6.621 1 93.19 43 ASN B CA 1
ATOM 2388 C C . ASN B 1 43 ? 4.793 -5.137 7.262 1 93.19 43 ASN B C 1
ATOM 2390 O O . ASN B 1 43 ? 4.891 -4.262 8.117 1 93.19 43 ASN B O 1
ATOM 2394 N N . VAL B 1 44 ? 5.781 -5.891 6.84 1 92.94 44 VAL B N 1
ATOM 2395 C CA . VAL B 1 44 ? 7.18 -5.621 7.16 1 92.94 44 VAL B CA 1
ATOM 2396 C C . VAL B 1 44 ? 8.047 -5.867 5.926 1 92.94 44 VAL B C 1
ATOM 2398 O O . VAL B 1 44 ? 7.949 -6.918 5.293 1 92.94 44 VAL B O 1
ATOM 2401 N N . VAL B 1 45 ? 8.75 -4.883 5.559 1 95.31 45 VAL B N 1
ATOM 2402 C CA . VAL B 1 45 ? 9.758 -5.008 4.512 1 95.31 45 VAL B CA 1
ATOM 2403 C C . VAL B 1 45 ? 11.094 -5.438 5.125 1 95.31 45 VAL B C 1
ATOM 2405 O O . VAL B 1 45 ? 11.586 -4.797 6.055 1 95.31 45 VAL B O 1
ATOM 2408 N N . LEU B 1 46 ? 11.617 -6.512 4.621 1 96 46 LEU B N 1
ATOM 2409 C CA . LEU B 1 46 ? 12.953 -6.941 5.023 1 96 46 LEU B CA 1
ATOM 2410 C C . LEU B 1 46 ? 14.008 -6.387 4.074 1 96 46 LEU B C 1
ATOM 2412 O O . LEU B 1 46 ? 14.266 -6.969 3.014 1 96 46 LEU B O 1
ATOM 2416 N N . THR B 1 47 ? 14.773 -5.391 4.523 1 93.69 47 THR B N 1
ATOM 2417 C CA . THR B 1 47 ? 15.555 -4.551 3.623 1 93.69 47 THR B CA 1
ATOM 2418 C C . THR B 1 47 ? 16.781 -5.309 3.104 1 93.69 47 THR B C 1
ATOM 2420 O O . THR B 1 47 ? 17.391 -4.902 2.113 1 93.69 47 THR B O 1
ATOM 2423 N N . ASP B 1 48 ? 17.141 -6.379 3.775 1 93.62 48 ASP B N 1
ATOM 2424 C CA . ASP B 1 48 ? 18.297 -7.152 3.344 1 93.62 48 ASP B CA 1
ATOM 2425 C C . ASP B 1 48 ? 17.875 -8.383 2.543 1 93.62 48 ASP B C 1
ATOM 2427 O O . ASP B 1 48 ? 18.672 -9.305 2.352 1 93.62 48 ASP B O 1
ATOM 2431 N N . THR B 1 49 ? 16.641 -8.453 2.189 1 95.62 49 THR B N 1
ATOM 2432 C CA . THR B 1 49 ? 16.062 -9.453 1.305 1 95.62 49 THR B CA 1
ATOM 2433 C C . THR B 1 49 ? 15.242 -8.789 0.198 1 95.62 49 THR B C 1
ATOM 2435 O O . THR B 1 49 ? 15 -7.586 0.241 1 95.62 49 THR B O 1
ATOM 2438 N N . PRO B 1 50 ? 14.789 -9.578 -0.763 1 95.69 50 PRO B N 1
ATOM 2439 C CA . PRO B 1 50 ? 13.922 -8.969 -1.771 1 95.69 50 PRO B CA 1
ATOM 2440 C C . PRO B 1 50 ? 12.438 -9.031 -1.391 1 95.69 50 PRO B C 1
ATOM 2442 O O . PRO B 1 50 ? 11.578 -9.086 -2.268 1 95.69 50 PRO B O 1
ATOM 2445 N N . TRP B 1 51 ? 12.172 -9.016 -0.039 1 97.56 51 TRP B N 1
ATOM 2446 C CA . TRP B 1 51 ? 10.789 -9.406 0.227 1 97.56 51 TRP B CA 1
ATOM 2447 C C . TRP B 1 51 ? 10.117 -8.414 1.173 1 97.56 51 TRP B C 1
ATOM 2449 O O . TRP B 1 51 ? 10.773 -7.836 2.043 1 97.56 51 TRP B O 1
ATOM 2459 N N . ILE B 1 52 ? 8.867 -8.273 0.955 1 96.75 52 ILE B N 1
ATOM 2460 C CA . ILE B 1 52 ? 7.887 -7.738 1.896 1 96.75 52 ILE B CA 1
ATOM 2461 C C . ILE B 1 52 ? 6.926 -8.844 2.328 1 96.75 52 ILE B C 1
ATOM 2463 O O . ILE B 1 52 ? 6.52 -9.68 1.515 1 96.75 52 ILE B O 1
ATOM 2467 N N . VAL B 1 53 ? 6.695 -8.977 3.639 1 97.69 53 VAL B N 1
ATOM 2468 C CA . VAL B 1 53 ? 5.637 -9.836 4.156 1 97.69 53 VAL B CA 1
ATOM 2469 C C . VAL B 1 53 ? 4.395 -9.008 4.461 1 97.69 53 VAL B C 1
ATOM 2471 O O . VAL B 1 53 ? 4.477 -7.988 5.152 1 97.69 53 VAL B O 1
ATOM 2474 N N . TYR B 1 54 ? 3.18 -9.461 3.992 1 95.94 54 TYR B N 1
ATOM 2475 C CA . TYR B 1 54 ? 2.064 -8.523 3.973 1 95.94 54 TYR B CA 1
ATOM 2476 C C . TYR B 1 54 ? 0.745 -9.234 4.246 1 95.94 54 TYR B C 1
ATOM 2478 O O . TYR B 1 54 ? 0.412 -10.219 3.578 1 95.94 54 TYR B O 1
ATOM 2486 N N . ASN B 1 55 ? -0.007 -8.75 5.23 1 94.12 55 ASN B N 1
ATOM 2487 C CA . ASN B 1 55 ? -1.405 -9.109 5.441 1 94.12 55 ASN B CA 1
ATOM 2488 C C . ASN B 1 55 ? -2.348 -8.094 4.797 1 94.12 55 ASN B C 1
ATOM 2490 O O . ASN B 1 55 ? -2.623 -7.043 5.371 1 94.12 55 ASN B O 1
ATOM 2494 N N . MET B 1 56 ? -2.877 -8.484 3.666 1 92.38 56 MET B N 1
ATOM 2495 C CA . MET B 1 56 ? -3.795 -7.609 2.945 1 92.38 56 MET B CA 1
ATOM 2496 C C . MET B 1 56 ? -5.23 -8.102 3.07 1 92.38 56 MET B C 1
ATOM 2498 O O . MET B 1 56 ? -5.719 -8.828 2.203 1 92.38 56 MET B O 1
ATOM 2502 N N . PHE B 1 57 ? -5.871 -7.625 4.102 1 89.44 57 PHE B N 1
ATOM 2503 C CA . PHE B 1 57 ? -7.207 -8.07 4.473 1 89.44 57 PHE B CA 1
ATOM 2504 C C . PHE B 1 57 ? -8.266 -7.133 3.9 1 89.44 57 PHE B C 1
ATOM 2506 O O . PHE B 1 57 ? -9.047 -6.543 4.648 1 89.44 57 PHE B O 1
ATOM 2513 N N . TYR B 1 58 ? -8.453 -7.113 2.617 1 85.5 58 TYR B N 1
ATOM 2514 C CA . TYR B 1 58 ? -9.18 -6.047 1.931 1 85.5 58 TYR B CA 1
ATOM 2515 C C . TYR B 1 58 ? -10.68 -6.219 2.084 1 85.5 58 TYR B C 1
ATOM 2517 O O . TYR B 1 58 ? -11.445 -5.266 1.9 1 85.5 58 TYR B O 1
ATOM 2525 N N . ASN B 1 59 ? -11.234 -7.355 2.441 1 88.81 59 ASN B N 1
ATOM 2526 C CA . ASN B 1 59 ? -12.656 -7.543 2.697 1 88.81 59 ASN B CA 1
ATOM 2527 C C . ASN B 1 59 ? -12.922 -7.871 4.164 1 88.81 59 ASN B C 1
ATOM 2529 O O . ASN B 1 59 ? -13.797 -8.68 4.473 1 88.81 59 ASN B O 1
ATOM 2533 N N . GLN B 1 60 ? -12.18 -7.289 4.973 1 87.19 60 GLN B N 1
ATOM 2534 C CA . GLN B 1 60 ? -12.305 -7.484 6.414 1 87.19 60 GLN B CA 1
ATOM 2535 C C . GLN B 1 60 ? -13.711 -7.141 6.895 1 87.19 60 GLN B C 1
ATOM 2537 O O . GLN B 1 60 ? -14.266 -7.828 7.754 1 87.19 60 GLN B O 1
ATOM 2542 N N . ALA B 1 61 ? -14.312 -6.133 6.367 1 79.81 61 ALA B N 1
ATOM 2543 C CA . ALA B 1 61 ? -15.609 -5.629 6.82 1 79.81 61 ALA B CA 1
ATOM 2544 C C . ALA B 1 61 ? -16.703 -6.664 6.598 1 79.81 61 ALA B C 1
ATOM 2546 O O . ALA B 1 61 ? -17.703 -6.691 7.332 1 79.81 61 ALA B O 1
ATOM 2547 N N . GLN B 1 62 ? -16.5 -7.508 5.703 1 87.19 62 GLN B N 1
ATOM 2548 C CA . GLN B 1 62 ? -17.5 -8.523 5.422 1 87.19 62 GLN B CA 1
ATOM 2549 C C . GLN B 1 62 ? -17.078 -9.891 5.938 1 87.19 62 GLN B C 1
ATOM 2551 O O . GLN B 1 62 ? -17.656 -10.914 5.586 1 87.19 62 GLN B O 1
ATOM 2556 N N . THR B 1 63 ? -16.062 -9.914 6.652 1 92.94 63 THR B N 1
ATOM 2557 C CA . THR B 1 63 ? -15.5 -11.164 7.172 1 92.94 63 THR B CA 1
ATOM 2558 C C . THR B 1 63 ? -15.836 -11.328 8.648 1 92.94 63 THR B C 1
ATOM 2560 O O . THR B 1 63 ? -15.68 -10.391 9.438 1 92.94 63 THR B O 1
ATOM 2563 N N . LYS B 1 64 ? -16.391 -12.461 8.953 1 95.5 64 LYS B N 1
ATOM 2564 C CA . LYS B 1 64 ? -16.516 -12.844 10.352 1 95.5 64 LYS B CA 1
ATOM 2565 C C . LYS B 1 64 ? -15.328 -13.68 10.805 1 95.5 64 LYS B C 1
ATOM 2567 O O . LYS B 1 64 ? -15.273 -14.883 10.539 1 95.5 64 LYS B O 1
ATOM 2572 N N . GLY B 1 65 ? -14.406 -13.125 11.469 1 96.5 65 GLY B N 1
ATOM 2573 C CA . GLY B 1 65 ? -13.195 -13.812 11.891 1 96.5 65 GLY B CA 1
ATOM 2574 C C . GLY B 1 65 ? -11.938 -13 11.672 1 96.5 65 GLY B C 1
ATOM 2575 O O . GLY B 1 65 ? -11.977 -11.766 11.672 1 96.5 65 GLY B O 1
ATOM 2576 N N . SER B 1 66 ? -10.742 -13.711 11.586 1 95.25 66 SER B N 1
ATOM 2577 C CA . SER B 1 66 ? -9.453 -13.031 11.477 1 95.25 66 SER B CA 1
ATOM 2578 C C . SER B 1 66 ? -8.594 -13.664 10.383 1 95.25 66 SER B C 1
ATOM 2580 O O . SER B 1 66 ? -8.82 -14.812 9.984 1 95.25 66 SER B O 1
ATOM 2582 N N . MET B 1 67 ? -7.742 -12.883 9.852 1 96.06 67 MET B N 1
ATOM 2583 C CA . MET B 1 67 ? -6.715 -13.266 8.891 1 96.06 67 MET B CA 1
ATOM 2584 C C . MET B 1 67 ? -5.367 -12.664 9.258 1 96.06 67 MET B C 1
ATOM 2586 O O . MET B 1 67 ? -5.27 -11.461 9.508 1 96.06 67 MET B O 1
ATOM 2590 N N . CYS B 1 68 ? -4.363 -13.531 9.336 1 95.88 68 CYS B N 1
ATOM 2591 C CA . CYS B 1 68 ? -3.045 -13.055 9.742 1 95.88 68 CYS B CA 1
ATOM 2592 C C . CYS B 1 68 ? -1.963 -13.594 8.812 1 95.88 68 CYS B C 1
ATOM 2594 O O . CYS B 1 68 ? -2.092 -14.688 8.273 1 95.88 68 CYS B O 1
ATOM 2596 N N . THR B 1 69 ? -0.948 -12.828 8.602 1 97.75 69 THR B N 1
ATOM 2597 C CA . THR B 1 69 ? 0.273 -13.227 7.91 1 97.75 69 THR B CA 1
ATOM 2598 C C . THR B 1 69 ? 1.468 -13.188 8.859 1 97.75 69 THR B C 1
ATOM 2600 O O . THR B 1 69 ? 1.69 -12.188 9.539 1 97.75 69 THR B O 1
ATOM 2603 N N . GLY B 1 70 ? 2.209 -14.234 8.852 1 97.88 70 GLY B N 1
ATOM 2604 C CA . GLY B 1 70 ? 3.33 -14.336 9.773 1 97.88 70 GLY B CA 1
ATOM 2605 C C . GLY B 1 70 ? 4.676 -14.312 9.078 1 97.88 70 GLY B C 1
ATOM 2606 O O . GLY B 1 70 ? 4.82 -14.852 7.973 1 97.88 70 GLY B O 1
ATOM 2607 N N . TYR B 1 71 ? 5.625 -13.68 9.688 1 98.5 71 TYR B N 1
ATOM 2608 C CA . TYR B 1 71 ? 7.039 -13.844 9.375 1 98.5 71 TYR B CA 1
ATOM 2609 C C . TYR B 1 71 ? 7.742 -14.68 10.445 1 98.5 71 TYR B C 1
ATOM 2611 O O . TYR B 1 71 ? 7.543 -14.461 11.641 1 98.5 71 TYR B O 1
ATOM 2619 N N . ASP B 1 72 ? 8.547 -15.602 9.969 1 98.5 72 ASP B N 1
ATOM 2620 C CA . ASP B 1 72 ? 9.289 -16.406 10.938 1 98.5 72 ASP B CA 1
ATOM 2621 C C . ASP B 1 72 ? 10.789 -16.156 10.828 1 98.5 72 ASP B C 1
ATOM 2623 O O . ASP B 1 72 ? 11.398 -15.602 11.75 1 98.5 72 ASP B O 1
ATOM 2627 N N . SER B 1 73 ? 11.344 -16.5 9.641 1 98.19 73 SER B N 1
ATOM 2628 C CA . SER B 1 73 ? 12.789 -16.375 9.492 1 98.19 73 SER B CA 1
ATOM 2629 C C . SER B 1 73 ? 13.203 -16.438 8.023 1 98.19 73 SER B C 1
ATOM 2631 O O . SER B 1 73 ? 12.398 -16.812 7.164 1 98.19 73 SER B O 1
ATOM 2633 N N . VAL B 1 74 ? 14.438 -16.016 7.824 1 98 74 VAL B N 1
ATOM 2634 C CA . VAL B 1 74 ? 15.078 -16.156 6.516 1 98 74 VAL B CA 1
ATOM 2635 C C . VAL B 1 74 ? 16.328 -17.016 6.645 1 98 74 VAL B C 1
ATOM 2637 O O . VAL B 1 74 ? 17.078 -16.891 7.613 1 98 74 VAL B O 1
ATOM 2640 N N . SER B 1 75 ? 16.438 -17.875 5.691 1 95.19 75 SER B N 1
ATOM 2641 C CA . SER B 1 75 ? 17.641 -18.703 5.613 1 95.19 75 SER B CA 1
ATOM 2642 C C . SER B 1 75 ? 18.25 -18.656 4.219 1 95.19 75 SER B C 1
ATOM 2644 O O . SER B 1 75 ? 17.594 -18.266 3.256 1 95.19 75 SER B O 1
ATOM 2646 N N . THR B 1 76 ? 19.469 -18.938 4.168 1 90.38 76 THR B N 1
ATOM 2647 C CA . THR B 1 76 ? 20.156 -19.031 2.885 1 90.38 76 THR B CA 1
ATOM 2648 C C . THR B 1 76 ? 20.406 -20.484 2.504 1 90.38 76 THR B C 1
ATOM 2650 O O . THR B 1 76 ? 20.984 -21.25 3.279 1 90.38 76 THR B O 1
ATOM 2653 N N . GLY B 1 77 ? 19.875 -20.797 1.342 1 83.31 77 GLY B N 1
ATOM 2654 C CA . GLY B 1 77 ? 20.078 -22.156 0.862 1 83.31 77 GLY B CA 1
ATOM 2655 C C . GLY B 1 77 ? 21.5 -22.406 0.375 1 83.31 77 GLY B C 1
ATOM 2656 O O . GLY B 1 77 ? 22.312 -21.484 0.33 1 83.31 77 GLY B O 1
ATOM 2657 N N . THR B 1 78 ? 21.703 -23.656 0.008 1 79.81 78 THR B N 1
ATOM 2658 C CA . THR B 1 78 ? 23.031 -24.078 -0.445 1 79.81 78 THR B CA 1
ATOM 2659 C C . THR B 1 78 ? 23.391 -23.391 -1.757 1 79.81 78 THR B C 1
ATOM 2661 O O . THR B 1 78 ? 24.578 -23.203 -2.059 1 79.81 78 THR B O 1
ATOM 2664 N N . ASN B 1 79 ? 22.391 -22.953 -2.477 1 79.88 79 ASN B N 1
ATOM 2665 C CA . ASN B 1 79 ? 22.625 -22.297 -3.756 1 79.88 79 ASN B CA 1
ATOM 2666 C C . ASN B 1 79 ? 22.859 -20.797 -3.578 1 79.88 79 ASN B C 1
ATOM 2668 O O . ASN B 1 79 ? 23.062 -20.078 -4.555 1 79.88 79 ASN B O 1
ATOM 2672 N N . GLY B 1 80 ? 22.844 -20.375 -2.375 1 84.25 80 GLY B N 1
ATOM 2673 C CA . GLY B 1 80 ? 23.078 -18.969 -2.084 1 84.25 80 GLY B CA 1
ATOM 2674 C C . GLY B 1 80 ? 21.797 -18.141 -2.1 1 84.25 80 GLY B C 1
ATOM 2675 O O . GLY B 1 80 ? 21.797 -16.984 -1.668 1 84.25 80 GLY B O 1
ATOM 2676 N N . ASN B 1 81 ? 20.734 -18.797 -2.588 1 87.81 81 ASN B N 1
ATOM 2677 C CA . ASN B 1 81 ? 19.469 -18.078 -2.615 1 87.81 81 ASN B CA 1
ATOM 2678 C C . ASN B 1 81 ? 18.797 -18.062 -1.243 1 87.81 81 ASN B C 1
ATOM 2680 O O . ASN B 1 81 ? 18.891 -19.031 -0.498 1 87.81 81 ASN B O 1
ATOM 2684 N N . LYS B 1 82 ? 18.234 -16.969 -0.967 1 95.06 82 LYS B N 1
ATOM 2685 C CA . LYS B 1 82 ? 17.531 -16.859 0.311 1 95.06 82 LYS B CA 1
ATOM 2686 C C . LYS B 1 82 ? 16.141 -17.469 0.227 1 95.06 82 LYS B C 1
ATOM 2688 O O . LYS B 1 82 ? 15.516 -17.453 -0.838 1 95.06 82 LYS B O 1
ATOM 2693 N N . ASN B 1 83 ? 15.719 -18.047 1.328 1 97.75 83 ASN B N 1
ATOM 2694 C CA . ASN B 1 83 ? 14.359 -18.531 1.522 1 97.75 83 ASN B CA 1
ATOM 2695 C C . ASN B 1 83 ? 13.711 -17.906 2.754 1 97.75 83 ASN B C 1
ATOM 2697 O O . ASN B 1 83 ? 14.383 -17.672 3.758 1 97.75 83 ASN B O 1
ATOM 2701 N N . ILE B 1 84 ? 12.445 -17.719 2.656 1 98.62 84 ILE B N 1
ATOM 2702 C CA . ILE B 1 84 ? 11.727 -17.109 3.775 1 98.62 84 ILE B CA 1
ATOM 2703 C C . ILE B 1 84 ? 10.672 -18.078 4.301 1 98.62 84 ILE B C 1
ATOM 2705 O O . ILE B 1 84 ? 9.914 -18.656 3.52 1 98.62 84 ILE B O 1
ATOM 2709 N N . LYS B 1 85 ? 10.703 -18.297 5.617 1 98.75 85 LYS B N 1
ATOM 2710 C CA . LYS B 1 85 ? 9.641 -19.031 6.301 1 98.75 85 LYS B CA 1
ATOM 2711 C C . LYS B 1 85 ? 8.531 -18.078 6.77 1 98.75 85 LYS B C 1
ATOM 2713 O O . LYS B 1 85 ? 8.797 -17.109 7.488 1 98.75 85 LYS B O 1
ATOM 2718 N N . TRP B 1 86 ? 7.336 -18.359 6.363 1 98.88 86 TRP B N 1
ATOM 2719 C CA . TRP B 1 86 ? 6.188 -17.5 6.645 1 98.88 86 TRP B CA 1
ATOM 2720 C C . TRP B 1 86 ? 4.914 -18.328 6.781 1 98.88 86 TRP B C 1
ATOM 2722 O O . TRP B 1 86 ? 4.934 -19.547 6.582 1 98.88 86 TRP B O 1
ATOM 2732 N N . SER B 1 87 ? 3.811 -17.672 7.223 1 98.88 87 SER B N 1
ATOM 2733 C CA . SER B 1 87 ? 2.568 -18.406 7.418 1 98.88 87 SER B CA 1
ATOM 2734 C C . SER B 1 87 ? 1.353 -17.531 7.117 1 98.88 87 SER B C 1
ATOM 2736 O O . SER B 1 87 ? 1.431 -16.312 7.18 1 98.88 87 SER B O 1
ATOM 2738 N N . ALA B 1 88 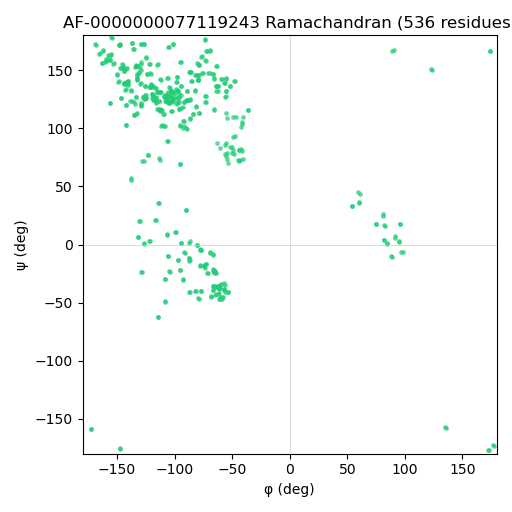? 0.307 -18.172 6.711 1 98.81 88 ALA B N 1
ATOM 2739 C CA . ALA B 1 88 ? -1.04 -17.625 6.629 1 98.81 88 ALA B CA 1
ATOM 2740 C C . ALA B 1 88 ? -1.979 -18.312 7.613 1 98.81 88 ALA B C 1
ATOM 2742 O O . ALA B 1 88 ? -2.115 -19.531 7.602 1 98.81 88 ALA B O 1
ATOM 2743 N N . VAL B 1 89 ? -2.584 -17.547 8.453 1 98.62 89 VAL B N 1
ATOM 2744 C CA . VAL B 1 89 ? -3.477 -18.094 9.461 1 98.62 89 VAL B CA 1
ATOM 2745 C C . VAL B 1 89 ? -4.852 -17.438 9.352 1 98.62 89 VAL B C 1
ATOM 2747 O O . VAL B 1 89 ? -4.965 -16.219 9.391 1 98.62 89 VAL B O 1
ATOM 2750 N N . THR B 1 90 ? -5.887 -18.297 9.227 1 98.56 90 THR B N 1
ATOM 2751 C CA . THR B 1 90 ? -7.246 -17.781 9.141 1 98.56 90 THR B CA 1
ATOM 2752 C C . THR B 1 90 ? -8.141 -18.422 10.203 1 98.56 90 THR B C 1
ATOM 2754 O O . THR B 1 90 ? -7.988 -19.609 10.516 1 98.56 90 THR B O 1
ATOM 2757 N N . ASP B 1 91 ? -8.906 -17.703 10.82 1 98.56 91 ASP B N 1
ATOM 2758 C CA . ASP B 1 91 ? -10.094 -18.047 11.594 1 98.56 91 ASP B CA 1
ATOM 2759 C C . ASP B 1 91 ? -11.328 -17.312 11.078 1 98.56 91 ASP B C 1
ATOM 2761 O O . ASP B 1 91 ? -11.773 -16.328 11.68 1 98.56 91 ASP B O 1
ATOM 2765 N N . ILE B 1 92 ? -11.82 -17.844 9.953 1 98.56 92 ILE B N 1
ATOM 2766 C CA . ILE B 1 92 ? -12.914 -17.172 9.25 1 98.56 92 ILE B CA 1
ATOM 2767 C C . ILE B 1 92 ? -14.133 -18.094 9.203 1 98.56 92 ILE B C 1
ATOM 2769 O O . ILE B 1 92 ? -14.062 -19.188 8.648 1 98.56 92 ILE B O 1
ATOM 2773 N N . ASP B 1 93 ? -15.188 -17.625 9.68 1 98.5 93 ASP B N 1
ATOM 2774 C CA . ASP B 1 93 ? -16.438 -18.375 9.68 1 98.5 93 ASP B CA 1
ATOM 2775 C C . ASP B 1 93 ? -16.984 -18.531 8.273 1 98.5 93 ASP B C 1
ATOM 2777 O O . ASP B 1 93 ? -16.859 -17.625 7.441 1 98.5 93 ASP B O 1
ATOM 2781 N N . TYR B 1 94 ? -17.625 -19.656 8.102 1 97.94 94 TYR B N 1
ATOM 2782 C CA . TYR B 1 94 ? -18.422 -19.781 6.891 1 97.94 94 TYR B CA 1
ATOM 2783 C C . TYR B 1 94 ? -19.688 -18.938 6.977 1 97.94 94 TYR B C 1
ATOM 2785 O O . TYR B 1 94 ? -20.484 -19.094 7.91 1 97.94 94 TYR B O 1
ATOM 2793 N N . VAL B 1 95 ? -19.844 -18.094 6.07 1 97.19 95 VAL B N 1
ATOM 2794 C CA . VAL B 1 95 ? -21.062 -17.297 5.902 1 97.19 95 VAL B CA 1
ATOM 2795 C C . VAL B 1 95 ? -21.547 -17.406 4.461 1 97.19 95 VAL B C 1
ATOM 2797 O O . VAL B 1 95 ? -20.859 -16.984 3.531 1 97.19 95 VAL B O 1
ATOM 2800 N N . LYS B 1 96 ? -22.719 -17.891 4.246 1 96.44 96 LYS B N 1
ATOM 2801 C CA . LYS B 1 96 ? -23.25 -18.188 2.918 1 96.44 96 LYS B CA 1
ATOM 2802 C C . LYS B 1 96 ? -23.219 -16.953 2.027 1 96.44 96 LYS B C 1
ATOM 2804 O O . LYS B 1 96 ? -22.844 -17.016 0.859 1 96.44 96 LYS B O 1
ATOM 2809 N N . ALA B 1 97 ? -23.547 -15.805 2.566 1 95 97 ALA B N 1
ATOM 2810 C CA . ALA B 1 97 ? -23.703 -14.57 1.799 1 95 97 ALA B CA 1
ATOM 2811 C C . ALA B 1 97 ? -22.375 -14.117 1.208 1 95 97 ALA B C 1
ATOM 2813 O O . ALA B 1 97 ? -22.344 -13.359 0.236 1 95 97 ALA B O 1
ATOM 2814 N N . THR B 1 98 ? -21.203 -14.578 1.789 1 94.75 98 THR B N 1
ATOM 2815 C CA . THR B 1 98 ? -19.906 -14.094 1.338 1 94.75 98 THR B CA 1
ATOM 2816 C C . THR B 1 98 ? -18.969 -15.25 1.065 1 94.75 98 THR B C 1
ATOM 2818 O O . THR B 1 98 ? -17.734 -15.086 1.08 1 94.75 98 THR B O 1
ATOM 2821 N N . ASP B 1 99 ? -19.5 -16.453 0.854 1 95.19 99 ASP B N 1
ATOM 2822 C CA . ASP B 1 99 ? -18.656 -17.641 0.741 1 95.19 99 ASP B CA 1
ATOM 2823 C C . ASP B 1 99 ? -17.984 -17.703 -0.632 1 95.19 99 ASP B C 1
ATOM 2825 O O . ASP B 1 99 ? -17.141 -18.578 -0.875 1 95.19 99 ASP B O 1
ATOM 2829 N N . ASN B 1 100 ? -18.266 -16.828 -1.545 1 93.69 100 ASN B N 1
ATOM 2830 C CA . ASN B 1 100 ? -17.594 -16.75 -2.834 1 93.69 100 ASN B CA 1
ATOM 2831 C C . ASN B 1 100 ? -16.844 -15.438 -3.002 1 93.69 100 ASN B C 1
ATOM 2833 O O . ASN B 1 100 ? -16.547 -15.023 -4.125 1 93.69 100 ASN B O 1
ATOM 2837 N N . VAL B 1 101 ? -16.547 -14.797 -1.875 1 92 101 VAL B N 1
ATOM 2838 C CA . VAL B 1 101 ? -15.773 -13.562 -1.847 1 92 101 VAL B CA 1
ATOM 2839 C C . VAL B 1 101 ? -14.43 -13.812 -1.165 1 92 101 VAL B C 1
ATOM 2841 O O . VAL B 1 101 ? -14.383 -14.188 0.008 1 92 101 VAL B O 1
ATOM 2844 N N . PRO B 1 102 ? -13.344 -13.664 -1.949 1 94.38 102 PRO B N 1
ATOM 2845 C CA . PRO B 1 102 ? -12.07 -13.727 -1.226 1 94.38 102 PRO B CA 1
ATOM 2846 C C . PRO B 1 102 ? -11.953 -12.648 -0.154 1 94.38 102 PRO B C 1
ATOM 2848 O O . PRO B 1 102 ? -12.383 -11.508 -0.365 1 94.38 102 PRO B O 1
ATOM 2851 N N . LYS B 1 103 ? -11.352 -12.984 0.964 1 95 103 LYS B N 1
ATOM 2852 C CA . LYS B 1 103 ? -11.344 -12.062 2.096 1 95 103 LYS B CA 1
ATOM 2853 C C . LYS B 1 103 ? -10.07 -11.227 2.121 1 95 103 LYS B C 1
ATOM 2855 O O . LYS B 1 103 ? -10.031 -10.164 2.742 1 95 103 LYS B O 1
ATOM 2860 N N . GLY B 1 104 ? -9.062 -11.672 1.513 1 94.94 104 GLY B N 1
ATOM 2861 C CA . GLY B 1 104 ? -7.781 -10.984 1.458 1 94.94 104 GLY B CA 1
ATOM 2862 C C . GLY B 1 104 ? -6.711 -11.766 0.724 1 94.94 104 GLY B C 1
ATOM 2863 O O . GLY B 1 104 ? -7.016 -12.734 0.02 1 94.94 104 GLY B O 1
ATOM 2864 N N . TYR B 1 105 ? -5.559 -11.25 0.785 1 96.44 105 TYR B N 1
ATOM 2865 C CA . TYR B 1 105 ? -4.359 -11.883 0.251 1 96.44 105 TYR B CA 1
ATOM 2866 C C . TYR B 1 105 ? -3.223 -11.844 1.266 1 96.44 105 TYR B C 1
ATOM 2868 O O . TYR B 1 105 ? -2.766 -10.766 1.65 1 96.44 105 TYR B O 1
ATOM 2876 N N . THR B 1 106 ? -2.854 -13.008 1.75 1 97.56 106 THR B N 1
ATOM 2877 C CA . THR B 1 106 ? -1.665 -13.203 2.572 1 97.56 106 THR B CA 1
ATOM 2878 C C . THR B 1 106 ? -0.463 -13.57 1.706 1 97.56 106 THR B C 1
ATOM 2880 O O . THR B 1 106 ? -0.487 -14.578 0.998 1 97.56 106 THR B O 1
ATOM 2883 N N . PHE B 1 107 ? 0.642 -12.664 1.858 1 98.25 107 PHE B N 1
ATOM 2884 C CA . PHE B 1 107 ? 1.632 -12.984 0.837 1 98.25 107 PHE B CA 1
ATOM 2885 C C . PHE B 1 107 ? 3.012 -12.484 1.246 1 98.25 107 PHE B C 1
ATOM 2887 O O . PHE B 1 107 ? 3.143 -11.711 2.197 1 98.25 107 PHE B O 1
ATOM 2894 N N . VAL B 1 108 ? 3.98 -13.047 0.562 1 98.62 108 VAL B N 1
ATOM 2895 C CA . VAL B 1 108 ? 5.332 -12.508 0.442 1 98.62 108 VAL B CA 1
ATOM 2896 C C . VAL B 1 108 ? 5.535 -11.922 -0.951 1 98.62 108 VAL B C 1
ATOM 2898 O O . VAL B 1 108 ? 5.316 -12.602 -1.958 1 98.62 108 VAL B O 1
ATOM 2901 N N . GLY B 1 109 ? 5.883 -10.656 -0.985 1 98 109 GLY B N 1
ATOM 2902 C CA . GLY B 1 109 ? 6.043 -9.961 -2.252 1 98 109 GLY B CA 1
ATOM 2903 C C . GLY B 1 109 ? 7.473 -9.523 -2.512 1 98 109 GLY B C 1
ATOM 2904 O O . GLY B 1 109 ? 8.234 -9.273 -1.572 1 98 109 GLY B O 1
ATOM 2905 N N . LEU B 1 110 ? 7.777 -9.375 -3.797 1 97.62 110 LEU B N 1
ATOM 2906 C CA . LEU B 1 110 ? 9.086 -8.875 -4.199 1 97.62 110 LEU B CA 1
ATOM 2907 C C . LEU B 1 110 ? 9.18 -7.367 -3.982 1 97.62 110 LEU B C 1
ATOM 2909 O O . LEU B 1 110 ? 8.195 -6.648 -4.168 1 97.62 110 LEU B O 1
ATOM 2913 N N . THR B 1 111 ? 10.406 -6.914 -3.65 1 95.62 111 THR B N 1
ATOM 2914 C CA . THR B 1 111 ? 10.672 -5.484 -3.504 1 95.62 111 THR B CA 1
ATOM 2915 C C . THR B 1 111 ? 11.859 -5.07 -4.371 1 95.62 111 THR B C 1
ATOM 2917 O O . THR B 1 111 ? 12.305 -3.922 -4.312 1 95.62 111 THR B O 1
ATOM 2920 N N . GLN B 1 112 ? 12.398 -6.031 -5.086 1 92.5 112 GLN B N 1
ATOM 2921 C CA . GLN B 1 112 ? 13.555 -5.797 -5.941 1 92.5 112 GLN B CA 1
ATOM 2922 C C . GLN B 1 112 ? 13.352 -6.426 -7.32 1 92.5 112 GLN B C 1
ATOM 2924 O O . GLN B 1 112 ? 12.625 -7.406 -7.461 1 92.5 112 GLN B O 1
ATOM 2929 N N . GLY B 1 113 ? 14.023 -5.863 -8.273 1 93.44 113 GLY B N 1
ATOM 2930 C CA . GLY B 1 113 ? 13.992 -6.418 -9.617 1 93.44 113 GLY B CA 1
ATOM 2931 C C . GLY B 1 113 ? 12.695 -6.129 -10.352 1 93.44 113 GLY B C 1
ATOM 2932 O O . GLY B 1 113 ? 12.367 -6.793 -11.336 1 93.44 113 GLY B O 1
ATOM 2933 N N . LEU B 1 114 ? 11.953 -5.16 -9.875 1 93.62 114 LEU B N 1
ATOM 2934 C CA . LEU B 1 114 ? 10.648 -4.832 -10.43 1 93.62 114 LEU B CA 1
ATOM 2935 C C . LEU B 1 114 ? 10.727 -3.604 -11.328 1 93.62 114 LEU B C 1
ATOM 2937 O O . LEU B 1 114 ? 11.789 -2.994 -11.461 1 93.62 114 LEU B O 1
ATOM 2941 N N . GLU B 1 115 ? 9.602 -3.379 -11.961 1 90.56 115 GLU B N 1
ATOM 2942 C CA . GLU B 1 115 ? 9.445 -2.236 -12.852 1 90.56 115 GLU B CA 1
ATOM 2943 C C . GLU B 1 115 ? 10.445 -2.291 -14 1 90.56 115 GLU B C 1
ATOM 2945 O O . GLU B 1 115 ? 11.031 -1.271 -14.367 1 90.56 115 GLU B O 1
ATOM 2950 N N . VAL B 1 116 ? 10.711 -3.459 -14.453 1 94.5 116 VAL B N 1
ATOM 2951 C CA . VAL B 1 116 ? 11.547 -3.688 -15.625 1 94.5 116 VAL B CA 1
ATOM 2952 C C . VAL B 1 116 ? 10.758 -4.461 -16.688 1 94.5 116 VAL B C 1
ATOM 2954 O O . VAL B 1 116 ? 9.766 -5.117 -16.359 1 94.5 116 VAL B O 1
ATOM 2957 N N . ARG B 1 117 ? 11.148 -4.32 -17.891 1 97.62 117 ARG B N 1
ATOM 2958 C CA . ARG B 1 117 ? 10.5 -5.062 -18.969 1 97.62 117 ARG B CA 1
ATOM 2959 C C . ARG B 1 117 ? 10.766 -6.559 -18.828 1 97.62 117 ARG B C 1
ATOM 2961 O O . ARG B 1 117 ? 11.844 -6.969 -18.406 1 97.62 117 ARG B O 1
ATOM 2968 N N . LEU B 1 118 ? 9.766 -7.324 -19.25 1 98.69 118 LEU B N 1
ATOM 2969 C CA . LEU B 1 118 ? 9.93 -8.773 -19.203 1 98.69 118 LEU B CA 1
ATOM 2970 C C . LEU B 1 118 ? 11.148 -9.211 -20 1 98.69 118 LEU B C 1
ATOM 2972 O O . LEU B 1 118 ? 11.852 -10.141 -19.609 1 98.69 118 LEU B O 1
ATOM 2976 N N . SER B 1 119 ? 11.453 -8.531 -21.062 1 98.56 119 SER B N 1
ATOM 2977 C CA . SER B 1 119 ? 12.57 -8.867 -21.938 1 98.56 119 SER B CA 1
ATOM 2978 C C . SER B 1 119 ? 13.906 -8.688 -21.203 1 98.56 119 SER B C 1
ATOM 2980 O O . SER B 1 119 ? 14.906 -9.297 -21.594 1 98.56 119 SER B O 1
ATOM 2982 N N . ALA B 1 120 ? 13.945 -7.855 -20.172 1 98.25 120 ALA B N 1
ATOM 2983 C CA . ALA B 1 120 ? 15.18 -7.574 -19.453 1 98.25 120 ALA B CA 1
ATOM 2984 C C . ALA B 1 120 ? 15.398 -8.594 -18.328 1 98.25 120 ALA B C 1
ATOM 2986 O O . ALA B 1 120 ? 16.484 -8.664 -17.75 1 98.25 120 ALA B O 1
ATOM 2987 N N . ILE B 1 121 ? 14.438 -9.375 -18 1 98.62 121 ILE B N 1
ATOM 2988 C CA . ILE B 1 121 ? 14.516 -10.359 -16.922 1 98.62 121 ILE B CA 1
ATOM 2989 C C . ILE B 1 121 ? 15.109 -11.664 -17.453 1 98.62 121 ILE B C 1
ATOM 2991 O O . ILE B 1 121 ? 14.617 -12.227 -18.422 1 98.62 121 ILE B O 1
ATOM 2995 N N . LYS B 1 122 ? 16.188 -12.086 -16.781 1 98.56 122 LYS B N 1
ATOM 2996 C CA . LYS B 1 122 ? 16.812 -13.344 -17.172 1 98.56 122 LYS B CA 1
ATOM 2997 C C . LYS B 1 122 ? 16.031 -14.539 -16.625 1 98.56 122 LYS B C 1
ATOM 2999 O O . LYS B 1 122 ? 15.797 -15.516 -17.344 1 98.56 122 LYS B O 1
ATOM 3004 N N . SER B 1 123 ? 15.703 -14.469 -15.398 1 98.31 123 SER B N 1
ATOM 3005 C CA . SER B 1 123 ? 14.938 -15.547 -14.789 1 98.31 123 SER B CA 1
ATOM 3006 C C . SER B 1 123 ? 14.227 -15.078 -13.523 1 98.31 123 SER B C 1
ATOM 3008 O O . SER B 1 123 ? 14.586 -14.047 -12.953 1 98.31 123 SER B O 1
ATOM 3010 N N . ILE B 1 124 ? 13.211 -15.781 -13.164 1 98.38 124 ILE B N 1
ATOM 3011 C CA . ILE B 1 124 ? 12.516 -15.602 -11.891 1 98.38 124 ILE B CA 1
ATOM 3012 C C . ILE B 1 124 ? 12.406 -16.953 -11.172 1 98.38 124 ILE B C 1
ATOM 3014 O O . ILE B 1 124 ? 11.312 -17.5 -11.039 1 98.38 124 ILE B O 1
ATOM 3018 N N . PRO B 1 125 ? 13.5 -17.422 -10.68 1 97.38 125 PRO B N 1
ATOM 3019 C CA . PRO B 1 125 ? 13.445 -18.719 -9.977 1 97.38 125 PRO B CA 1
ATOM 3020 C C . PRO B 1 125 ? 12.555 -18.672 -8.734 1 97.38 125 PRO B C 1
ATOM 3022 O O . PRO B 1 125 ? 12.586 -17.688 -7.984 1 97.38 125 PRO B O 1
ATOM 3025 N N . ALA B 1 126 ? 11.75 -19.734 -8.586 1 97.69 126 ALA B N 1
ATOM 3026 C CA . ALA B 1 126 ? 10.844 -19.812 -7.445 1 97.69 126 ALA B CA 1
ATOM 3027 C C . ALA B 1 126 ? 10.828 -21.219 -6.855 1 97.69 126 ALA B C 1
ATOM 3029 O O . ALA B 1 126 ? 10.852 -22.219 -7.594 1 97.69 126 ALA B O 1
ATOM 3030 N N . THR B 1 127 ? 10.945 -21.312 -5.586 1 97.19 127 THR B N 1
ATOM 3031 C CA . THR B 1 127 ? 10.617 -22.5 -4.801 1 97.19 127 THR B CA 1
ATOM 3032 C C . THR B 1 127 ? 9.547 -22.188 -3.766 1 97.19 127 THR B C 1
ATOM 3034 O O . THR B 1 127 ? 9.547 -21.094 -3.174 1 97.19 127 THR B O 1
ATOM 3037 N N . TYR B 1 128 ? 8.586 -23.078 -3.662 1 98.44 128 TYR B N 1
ATOM 3038 C CA . TYR B 1 128 ? 7.461 -22.875 -2.76 1 98.44 128 TYR B CA 1
ATOM 3039 C C . TYR B 1 128 ? 7.035 -24.188 -2.109 1 98.44 128 TYR B C 1
ATOM 3041 O O . TYR B 1 128 ? 6.387 -25.016 -2.746 1 98.44 128 TYR B O 1
ATOM 3049 N N . ASP B 1 129 ? 7.422 -24.375 -0.833 1 98.44 129 ASP B N 1
ATOM 3050 C CA . ASP B 1 129 ? 6.941 -25.484 -0.02 1 98.44 129 ASP B CA 1
ATOM 3051 C C . ASP B 1 129 ? 5.875 -25.031 0.969 1 98.44 129 ASP B C 1
ATOM 3053 O O . ASP B 1 129 ? 6.031 -23.984 1.617 1 98.44 129 ASP B O 1
ATOM 3057 N N . TRP B 1 130 ? 4.785 -25.781 1.006 1 98.81 130 TRP B N 1
ATOM 3058 C CA . TRP B 1 130 ? 3.744 -25.359 1.94 1 98.81 130 TRP B CA 1
ATOM 3059 C C . TRP B 1 130 ? 3.027 -26.578 2.527 1 98.81 130 TRP B C 1
ATOM 3061 O O . TRP B 1 130 ? 3.072 -27.672 1.957 1 98.81 130 TRP B O 1
ATOM 3071 N N . LYS B 1 131 ? 2.475 -26.406 3.664 1 98.75 131 LYS B N 1
ATOM 3072 C CA . LYS B 1 131 ? 1.562 -27.344 4.32 1 98.75 131 LYS B CA 1
ATOM 3073 C C . LYS B 1 131 ? 0.357 -26.609 4.906 1 98.75 131 LYS B C 1
ATOM 3075 O O . LYS B 1 131 ? 0.512 -25.703 5.723 1 98.75 131 LYS B O 1
ATOM 3080 N N . ARG B 1 132 ? -0.804 -27.031 4.453 1 98.56 132 ARG B N 1
ATOM 3081 C CA . ARG B 1 132 ? -2.027 -26.484 5.023 1 98.56 132 ARG B CA 1
ATOM 3082 C C . ARG B 1 132 ? -2.666 -27.453 6.008 1 98.56 132 ARG B C 1
ATOM 3084 O O . ARG B 1 132 ? -2.828 -28.641 5.699 1 98.56 132 ARG B O 1
ATOM 3091 N N . THR B 1 133 ? -3.016 -26.953 7.129 1 98.56 133 THR B N 1
ATOM 3092 C CA . THR B 1 133 ? -3.852 -27.656 8.094 1 98.56 133 THR B CA 1
ATOM 3093 C C . THR B 1 133 ? -5.125 -26.875 8.383 1 98.56 133 THR B C 1
ATOM 3095 O O . THR B 1 133 ? -5.098 -25.641 8.453 1 98.56 133 THR B O 1
ATOM 3098 N N . ASN B 1 134 ? -6.238 -27.578 8.445 1 98.19 134 ASN B N 1
ATOM 3099 C CA . ASN B 1 134 ? -7.484 -26.891 8.773 1 98.19 134 ASN B CA 1
ATOM 3100 C C . ASN B 1 134 ? -8.391 -27.766 9.633 1 98.19 134 ASN B C 1
ATOM 3102 O O . ASN B 1 134 ? -8.406 -29 9.477 1 98.19 134 ASN B O 1
ATOM 3106 N N . SER B 1 135 ? -9.172 -27.141 10.477 1 98.44 135 SER B N 1
ATOM 3107 C CA . SER B 1 135 ? -10.086 -27.859 11.367 1 98.44 135 SER B CA 1
ATOM 3108 C C . SER B 1 135 ? -11.531 -27.719 10.898 1 98.44 135 SER B C 1
ATOM 3110 O O . SER B 1 135 ? -12.43 -28.375 11.438 1 98.44 135 SER B O 1
ATOM 3112 N N . THR B 1 136 ? -11.766 -26.891 9.984 1 98.56 136 THR B N 1
ATOM 3113 C CA . THR B 1 136 ? -13.055 -26.719 9.328 1 98.56 136 THR B CA 1
ATOM 3114 C C . THR B 1 136 ? -12.914 -26.828 7.816 1 98.56 136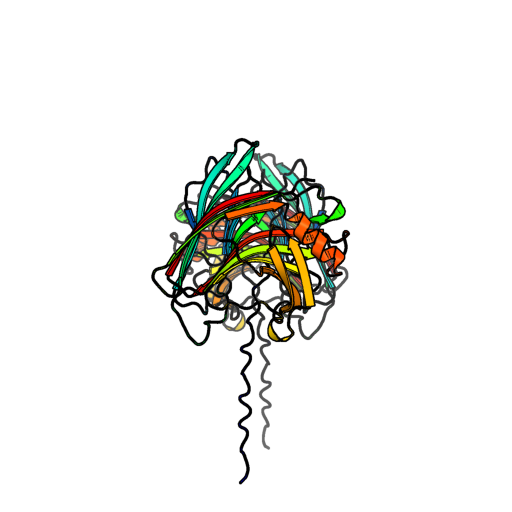 THR B C 1
ATOM 3116 O O . THR B 1 136 ? -11.797 -26.953 7.301 1 98.56 136 THR B O 1
ATOM 3119 N N . ALA B 1 137 ? -14.117 -26.828 7.207 1 98.06 137 ALA B N 1
ATOM 3120 C CA . ALA B 1 137 ? -14.039 -26.688 5.758 1 98.06 137 ALA B CA 1
ATOM 3121 C C . ALA B 1 137 ? -13.25 -25.438 5.371 1 98.06 137 ALA B C 1
ATOM 3123 O O . ALA B 1 137 ? -13.297 -24.422 6.074 1 98.06 137 ALA B O 1
ATOM 3124 N N . TYR B 1 138 ? -12.492 -25.562 4.293 1 98.25 138 TYR B N 1
ATOM 3125 C CA . TYR B 1 138 ? -11.633 -24.484 3.854 1 98.25 138 TYR B CA 1
ATOM 3126 C C . TYR B 1 138 ? -11.828 -24.188 2.369 1 98.25 138 TYR B C 1
ATOM 3128 O O . TYR B 1 138 ? -12.008 -25.109 1.571 1 98.25 138 TYR B O 1
ATOM 3136 N N . LYS B 1 139 ? -11.859 -22.906 1.991 1 98.38 139 LYS B N 1
ATOM 3137 C CA . LYS B 1 139 ? -11.852 -22.438 0.609 1 98.38 139 LYS B CA 1
ATOM 3138 C C . LYS B 1 139 ? -10.766 -21.375 0.391 1 98.38 139 LYS B C 1
ATOM 3140 O O . LYS B 1 139 ? -10.719 -20.375 1.106 1 98.38 139 LYS B O 1
ATOM 3145 N N . GLY B 1 140 ? -9.844 -21.641 -0.51 1 97.5 140 GLY B N 1
ATOM 3146 C CA . GLY B 1 140 ? -8.75 -20.75 -0.841 1 97.5 140 GLY B CA 1
ATOM 3147 C C . GLY B 1 140 ? -7.742 -21.375 -1.798 1 97.5 140 GLY B C 1
ATOM 3148 O O . GLY B 1 140 ? -7.977 -22.453 -2.336 1 97.5 140 GLY B O 1
ATOM 3149 N N . ASN B 1 141 ? -6.676 -20.578 -2.059 1 97.94 141 ASN B N 1
ATOM 3150 C CA . ASN B 1 141 ? -5.684 -21.078 -3 1 97.94 141 ASN B CA 1
ATOM 3151 C C . ASN B 1 141 ? -4.262 -20.844 -2.504 1 97.94 141 ASN B C 1
ATOM 3153 O O . ASN B 1 141 ? -4.066 -20.266 -1.432 1 97.94 141 ASN B O 1
ATOM 3157 N N . ILE B 1 142 ? -3.264 -21.469 -3.148 1 98.56 142 ILE B N 1
ATOM 3158 C CA . ILE B 1 142 ? -1.834 -21.172 -3.158 1 98.56 142 ILE B CA 1
ATOM 3159 C C . ILE B 1 142 ? -1.411 -20.703 -4.547 1 98.56 142 ILE B C 1
ATOM 3161 O O . ILE B 1 142 ? -1.521 -21.453 -5.523 1 98.56 142 ILE B O 1
ATOM 3165 N N . CYS B 1 143 ? -0.947 -19.422 -4.621 1 98.38 143 CYS B N 1
ATOM 3166 C CA . CYS B 1 143 ? -0.743 -18.922 -5.977 1 98.38 143 CYS B CA 1
ATOM 3167 C C . CYS B 1 143 ? 0.336 -17.844 -6.008 1 98.38 143 CYS B C 1
ATOM 3169 O O . CYS B 1 143 ? 0.663 -17.266 -4.977 1 98.38 143 CYS B O 1
ATOM 3171 N N . PHE B 1 144 ? 0.938 -17.688 -7.18 1 98.69 144 PHE B N 1
ATOM 3172 C CA . PHE B 1 144 ? 1.689 -16.484 -7.516 1 98.69 144 PHE B CA 1
ATOM 3173 C C . PHE B 1 144 ? 0.771 -15.43 -8.102 1 98.69 144 PHE B C 1
ATOM 3175 O O . PHE B 1 144 ? -0.245 -15.75 -8.727 1 98.69 144 PHE B O 1
ATOM 3182 N N . ASP B 1 145 ? 1.077 -14.219 -7.879 1 98 145 ASP B N 1
ATOM 3183 C CA . ASP B 1 145 ? 0.352 -13.062 -8.398 1 98 145 ASP B CA 1
ATOM 3184 C C . ASP B 1 145 ? 1.314 -12 -8.93 1 98 145 ASP B C 1
ATOM 3186 O O . ASP B 1 145 ? 2.059 -11.391 -8.164 1 98 145 ASP B O 1
ATOM 3190 N N . ILE B 1 146 ? 1.291 -11.828 -10.211 1 98.19 146 ILE B N 1
ATOM 3191 C CA . ILE B 1 146 ? 2.168 -10.867 -10.867 1 98.19 146 ILE B CA 1
ATOM 3192 C C . ILE B 1 146 ? 1.33 -9.773 -11.531 1 98.19 146 ILE B C 1
ATOM 3194 O O . ILE B 1 146 ? 0.318 -10.07 -12.172 1 98.19 146 ILE B O 1
ATOM 3198 N N . MET B 1 147 ? 1.717 -8.547 -11.367 1 96.62 147 MET B N 1
ATOM 3199 C CA . MET B 1 147 ? 1.109 -7.422 -12.078 1 96.62 147 MET B CA 1
ATOM 3200 C C . MET B 1 147 ? 2.037 -6.906 -13.172 1 96.62 147 MET B C 1
ATOM 3202 O O . MET B 1 147 ? 3.207 -6.621 -12.914 1 96.62 147 MET B O 1
ATOM 3206 N N . THR B 1 148 ? 1.48 -6.75 -14.344 1 97.12 148 THR B N 1
ATOM 3207 C CA . THR B 1 148 ? 2.221 -6.156 -15.453 1 97.12 148 THR B CA 1
ATOM 3208 C C . THR B 1 148 ? 1.463 -4.965 -16.031 1 97.12 148 THR B C 1
ATOM 3210 O O . THR B 1 148 ? 0.267 -4.801 -15.781 1 97.12 148 THR B O 1
ATOM 3213 N N . SER B 1 149 ? 2.176 -4.164 -16.719 1 94.44 149 SER B N 1
ATOM 3214 C CA . SER B 1 149 ? 1.628 -3.025 -17.453 1 94.44 149 SER B CA 1
ATOM 3215 C C . SER B 1 149 ? 2.617 -2.508 -18.484 1 94.44 149 SER B C 1
ATOM 3217 O O . SER B 1 149 ? 3.82 -2.76 -18.391 1 94.44 149 SER B O 1
ATOM 3219 N N . ASP B 1 150 ? 2.088 -1.861 -19.484 1 93.75 150 ASP B N 1
ATOM 3220 C CA . ASP B 1 150 ? 2.992 -1.198 -20.422 1 93.75 150 ASP B CA 1
ATOM 3221 C C . ASP B 1 150 ? 3.514 0.115 -19.844 1 93.75 150 ASP B C 1
ATOM 3223 O O . ASP B 1 150 ? 4.391 0.754 -20.438 1 93.75 150 ASP B O 1
ATOM 3227 N N . THR B 1 151 ? 3.029 0.424 -18.719 1 85.56 151 THR B N 1
ATOM 3228 C CA . THR B 1 151 ? 3.518 1.589 -17.984 1 85.56 151 THR B CA 1
ATOM 3229 C C . THR B 1 151 ? 4.324 1.162 -16.766 1 85.56 151 THR B C 1
ATOM 3231 O O . THR B 1 151 ? 3.826 0.42 -15.922 1 85.56 151 THR B O 1
ATOM 3234 N N . LYS B 1 152 ? 5.617 1.673 -16.75 1 85.69 152 LYS B N 1
ATOM 3235 C CA . LYS B 1 152 ? 6.504 1.364 -15.633 1 85.69 152 LYS B CA 1
ATOM 3236 C C . LYS B 1 152 ? 5.875 1.764 -14.297 1 85.69 152 LYS B C 1
ATOM 3238 O O . LYS B 1 152 ? 5.355 2.873 -14.156 1 85.69 152 LYS B O 1
ATOM 3243 N N . GLY B 1 153 ? 5.836 0.817 -13.352 1 83.19 153 GLY B N 1
ATOM 3244 C CA . GLY B 1 153 ? 5.383 1.108 -12 1 83.19 153 GLY B CA 1
ATOM 3245 C C . GLY B 1 153 ? 3.875 1.049 -11.852 1 83.19 153 GLY B C 1
ATOM 3246 O O . GLY B 1 153 ? 3.35 1.214 -10.75 1 83.19 153 GLY B O 1
ATOM 3247 N N . ASP B 1 154 ? 3.145 0.733 -12.891 1 83.88 154 ASP B N 1
ATOM 3248 C CA . ASP B 1 154 ? 1.687 0.717 -12.844 1 83.88 154 ASP B CA 1
ATOM 3249 C C . ASP B 1 154 ? 1.163 -0.683 -12.531 1 83.88 154 ASP B C 1
ATOM 3251 O O . ASP B 1 154 ? 1.352 -1.613 -13.32 1 83.88 154 ASP B O 1
ATOM 3255 N N . SER B 1 155 ? 0.46 -0.799 -11.383 1 89.94 155 SER B N 1
ATOM 3256 C CA . SER B 1 155 ? -0.167 -2.068 -11.031 1 89.94 155 SER B CA 1
ATOM 3257 C C . SER B 1 155 ? -1.623 -1.872 -10.617 1 89.94 155 SER B C 1
ATOM 3259 O O . SER B 1 155 ? -2.293 -2.824 -10.211 1 89.94 155 SER B O 1
ATOM 3261 N N . THR B 1 156 ? -2.195 -0.729 -10.727 1 83.56 156 THR B N 1
ATOM 3262 C CA . THR B 1 156 ? -3.494 -0.473 -10.109 1 83.56 156 THR B CA 1
ATOM 3263 C C . THR B 1 156 ? -4.469 0.114 -11.125 1 83.56 156 THR B C 1
ATOM 3265 O O . THR B 1 156 ? -5.684 0.068 -10.93 1 83.56 156 THR B O 1
ATOM 3268 N N . SER B 1 157 ? -3.949 0.72 -12.148 1 80.19 157 SER B N 1
ATOM 3269 C CA . SER B 1 157 ? -4.859 1.268 -13.148 1 80.19 157 SER B CA 1
ATOM 3270 C C . SER B 1 157 ? -5.5 0.16 -13.977 1 80.19 157 SER B C 1
ATOM 3272 O O . SER B 1 157 ? -5.012 -0.972 -13.992 1 80.19 157 SER B O 1
ATOM 3274 N N . SER B 1 158 ? -6.539 0.522 -14.711 1 84.56 158 SER B N 1
ATOM 3275 C CA . SER B 1 158 ? -7.23 -0.45 -15.547 1 84.56 158 SER B CA 1
ATOM 3276 C C . SER B 1 158 ? -6.355 -0.887 -16.719 1 84.56 158 SER B C 1
ATOM 3278 O O . SER B 1 158 ? -6.672 -1.857 -17.406 1 84.56 158 SER B O 1
ATOM 3280 N N . GLN B 1 159 ? -5.18 -0.238 -16.906 1 88.5 159 GLN B N 1
ATOM 3281 C CA . GLN B 1 159 ? -4.262 -0.612 -17.984 1 88.5 159 GLN B CA 1
ATOM 3282 C C . GLN B 1 159 ? -3.322 -1.729 -17.531 1 88.5 159 GLN B C 1
ATOM 3284 O O . GLN B 1 159 ? -2.646 -2.344 -18.359 1 88.5 159 GLN B O 1
ATOM 3289 N N . ALA B 1 160 ? -3.299 -1.951 -16.266 1 92 160 ALA B N 1
ATOM 3290 C CA . ALA B 1 160 ? -2.48 -3.047 -15.758 1 92 160 ALA B CA 1
ATOM 3291 C C . ALA B 1 160 ? -3.152 -4.395 -16 1 92 160 ALA B C 1
ATOM 3293 O O . ALA B 1 160 ? -4.34 -4.453 -16.328 1 92 160 ALA B O 1
ATOM 3294 N N . GLN B 1 161 ? -2.334 -5.453 -15.938 1 96.38 161 GLN B N 1
ATOM 3295 C CA . GLN B 1 161 ? -2.803 -6.832 -16 1 96.38 161 GLN B CA 1
ATOM 3296 C C . GLN B 1 161 ? -2.387 -7.613 -14.75 1 96.38 161 GLN B C 1
ATOM 3298 O O . GLN B 1 161 ? -1.266 -7.461 -14.266 1 96.38 161 GLN B O 1
ATOM 3303 N N . GLU B 1 162 ? -3.357 -8.32 -14.297 1 96.88 162 GLU B N 1
ATOM 3304 C CA . GLU B 1 162 ? -3.088 -9.227 -13.18 1 96.88 162 GLU B CA 1
ATOM 3305 C C . GLU B 1 162 ? -2.947 -10.672 -13.656 1 96.88 162 GLU B C 1
ATOM 3307 O O . GLU B 1 162 ? -3.846 -11.203 -14.312 1 96.88 162 GLU B O 1
ATOM 3312 N N . LEU B 1 163 ? -1.834 -11.289 -13.328 1 98.44 163 LEU B N 1
ATOM 3313 C CA . LEU B 1 163 ? -1.54 -12.664 -13.719 1 98.44 163 LEU B CA 1
ATOM 3314 C C . LEU B 1 163 ? -1.44 -13.562 -12.492 1 98.44 163 LEU B C 1
ATOM 3316 O O . LEU B 1 163 ? -0.603 -13.344 -11.617 1 98.44 163 LEU B O 1
ATOM 3320 N N . MET B 1 164 ? -2.279 -14.578 -12.508 1 98.19 164 MET B N 1
ATOM 3321 C CA . MET B 1 164 ? -2.264 -15.492 -11.375 1 98.19 164 MET B CA 1
ATOM 3322 C C . MET B 1 164 ? -1.915 -16.906 -11.82 1 98.19 164 MET B C 1
ATOM 3324 O O . MET B 1 164 ? -2.469 -17.406 -12.797 1 98.19 164 MET B O 1
ATOM 3328 N N . LEU B 1 165 ? -0.966 -17.484 -11.133 1 98.81 165 LEU B N 1
ATOM 3329 C CA . LEU B 1 165 ? -0.624 -18.891 -11.281 1 98.81 165 LEU B CA 1
ATOM 3330 C C . LEU B 1 165 ? -1.058 -19.688 -10.055 1 98.81 165 LEU B C 1
ATOM 3332 O O . LEU B 1 165 ? -0.375 -19.672 -9.031 1 98.81 165 LEU B O 1
ATOM 3336 N N . TRP B 1 166 ? -2.174 -20.391 -10.227 1 98.62 166 TRP B N 1
ATOM 3337 C CA . TRP B 1 166 ? -2.688 -21.172 -9.109 1 98.62 166 TRP B CA 1
ATOM 3338 C C . TRP B 1 166 ? -1.958 -22.516 -9 1 98.62 166 TRP B C 1
ATOM 3340 O O . TRP B 1 166 ? -2.004 -23.328 -9.93 1 98.62 166 TRP B O 1
ATOM 3350 N N . LEU B 1 167 ? -1.309 -22.734 -7.902 1 98.88 167 LEU B N 1
ATOM 3351 C CA . LEU B 1 167 ? -0.645 -24.016 -7.688 1 98.88 167 LEU B CA 1
ATOM 3352 C C . LEU B 1 167 ? -1.604 -25.031 -7.066 1 98.88 167 LEU B C 1
ATOM 3354 O O . LEU B 1 167 ? -1.592 -26.203 -7.434 1 98.88 167 LEU B O 1
ATOM 3358 N N . GLU B 1 168 ? -2.363 -24.531 -6.145 1 98.44 168 GLU B N 1
ATOM 3359 C CA . GLU B 1 168 ? -3.398 -25.297 -5.465 1 98.44 168 GLU B CA 1
ATOM 3360 C C . GLU B 1 168 ? -4.621 -24.438 -5.16 1 98.44 168 GLU B C 1
ATOM 3362 O O . GLU B 1 168 ? -4.484 -23.266 -4.785 1 98.44 168 GLU B O 1
ATOM 3367 N N . TYR B 1 169 ? -5.793 -25.016 -5.359 1 97.31 169 TYR B N 1
ATOM 3368 C CA . TYR B 1 169 ? -7.027 -24.344 -4.965 1 97.31 169 TYR B CA 1
ATOM 3369 C C . TYR B 1 169 ? -8.023 -25.328 -4.371 1 97.31 169 TYR B C 1
ATOM 3371 O O . TYR B 1 169 ? -8.094 -26.484 -4.809 1 97.31 169 TYR B O 1
ATOM 3379 N N . THR B 1 170 ? -8.641 -24.938 -3.355 1 97.19 170 THR B N 1
ATOM 3380 C CA . THR B 1 170 ? -9.5 -25.797 -2.543 1 97.19 170 THR B CA 1
ATOM 3381 C C . THR B 1 170 ? -10.852 -25.125 -2.312 1 97.19 170 THR B C 1
ATOM 3383 O O . THR B 1 170 ? -10.961 -23.906 -2.32 1 97.19 170 THR B O 1
ATOM 3386 N N . GLY B 1 171 ? -11.891 -25.984 -2.133 1 97 171 GLY B N 1
ATOM 3387 C CA . GLY B 1 171 ? -13.188 -25.5 -1.693 1 97 171 GLY B CA 1
ATOM 3388 C C . GLY B 1 171 ? -14.031 -24.938 -2.824 1 97 171 GLY B C 1
ATOM 3389 O O . GLY B 1 171 ? -14.984 -24.203 -2.584 1 97 171 GLY B O 1
ATOM 3390 N N . GLY B 1 172 ? -13.641 -25.266 -4.016 1 95.38 172 GLY B N 1
ATOM 3391 C CA . GLY B 1 172 ? -14.453 -24.875 -5.156 1 95.38 172 GLY B CA 1
ATOM 3392 C C . GLY B 1 172 ? -14.234 -23.438 -5.586 1 95.38 172 GLY B C 1
ATOM 3393 O O . GLY B 1 172 ? -15.133 -22.812 -6.145 1 95.38 172 GLY B O 1
ATOM 3394 N N . GLN B 1 173 ? -13.078 -22.922 -5.262 1 93.69 173 GLN B N 1
ATOM 3395 C CA . GLN B 1 173 ? -12.75 -21.594 -5.766 1 93.69 173 GLN B CA 1
ATOM 3396 C C . GLN B 1 173 ? -12.656 -21.594 -7.289 1 93.69 173 GLN B C 1
ATOM 3398 O O . GLN B 1 173 ? -12.117 -22.516 -7.887 1 93.69 173 GLN B O 1
ATOM 3403 N N . LEU B 1 174 ? -13.266 -20.5 -7.906 1 94.56 174 LEU B N 1
ATOM 3404 C CA . LEU B 1 174 ? -13.211 -20.359 -9.359 1 94.56 174 LEU B CA 1
ATOM 3405 C C . LEU B 1 174 ? -12.539 -19.062 -9.758 1 94.56 174 LEU B C 1
ATOM 3407 O O . LEU B 1 174 ? -12.68 -18.047 -9.078 1 94.56 174 LEU B O 1
ATOM 3411 N N . PRO B 1 175 ? -11.82 -19.078 -10.891 1 96.19 175 PRO B N 1
ATOM 3412 C CA . PRO B 1 175 ? -11.18 -17.859 -11.359 1 96.19 175 PRO B CA 1
ATOM 3413 C C . PRO B 1 175 ? -12.148 -16.906 -12.055 1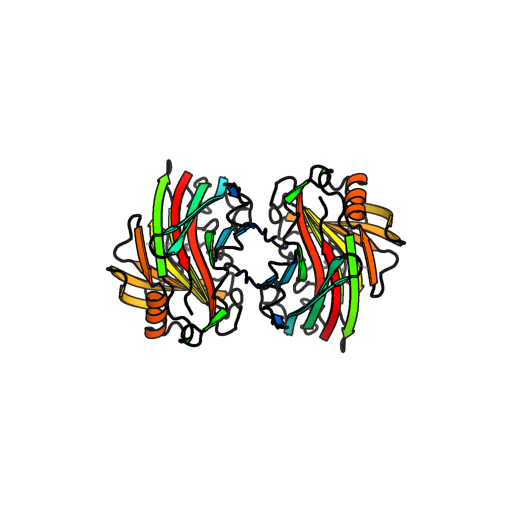 96.19 175 PRO B C 1
ATOM 3415 O O . PRO B 1 175 ? -13.211 -17.328 -12.516 1 96.19 175 PRO B O 1
ATOM 3418 N N . ILE B 1 176 ? -11.812 -15.688 -12.031 1 94.38 176 ILE B N 1
ATOM 3419 C CA . ILE B 1 176 ? -12.5 -14.75 -12.922 1 94.38 176 ILE B CA 1
ATOM 3420 C C . ILE B 1 176 ? -12.398 -15.242 -14.367 1 94.38 176 ILE B C 1
ATOM 3422 O O . ILE B 1 176 ? -11.328 -15.672 -14.805 1 94.38 176 ILE B O 1
ATOM 3426 N N . GLY B 1 177 ? -13.57 -15.25 -15.094 1 96.19 177 GLY B N 1
ATOM 3427 C CA . GLY B 1 177 ? -13.609 -15.75 -16.453 1 96.19 177 GLY B CA 1
ATOM 3428 C C . GLY B 1 177 ? -14.031 -17.203 -16.547 1 96.19 177 GLY B C 1
ATOM 3429 O O . GLY B 1 177 ? -14.117 -17.766 -17.641 1 96.19 177 GLY B O 1
ATOM 3430 N N . TRP B 1 178 ? -14.328 -17.766 -15.445 1 96.44 178 TRP B N 1
ATOM 3431 C CA . TRP B 1 178 ? -14.664 -19.188 -15.398 1 96.44 178 TRP B CA 1
ATOM 3432 C C . TRP B 1 178 ? -15.859 -19.484 -16.297 1 96.44 178 TRP B C 1
ATOM 3434 O O . TRP B 1 178 ? -15.859 -20.484 -17.031 1 96.44 178 TRP B O 1
ATOM 3444 N N . VAL B 1 179 ? -16.875 -18.672 -16.219 1 94.94 179 VAL B N 1
ATOM 3445 C CA . VAL B 1 179 ? -18.141 -18.922 -16.906 1 94.94 179 VAL B CA 1
ATOM 3446 C C . VAL B 1 179 ? -17.906 -18.984 -18.422 1 94.94 179 VAL B C 1
ATOM 3448 O O . VAL B 1 179 ? -18.5 -19.812 -19.109 1 94.94 179 VAL B O 1
ATOM 3451 N N . GLU B 1 180 ? -17.031 -18.156 -18.922 1 96.81 180 GLU B N 1
ATOM 3452 C CA . GLU B 1 180 ? -16.734 -18.109 -20.359 1 96.81 180 GLU B CA 1
ATOM 3453 C C . GLU B 1 180 ? -15.891 -19.297 -20.781 1 96.81 180 GLU B C 1
ATOM 3455 O O . GLU B 1 180 ? -15.836 -19.641 -21.969 1 96.81 180 GLU B O 1
ATOM 3460 N N . GLY B 1 181 ? -15.242 -19.953 -19.859 1 97.69 181 GLY B N 1
ATOM 3461 C CA . GLY B 1 181 ? -14.367 -21.062 -20.172 1 97.69 181 GLY B CA 1
ATOM 3462 C C . GLY B 1 181 ? -12.938 -20.641 -20.453 1 97.69 181 GLY B C 1
ATOM 3463 O O . GLY B 1 181 ? -12.648 -19.453 -20.609 1 97.69 181 GLY B O 1
ATOM 3464 N N . PRO B 1 182 ? -12.062 -21.656 -20.469 1 98.44 182 PRO B N 1
ATOM 3465 C CA . PRO B 1 182 ? -10.664 -21.328 -20.734 1 98.44 182 PRO B CA 1
ATOM 3466 C C . PRO B 1 182 ? -10.445 -20.781 -22.156 1 98.44 182 PRO B C 1
ATOM 3468 O O . PRO B 1 182 ? -11.078 -21.234 -23.094 1 98.44 182 PRO B O 1
ATOM 3471 N N . ILE B 1 183 ? -9.578 -19.844 -22.266 1 98.5 183 ILE B N 1
ATOM 3472 C CA . ILE B 1 183 ? -9.336 -19.234 -23.562 1 98.5 183 ILE B CA 1
ATOM 3473 C C . ILE B 1 183 ? -8.125 -19.875 -24.219 1 98.5 183 ILE B C 1
ATOM 3475 O O . ILE B 1 183 ? -7.855 -19.656 -25.406 1 98.5 183 ILE B O 1
ATOM 3479 N N . ALA B 1 184 ? -7.359 -20.625 -23.5 1 98.56 184 ALA B N 1
ATOM 3480 C CA . ALA B 1 184 ? -6.215 -21.359 -24.016 1 98.56 184 ALA B CA 1
ATOM 3481 C C . ALA B 1 184 ? -5.832 -22.516 -23.094 1 98.56 184 ALA B C 1
ATOM 3483 O O . ALA B 1 184 ? -6.254 -22.547 -21.938 1 98.56 184 ALA B O 1
ATOM 3484 N N . THR B 1 185 ? -5.156 -23.438 -23.641 1 98.62 185 THR B N 1
ATOM 3485 C CA . THR B 1 185 ? -4.496 -24.5 -22.891 1 98.62 185 THR B CA 1
ATOM 3486 C C . THR B 1 185 ? -2.98 -24.438 -23.078 1 98.62 185 THR B C 1
ATOM 3488 O O . THR B 1 185 ? -2.492 -24.344 -24.203 1 98.62 185 THR B O 1
ATOM 3491 N N . ILE B 1 186 ? -2.314 -24.375 -21.953 1 98.38 186 ILE B N 1
ATOM 3492 C CA . ILE B 1 186 ? -0.855 -24.406 -21.984 1 98.38 186 ILE B CA 1
ATOM 3493 C C . ILE B 1 186 ? -0.372 -25.812 -21.609 1 98.38 186 ILE B C 1
ATOM 3495 O O . ILE B 1 186 ? -0.651 -26.281 -20.5 1 98.38 186 ILE B O 1
ATOM 3499 N N . GLN B 1 187 ? 0.421 -26.375 -22.516 1 97.19 187 GLN B N 1
ATOM 3500 C CA . GLN B 1 187 ? 0.858 -27.75 -22.297 1 97.19 187 GLN B CA 1
ATOM 3501 C C . GLN B 1 187 ? 2.258 -27.781 -21.688 1 97.19 187 GLN B C 1
ATOM 3503 O O . GLN B 1 187 ? 3.1 -26.938 -22 1 97.19 187 GLN B O 1
ATOM 3508 N N . ASN B 1 188 ? 2.432 -28.719 -20.844 1 95.94 188 ASN B N 1
ATOM 3509 C CA . ASN B 1 188 ? 3.742 -29.141 -20.359 1 95.94 188 ASN B CA 1
ATOM 3510 C C . ASN B 1 188 ? 4.484 -28 -19.672 1 95.94 188 ASN B C 1
ATOM 3512 O O . ASN B 1 188 ? 5.645 -27.734 -19.984 1 95.94 188 ASN B O 1
ATOM 3516 N N . LEU B 1 189 ? 3.812 -27.281 -18.844 1 98.31 189 LEU B N 1
ATOM 3517 C CA . LEU B 1 189 ? 4.43 -26.281 -17.984 1 98.31 189 LEU B CA 1
ATOM 3518 C C . LEU B 1 189 ? 4.5 -26.797 -16.547 1 98.31 189 LEU B C 1
ATOM 3520 O O . LEU B 1 189 ? 3.482 -27.172 -15.961 1 98.31 189 LEU B O 1
ATOM 3524 N N . TYR B 1 190 ? 5.695 -26.859 -16.016 1 98.44 190 TYR B N 1
ATOM 3525 C CA . TYR B 1 190 ? 5.996 -27.328 -14.664 1 98.44 190 TYR B CA 1
ATOM 3526 C C . TYR B 1 190 ? 5.418 -28.719 -14.43 1 98.44 190 TYR B C 1
ATOM 3528 O O . TYR B 1 190 ? 4.918 -29.016 -13.344 1 98.44 190 TYR B O 1
ATOM 3536 N N . GLY B 1 191 ? 5.363 -29.531 -15.438 1 97.75 191 GLY B N 1
ATOM 3537 C CA . GLY B 1 191 ? 5.027 -30.953 -15.305 1 97.75 191 GLY B CA 1
ATOM 3538 C C . GLY B 1 191 ? 3.541 -31.219 -15.461 1 97.75 191 GLY B C 1
ATOM 3539 O O . GLY B 1 191 ? 3.08 -32.344 -15.188 1 97.75 191 GLY B O 1
ATOM 3540 N N . THR B 1 192 ? 2.75 -30.25 -15.828 1 98.25 192 THR B N 1
ATOM 3541 C CA . THR B 1 192 ? 1.32 -30.453 -16.047 1 98.25 192 THR B CA 1
ATOM 3542 C C . THR B 1 192 ? 0.802 -29.516 -17.125 1 98.25 192 THR B C 1
ATOM 3544 O O . THR B 1 192 ? 1.565 -28.734 -17.703 1 98.25 192 THR B O 1
ATOM 3547 N N . SER B 1 193 ? -0.412 -29.734 -17.516 1 98.38 193 SER B N 1
ATOM 3548 C CA . SER B 1 193 ? -1.103 -28.797 -18.406 1 98.38 193 SER B CA 1
ATOM 3549 C C . SER B 1 193 ? -1.942 -27.812 -17.609 1 98.38 193 SER B C 1
ATOM 3551 O O . SER B 1 193 ? -2.264 -28.047 -16.453 1 98.38 193 SER B O 1
ATOM 3553 N N . TRP B 1 194 ? -2.193 -26.703 -18.25 1 98.81 194 TRP B N 1
ATOM 3554 C CA . TRP B 1 194 ? -2.873 -25.594 -17.578 1 98.81 194 TRP B CA 1
ATOM 3555 C C . TRP B 1 194 ? -3.992 -25.047 -18.453 1 98.81 194 TRP B C 1
ATOM 3557 O O . TRP B 1 194 ? -3.865 -24.984 -19.672 1 98.81 194 TRP B O 1
ATOM 3567 N N . LYS B 1 195 ? -5.094 -24.625 -17.812 1 98.81 195 LYS B N 1
ATOM 3568 C CA . LYS B 1 195 ? -6.148 -23.859 -18.469 1 98.81 195 LYS B CA 1
ATOM 3569 C C . LYS B 1 195 ? -6.035 -22.375 -18.125 1 98.81 195 LYS B C 1
ATOM 3571 O O . LYS B 1 195 ? -5.848 -22.016 -16.953 1 98.81 195 LYS B O 1
ATOM 3576 N N . LEU B 1 196 ? -6.074 -21.547 -19.141 1 98.88 196 LEU B N 1
ATOM 3577 C CA . LEU B 1 196 ? -6.016 -20.109 -18.969 1 98.88 196 LEU B CA 1
ATOM 3578 C C . LEU B 1 196 ? -7.414 -19.5 -18.969 1 98.88 196 LEU B C 1
ATOM 3580 O O . LEU B 1 196 ? -8.141 -19.609 -19.953 1 98.88 196 LEU B O 1
ATOM 3584 N N . TYR B 1 197 ? -7.793 -18.906 -17.859 1 98.62 197 TYR B N 1
ATOM 3585 C CA . TYR B 1 197 ? -9.031 -18.141 -17.734 1 98.62 197 TYR B CA 1
ATOM 3586 C C . TYR B 1 197 ? -8.742 -16.656 -17.703 1 98.62 197 TYR B C 1
ATOM 3588 O O . TYR B 1 197 ? -7.73 -16.219 -17.156 1 98.62 197 TYR B O 1
ATOM 3596 N N . GLN B 1 198 ? -9.641 -15.93 -18.328 1 98.12 198 GLN B N 1
ATOM 3597 C CA . GLN B 1 198 ? -9.43 -14.492 -18.375 1 98.12 198 GLN B CA 1
ATOM 3598 C C . GLN B 1 198 ? -10.75 -13.734 -18.234 1 98.12 198 GLN B C 1
ATOM 3600 O O . GLN B 1 198 ? -11.766 -14.148 -18.797 1 98.12 198 GLN B O 1
ATOM 3605 N N . GLY B 1 199 ? -10.656 -12.656 -17.484 1 96.75 199 GLY B N 1
ATOM 3606 C CA . GLY B 1 199 ? -11.797 -11.766 -17.328 1 96.75 199 GLY B CA 1
ATOM 3607 C C . GLY B 1 199 ? -11.438 -10.445 -16.656 1 96.75 199 GLY B C 1
ATOM 3608 O O . GLY B 1 199 ? -10.281 -10.234 -16.266 1 96.75 199 GLY B O 1
ATOM 3609 N N . LYS B 1 200 ? -12.391 -9.578 -16.641 1 93.94 200 LYS B N 1
ATOM 3610 C CA . LYS B 1 200 ? -12.172 -8.266 -16.047 1 93.94 200 LYS B CA 1
ATOM 3611 C C . LYS B 1 200 ? -12.656 -8.219 -14.602 1 93.94 200 LYS B C 1
ATOM 3613 O O . LYS B 1 200 ? -13.719 -8.758 -14.289 1 93.94 200 LYS B O 1
ATOM 3618 N N . ASN B 1 201 ? -11.781 -7.797 -13.727 1 90.5 201 ASN B N 1
ATOM 3619 C CA . ASN B 1 201 ? -12.266 -7.391 -12.414 1 90.5 201 ASN B CA 1
ATOM 3620 C C . ASN B 1 201 ? -13.148 -6.148 -12.492 1 90.5 201 ASN B C 1
ATOM 3622 O O . ASN B 1 201 ? -12.664 -5.059 -12.812 1 90.5 201 ASN B O 1
ATOM 3626 N N . GLU B 1 202 ? -14.344 -6.254 -12.148 1 81.19 202 GLU B N 1
ATOM 3627 C CA . GLU B 1 202 ? -15.312 -5.188 -12.391 1 81.19 202 GLU B CA 1
ATOM 3628 C C . GLU B 1 202 ? -15.062 -3.992 -11.477 1 81.19 202 GLU B C 1
ATOM 3630 O O . GLU B 1 202 ? -15.406 -2.859 -11.812 1 81.19 202 GLU B O 1
ATOM 3635 N N . ASP B 1 203 ? -14.445 -4.277 -10.391 1 73.19 203 ASP B N 1
ATOM 3636 C CA . ASP B 1 203 ? -14.195 -3.201 -9.43 1 73.19 203 ASP B CA 1
ATOM 3637 C C . ASP B 1 203 ? -13.031 -2.326 -9.891 1 73.19 203 ASP B C 1
ATOM 3639 O O . ASP B 1 203 ? -13.086 -1.099 -9.781 1 73.19 203 ASP B O 1
ATOM 3643 N N . THR B 1 204 ? -12.016 -2.955 -10.43 1 78.5 204 THR B N 1
ATOM 3644 C CA . THR B 1 204 ? -10.789 -2.223 -10.742 1 78.5 204 THR B CA 1
ATOM 3645 C C . THR B 1 204 ? -10.688 -1.958 -12.234 1 78.5 204 THR B C 1
ATOM 3647 O O . THR B 1 204 ? -9.938 -1.08 -12.664 1 78.5 204 THR B O 1
ATOM 3650 N N . GLY B 1 205 ? -11.336 -2.736 -13.039 1 87.06 205 GLY B N 1
ATOM 3651 C CA . GLY B 1 205 ? -11.195 -2.691 -14.484 1 87.06 205 GLY B CA 1
ATOM 3652 C C . GLY B 1 205 ? -9.984 -3.449 -14.992 1 87.06 205 GLY B C 1
ATOM 3653 O O . GLY B 1 205 ? -9.742 -3.518 -16.203 1 87.06 205 GLY B O 1
ATOM 3654 N N . ILE B 1 206 ? -9.281 -4.098 -14.133 1 92.06 206 ILE B N 1
ATOM 3655 C CA . ILE B 1 206 ? -8.055 -4.805 -14.492 1 92.06 206 ILE B CA 1
ATOM 3656 C C . ILE B 1 206 ? -8.398 -6.172 -15.07 1 92.06 206 ILE B C 1
ATOM 3658 O O . ILE B 1 206 ? -9.258 -6.883 -14.539 1 92.06 206 ILE B O 1
ATOM 3662 N N . THR B 1 207 ? -7.781 -6.465 -16.188 1 96.25 207 THR B N 1
ATOM 3663 C CA . THR B 1 207 ? -7.898 -7.812 -16.734 1 96.25 207 THR B CA 1
ATOM 3664 C C . THR B 1 207 ? -7.09 -8.805 -15.906 1 96.25 207 THR B C 1
ATOM 3666 O O . THR B 1 207 ? -5.902 -8.594 -15.656 1 96.25 207 THR B O 1
ATOM 3669 N N . VAL B 1 208 ? -7.777 -9.844 -15.523 1 97.12 208 VAL B N 1
ATOM 3670 C CA . VAL B 1 208 ? -7.133 -10.891 -14.742 1 97.12 208 VAL B CA 1
ATOM 3671 C C . VAL B 1 208 ? -6.98 -12.148 -15.594 1 97.12 208 VAL B C 1
ATOM 3673 O O . VAL B 1 208 ? -7.941 -12.617 -16.203 1 97.12 208 VAL B O 1
ATOM 3676 N N . SER B 1 209 ? -5.758 -12.68 -15.672 1 98.38 209 SER B N 1
ATOM 3677 C CA . SER B 1 209 ? -5.453 -13.953 -16.328 1 98.38 209 SER B CA 1
ATOM 3678 C C . SER B 1 209 ? -4.961 -14.984 -15.32 1 98.38 209 SER B C 1
ATOM 3680 O O . SER B 1 209 ? -3.904 -14.812 -14.711 1 98.38 209 SER B O 1
ATOM 3682 N N . SER B 1 210 ? -5.766 -16.031 -15.219 1 98.5 210 SER B N 1
ATOM 3683 C CA . SER B 1 210 ? -5.445 -17.062 -14.242 1 98.5 210 SER B CA 1
ATOM 3684 C C . SER B 1 210 ? -5.137 -18.391 -14.922 1 98.5 210 SER B C 1
ATOM 3686 O O . SER B 1 210 ? -5.934 -18.891 -15.719 1 98.5 210 SER B O 1
ATOM 3688 N N . LEU B 1 211 ? -4.008 -18.938 -14.594 1 98.62 211 LEU B N 1
ATOM 3689 C CA . LEU B 1 211 ? -3.664 -20.297 -15.023 1 98.62 211 LEU B CA 1
ATOM 3690 C C . LEU B 1 211 ? -3.975 -21.297 -13.922 1 98.62 211 LEU B C 1
ATOM 3692 O O . LEU B 1 211 ? -3.461 -21.188 -12.805 1 98.62 211 LEU B O 1
ATOM 3696 N N . LEU B 1 212 ? -4.797 -22.266 -14.289 1 98.69 212 LEU B N 1
ATOM 3697 C CA . LEU B 1 212 ? -5.145 -23.344 -13.375 1 98.69 212 LEU B CA 1
ATOM 3698 C C . LEU B 1 212 ? -4.598 -24.672 -13.867 1 98.69 212 LEU B C 1
ATOM 3700 O O . LEU B 1 212 ? -4.812 -25.047 -15.023 1 98.69 212 LEU B O 1
ATOM 3704 N N . PRO B 1 213 ? -3.939 -25.391 -12.977 1 98.62 213 PRO B N 1
ATOM 3705 C CA . PRO B 1 213 ? -3.344 -26.656 -13.406 1 98.62 213 PRO B CA 1
ATOM 3706 C C . PRO B 1 213 ? -4.363 -27.797 -13.492 1 98.62 213 PRO B C 1
ATOM 3708 O O . PRO B 1 213 ? -5.266 -27.891 -12.656 1 98.62 213 PRO B O 1
ATOM 3711 N N . ASP B 1 214 ? -4.18 -28.609 -14.516 1 98 214 ASP B N 1
ATOM 3712 C CA . ASP B 1 214 ? -4.988 -29.828 -14.586 1 98 214 ASP B CA 1
ATOM 3713 C C . ASP B 1 214 ? -4.68 -30.766 -13.414 1 98 214 ASP B C 1
ATOM 3715 O O . ASP B 1 214 ? -5.582 -31.406 -12.875 1 98 214 ASP B O 1
ATOM 3719 N N . LYS B 1 215 ? -3.398 -30.844 -13.164 1 98.06 215 LYS B N 1
ATOM 3720 C CA . LYS B 1 215 ? -2.955 -31.531 -11.953 1 98.06 215 LYS B CA 1
ATOM 3721 C C . LYS B 1 215 ? -2.34 -30.547 -10.961 1 98.06 215 LYS B C 1
ATOM 3723 O O . LYS B 1 215 ? -1.275 -29.984 -11.219 1 98.06 215 LYS B O 1
ATOM 3728 N N . GLN B 1 216 ? -2.98 -30.406 -9.797 1 98.31 216 GLN B N 1
ATOM 3729 C CA . GLN B 1 216 ? -2.525 -29.438 -8.812 1 98.31 216 GLN B CA 1
ATOM 3730 C C . GLN B 1 216 ? -1.241 -29.891 -8.133 1 98.31 216 GLN B C 1
ATOM 3732 O O . GLN B 1 216 ? -0.897 -31.078 -8.18 1 98.31 216 GLN B O 1
ATOM 3737 N N . PHE B 1 217 ? -0.542 -28.938 -7.594 1 98.5 217 PHE B N 1
ATOM 3738 C CA . PHE B 1 217 ? 0.635 -29.219 -6.781 1 98.5 217 PHE B CA 1
ATOM 3739 C C . PHE B 1 217 ? 0.24 -29.5 -5.336 1 98.5 217 PHE B C 1
ATOM 3741 O O . PHE B 1 217 ? -0.697 -28.891 -4.812 1 98.5 217 PHE B O 1
ATOM 3748 N N . SER B 1 218 ? 0.929 -30.453 -4.789 1 96.12 218 SER B N 1
ATOM 3749 C CA . SER B 1 218 ? 0.609 -30.859 -3.424 1 96.12 218 SER B CA 1
ATOM 3750 C C . SER B 1 218 ? 1.754 -30.531 -2.471 1 96.12 218 SER B C 1
ATOM 3752 O O . SER B 1 218 ? 2.502 -31.422 -2.061 1 96.12 218 SER B O 1
ATOM 3754 N N . GLY B 1 219 ? 1.896 -29.328 -2.166 1 98.19 219 GLY B N 1
ATOM 3755 C CA . GLY B 1 219 ? 2.758 -28.922 -1.066 1 98.19 219 GLY B CA 1
ATOM 3756 C C . GLY B 1 219 ? 4.148 -28.516 -1.518 1 98.19 219 GLY B C 1
ATOM 3757 O O . GLY B 1 219 ? 4.988 -28.141 -0.695 1 98.19 219 GLY B O 1
ATOM 3758 N N . THR B 1 220 ? 4.441 -28.688 -2.76 1 98.56 220 THR B N 1
ATOM 3759 C CA . THR B 1 220 ? 5.766 -28.297 -3.225 1 98.56 220 THR B CA 1
ATOM 3760 C C . THR B 1 220 ? 5.715 -27.844 -4.68 1 98.56 220 THR B C 1
ATOM 3762 O O . THR B 1 220 ? 4.949 -28.391 -5.48 1 98.56 220 THR B O 1
ATOM 3765 N N . PHE B 1 221 ? 6.461 -26.797 -4.996 1 98.44 221 PHE B N 1
ATOM 3766 C CA . PHE B 1 221 ? 6.648 -26.281 -6.348 1 98.44 221 PHE B CA 1
ATOM 3767 C C . PHE B 1 221 ? 8.078 -25.781 -6.539 1 98.44 221 PHE B C 1
ATOM 3769 O O . PHE B 1 221 ? 8.656 -25.172 -5.641 1 98.44 221 PHE B O 1
ATOM 3776 N N . SER B 1 222 ? 8.672 -26.047 -7.645 1 97.44 222 SER B N 1
ATOM 3777 C CA . SER B 1 222 ? 9.945 -25.453 -8.078 1 97.44 222 SER B CA 1
ATOM 3778 C C . SER B 1 222 ? 9.938 -25.188 -9.578 1 97.44 222 SER B C 1
ATOM 3780 O O . SER B 1 222 ? 9.492 -26.016 -10.367 1 97.44 222 SER B O 1
ATOM 3782 N N . GLY B 1 223 ? 10.375 -24 -9.977 1 97.75 223 GLY B N 1
ATOM 3783 C CA . GLY B 1 223 ? 10.461 -23.641 -11.383 1 97.75 223 GLY B CA 1
ATOM 3784 C C . GLY B 1 223 ? 10.844 -22.188 -11.609 1 97.75 223 GLY B C 1
ATOM 3785 O O . GLY B 1 223 ? 10.906 -21.406 -10.664 1 97.75 223 GLY B O 1
ATOM 3786 N N . ASP B 1 224 ? 11.203 -21.844 -12.781 1 98.69 224 ASP B N 1
ATOM 3787 C CA . ASP B 1 224 ? 11.367 -20.453 -13.203 1 98.69 224 ASP B CA 1
ATOM 3788 C C . ASP B 1 224 ? 10.047 -19.875 -13.688 1 98.69 224 ASP B C 1
ATOM 3790 O O . ASP B 1 224 ? 9.609 -20.141 -14.812 1 98.69 224 ASP B O 1
ATOM 3794 N N . ILE B 1 225 ? 9.438 -18.969 -12.93 1 98.69 225 ILE B N 1
ATOM 3795 C CA . ILE B 1 225 ? 8.078 -18.562 -13.258 1 98.69 225 ILE B CA 1
ATOM 3796 C C . ILE B 1 225 ? 8.102 -17.531 -14.383 1 98.69 225 ILE B C 1
ATOM 3798 O O . ILE B 1 225 ? 7.047 -17.109 -14.867 1 98.69 225 ILE B O 1
ATOM 3802 N N . LYS B 1 226 ? 9.281 -17.172 -14.867 1 98.81 226 LYS B N 1
ATOM 3803 C CA . LYS B 1 226 ? 9.328 -16.438 -16.125 1 98.81 226 LYS B CA 1
ATOM 3804 C C . LYS B 1 226 ? 8.758 -17.281 -17.281 1 98.81 226 LYS B C 1
ATOM 3806 O O . LYS B 1 226 ? 8.172 -16.734 -18.219 1 98.81 226 LYS B O 1
ATOM 3811 N N . GLU B 1 227 ? 8.977 -18.609 -17.266 1 98.81 227 GLU B N 1
ATOM 3812 C CA . GLU B 1 227 ? 8.422 -19.484 -18.281 1 98.81 227 GLU B CA 1
ATOM 3813 C C . GLU B 1 227 ? 6.91 -19.312 -18.406 1 98.81 227 GLU B C 1
ATOM 3815 O O . GLU B 1 227 ? 6.355 -19.344 -19.5 1 98.81 227 GLU B O 1
ATOM 3820 N N . TRP B 1 228 ? 6.273 -19.172 -17.219 1 98.81 228 TRP B N 1
ATOM 3821 C CA . TRP B 1 228 ? 4.84 -18.891 -17.188 1 98.81 228 TRP B CA 1
ATOM 3822 C C . TRP B 1 228 ? 4.527 -17.594 -17.922 1 98.81 228 TRP B C 1
ATOM 3824 O O . TRP B 1 228 ? 3.617 -17.531 -18.75 1 98.81 228 TRP B O 1
ATOM 3834 N N . LEU B 1 229 ? 5.262 -16.578 -17.656 1 98.81 229 LEU B N 1
ATOM 3835 C CA . LEU B 1 229 ? 5.031 -15.289 -18.297 1 98.81 229 LEU B CA 1
ATOM 3836 C C . LEU B 1 229 ? 5.289 -15.367 -19.797 1 98.81 229 LEU B C 1
ATOM 3838 O O . LEU B 1 229 ? 4.559 -14.773 -20.594 1 98.81 229 LEU B O 1
ATOM 3842 N N . GLN B 1 230 ? 6.27 -16.141 -20.203 1 98.62 230 GLN B N 1
ATOM 3843 C CA . GLN B 1 230 ? 6.57 -16.328 -21.625 1 98.62 230 GLN B CA 1
ATOM 3844 C C . GLN B 1 230 ? 5.438 -17.062 -22.328 1 98.62 230 GLN B C 1
ATOM 3846 O O . GLN B 1 230 ? 5.133 -16.781 -23.484 1 98.62 230 GLN B O 1
ATOM 3851 N N . GLU B 1 231 ? 4.836 -18.062 -21.656 1 98.69 231 GLU B N 1
ATOM 3852 C CA . GLU B 1 231 ? 3.689 -18.75 -22.25 1 98.69 231 GLU B CA 1
ATOM 3853 C C . GLU B 1 231 ? 2.535 -17.781 -22.484 1 98.69 231 GLU B C 1
ATOM 3855 O O . GLU B 1 231 ? 1.817 -17.906 -23.484 1 98.69 231 GLU B O 1
ATOM 3860 N N . LEU B 1 232 ? 2.361 -16.859 -21.547 1 98.69 232 LEU B N 1
ATOM 3861 C CA . LEU B 1 232 ? 1.292 -15.875 -21.719 1 98.69 232 LEU B CA 1
ATOM 3862 C C . LEU B 1 232 ? 1.581 -14.953 -22.906 1 98.69 232 LEU B C 1
ATOM 3864 O O . LEU B 1 232 ? 0.659 -14.523 -23.594 1 98.69 232 LEU B O 1
ATOM 3868 N N . VAL B 1 233 ? 2.846 -14.617 -23.125 1 98.56 233 VAL B N 1
ATOM 3869 C CA . VAL B 1 233 ? 3.229 -13.852 -24.297 1 98.56 233 VAL B CA 1
ATOM 3870 C C . VAL B 1 233 ? 2.859 -14.625 -25.562 1 98.56 233 VAL B C 1
ATOM 3872 O O . VAL B 1 233 ? 2.271 -14.07 -26.5 1 98.56 233 VAL B O 1
ATOM 3875 N N . LYS B 1 234 ? 3.176 -15.891 -25.609 1 98.19 234 LYS B N 1
ATOM 3876 C CA . LYS B 1 234 ? 2.951 -16.734 -26.781 1 98.19 234 LYS B CA 1
ATOM 3877 C C . LYS B 1 234 ? 1.471 -16.797 -27.141 1 98.19 234 LYS B C 1
ATOM 3879 O O . LYS B 1 234 ? 1.116 -16.844 -28.328 1 98.19 234 LYS B O 1
ATOM 3884 N N . VAL B 1 235 ? 0.636 -16.766 -26.141 1 98.19 235 VAL B N 1
ATOM 3885 C CA . VAL B 1 235 ? -0.786 -16.891 -26.438 1 98.19 235 VAL B CA 1
ATOM 3886 C C . VAL B 1 235 ? -1.422 -15.516 -26.562 1 98.19 235 VAL B C 1
ATOM 3888 O O . VAL B 1 235 ? -2.646 -15.391 -26.641 1 98.19 235 VAL B O 1
ATOM 3891 N N . GLY B 1 236 ? -0.648 -14.469 -26.422 1 97.5 236 GLY B N 1
ATOM 3892 C CA . GLY B 1 236 ? -1.092 -13.141 -26.844 1 97.5 236 GLY B CA 1
ATOM 3893 C C . GLY B 1 236 ? -1.675 -12.328 -25.703 1 97.5 236 GLY B C 1
ATOM 3894 O O . GLY B 1 236 ? -2.385 -11.344 -25.938 1 97.5 236 GLY B O 1
ATOM 3895 N N . VAL B 1 237 ? -1.415 -12.688 -24.438 1 97.56 237 VAL B N 1
ATOM 3896 C CA . VAL B 1 237 ? -1.949 -11.938 -23.297 1 97.56 237 VAL B CA 1
ATOM 3897 C C . VAL B 1 237 ? -1.288 -10.562 -23.234 1 97.56 237 VAL B C 1
ATOM 3899 O O . VAL B 1 237 ? -1.956 -9.562 -22.969 1 97.56 237 VAL B O 1
ATOM 3902 N N . PHE B 1 238 ? -0.009 -10.492 -23.391 1 97.5 238 PHE B N 1
ATOM 3903 C CA . PHE B 1 238 ? 0.788 -9.273 -23.453 1 97.5 238 PHE B CA 1
ATOM 3904 C C . PHE B 1 238 ? 2.076 -9.508 -24.234 1 97.5 238 PHE B C 1
ATOM 3906 O O . PHE B 1 238 ? 2.301 -10.602 -24.75 1 97.5 238 PHE B O 1
ATOM 3913 N N . SER B 1 239 ? 2.867 -8.469 -24.406 1 97.62 239 SER B N 1
ATOM 3914 C CA . SER B 1 239 ? 4.121 -8.609 -25.141 1 97.62 239 SER B CA 1
ATOM 3915 C C . SER B 1 239 ? 5.316 -8.602 -24.203 1 97.62 239 SER B C 1
ATOM 3917 O O . SER B 1 239 ? 5.18 -8.297 -23.016 1 97.62 239 SER B O 1
ATOM 3919 N N . GLN B 1 240 ? 6.426 -8.914 -24.734 1 97.38 240 GLN B N 1
ATOM 3920 C CA . GLN B 1 240 ? 7.672 -8.945 -23.969 1 97.38 240 GLN B CA 1
ATOM 3921 C C . GLN B 1 240 ? 8.07 -7.551 -23.516 1 97.38 240 GLN B C 1
ATOM 3923 O O . GLN B 1 240 ? 8.938 -7.398 -22.656 1 97.38 240 GLN B O 1
ATOM 3928 N N . GLU B 1 241 ? 7.406 -6.602 -23.969 1 97.75 241 GLU B N 1
ATOM 3929 C CA . GLU B 1 241 ? 7.773 -5.223 -23.656 1 97.75 241 GLU B CA 1
ATOM 3930 C C . GLU B 1 241 ? 7.043 -4.719 -22.422 1 97.75 241 GLU B C 1
ATOM 3932 O O . GLU B 1 241 ? 7.316 -3.621 -21.938 1 97.75 241 GLU B O 1
ATOM 3937 N N . THR B 1 242 ? 6.125 -5.559 -21.953 1 97.81 242 THR B N 1
ATOM 3938 C CA . THR B 1 242 ? 5.422 -5.141 -20.75 1 97.81 242 THR B CA 1
ATOM 3939 C C . THR B 1 242 ? 6.387 -5.031 -19.578 1 97.81 242 THR B C 1
ATOM 3941 O O . THR B 1 242 ? 7.438 -5.676 -19.562 1 97.81 242 THR B O 1
ATOM 3944 N N . PHE B 1 243 ? 6.039 -4.172 -18.609 1 95.06 243 PHE B N 1
ATOM 3945 C CA . PHE B 1 243 ? 6.781 -4.07 -17.359 1 95.06 243 PHE B CA 1
ATOM 3946 C C . PHE B 1 243 ? 6.223 -5.039 -16.312 1 95.06 243 PHE B C 1
ATOM 3948 O O . PHE B 1 243 ? 5.008 -5.188 -16.188 1 95.06 243 PHE B O 1
ATOM 3955 N N . VAL B 1 244 ? 7.121 -5.789 -15.664 1 97.5 244 VAL B N 1
ATOM 3956 C CA . VAL B 1 244 ? 6.766 -6.516 -14.453 1 97.5 244 VAL B CA 1
ATOM 3957 C C . VAL B 1 244 ? 6.867 -5.59 -13.25 1 97.5 244 VAL B C 1
ATOM 3959 O O . VAL B 1 244 ? 7.969 -5.234 -12.82 1 97.5 244 VAL B O 1
ATOM 3962 N N . ASN B 1 245 ? 5.684 -5.297 -12.672 1 93.69 245 ASN B N 1
ATOM 3963 C CA . ASN B 1 245 ? 5.645 -4.211 -11.695 1 93.69 245 ASN B CA 1
ATOM 3964 C C . ASN B 1 245 ? 5.461 -4.734 -10.273 1 93.69 245 ASN B C 1
ATOM 3966 O O . ASN B 1 245 ? 5.852 -4.074 -9.312 1 93.69 245 ASN B O 1
ATOM 3970 N N . VAL B 1 246 ? 4.801 -5.84 -10.164 1 96.44 246 VAL B N 1
ATOM 3971 C CA . VAL B 1 246 ? 4.555 -6.469 -8.867 1 96.44 246 VAL B CA 1
ATOM 3972 C C . VAL B 1 246 ? 4.699 -7.98 -8.992 1 96.44 246 VAL B C 1
ATOM 3974 O O . VAL B 1 246 ? 4.348 -8.562 -10.023 1 96.44 246 VAL B O 1
ATOM 3977 N N . GLY B 1 247 ? 5.281 -8.625 -8.008 1 97.88 247 GLY B N 1
ATOM 3978 C CA . GLY B 1 247 ? 5.359 -10.07 -7.93 1 97.88 247 GLY B CA 1
ATOM 3979 C C . GLY B 1 247 ? 5.195 -10.609 -6.52 1 97.88 247 GLY B C 1
ATOM 3980 O O . GLY B 1 247 ? 5.957 -10.242 -5.621 1 97.88 247 GLY B O 1
ATOM 3981 N N . ASN B 1 248 ? 4.18 -11.43 -6.352 1 98.06 248 ASN B N 1
ATOM 3982 C CA . ASN B 1 248 ? 3.84 -11.969 -5.039 1 98.06 248 ASN B CA 1
ATOM 3983 C C . ASN B 1 248 ? 3.615 -13.477 -5.086 1 98.06 248 ASN B C 1
ATOM 3985 O O . ASN B 1 248 ? 3.34 -14.031 -6.152 1 98.06 248 ASN B O 1
ATOM 3989 N N . ALA B 1 249 ? 3.824 -14.125 -3.984 1 98.75 249 ALA B N 1
ATOM 3990 C CA . ALA B 1 249 ? 3.379 -15.492 -3.711 1 98.75 249 ALA B CA 1
ATOM 3991 C C . ALA B 1 249 ? 2.561 -15.555 -2.426 1 98.75 249 ALA B C 1
ATOM 3993 O O . ALA B 1 249 ? 2.953 -14.984 -1.404 1 98.75 249 ALA B O 1
ATOM 3994 N N . GLY B 1 250 ? 1.388 -16.141 -2.484 1 98.38 250 GLY B N 1
ATOM 3995 C CA . GLY B 1 250 ? 0.568 -16.141 -1.283 1 98.38 250 GLY B CA 1
ATOM 3996 C C . GLY B 1 250 ? -0.679 -17 -1.41 1 98.38 250 GLY B C 1
ATOM 3997 O O . GLY B 1 250 ? -0.667 -18.031 -2.088 1 98.38 250 GLY B O 1
ATOM 3998 N N . THR B 1 251 ? -1.652 -16.688 -0.542 1 97.5 251 THR B N 1
ATOM 3999 C CA . THR B 1 251 ? -2.934 -17.375 -0.458 1 97.5 251 THR B CA 1
ATOM 4000 C C . THR B 1 251 ? -4.086 -16.375 -0.395 1 97.5 251 THR B C 1
ATOM 4002 O O . THR B 1 251 ? -3.973 -15.328 0.245 1 97.5 251 THR B O 1
ATOM 4005 N N . GLU B 1 252 ? -5.148 -16.734 -1.063 1 97.06 252 GLU B N 1
ATOM 4006 C CA . GLU B 1 252 ? -6.395 -15.977 -0.962 1 97.06 252 GLU B CA 1
ATOM 4007 C C . GLU B 1 252 ? -7.473 -16.781 -0.241 1 97.06 252 GLU B C 1
ATOM 4009 O O . GLU B 1 252 ? -8.18 -17.578 -0.861 1 97.06 252 GLU B O 1
ATOM 4014 N N . PRO B 1 253 ? -7.723 -16.484 0.971 1 97.88 253 PRO B N 1
ATOM 4015 C CA . PRO B 1 253 ? -8.75 -17.25 1.691 1 97.88 253 PRO B CA 1
ATOM 4016 C C . PRO B 1 253 ? -10.156 -16.672 1.479 1 97.88 253 PRO B C 1
ATOM 4018 O O . PRO B 1 253 ? -10.32 -15.461 1.351 1 97.88 253 PRO B O 1
ATOM 4021 N N . PHE B 1 254 ? -11.133 -17.609 1.513 1 97.62 254 PHE B N 1
ATOM 4022 C CA . PHE B 1 254 ? -12.547 -17.266 1.502 1 97.62 254 PHE B CA 1
ATOM 4023 C C . PHE B 1 254 ? -13.18 -17.516 2.863 1 97.62 254 PHE B C 1
ATOM 4025 O O . PHE B 1 254 ? -13.945 -16.688 3.367 1 97.62 254 PHE B O 1
ATOM 4032 N N . PHE B 1 255 ? -12.93 -18.656 3.352 1 98.31 255 PHE B N 1
ATOM 4033 C CA . PHE B 1 255 ? -13.32 -19.016 4.711 1 98.31 255 PHE B CA 1
ATOM 4034 C C . PHE B 1 255 ? -12.531 -20.234 5.199 1 98.31 255 PHE B C 1
ATOM 4036 O O . PHE B 1 255 ? -11.852 -20.891 4.414 1 98.31 255 PHE B O 1
ATOM 4043 N N . GLY B 1 256 ? -12.641 -20.453 6.598 1 98.69 256 GLY B N 1
ATOM 4044 C CA . GLY B 1 256 ? -12.047 -21.625 7.223 1 98.69 256 GLY B CA 1
ATOM 4045 C C . GLY B 1 256 ? -11.078 -21.281 8.336 1 98.69 256 GLY B C 1
ATOM 4046 O O . GLY B 1 256 ? -10.453 -20.219 8.312 1 98.69 256 GLY B O 1
ATOM 4047 N N . LYS B 1 257 ? -11 -22.234 9.328 1 98.69 257 LYS B N 1
ATOM 4048 C CA . LYS B 1 257 ? -9.93 -22.203 10.32 1 98.69 257 LYS B CA 1
ATOM 4049 C C . LYS B 1 257 ? -8.719 -23.016 9.852 1 98.69 257 LYS B C 1
ATOM 4051 O O . LYS B 1 257 ? -8.688 -24.234 9.992 1 98.69 257 LYS B O 1
ATOM 4056 N N . ALA B 1 258 ? -7.719 -22.281 9.344 1 98.75 258 ALA B N 1
ATOM 4057 C CA . ALA B 1 258 ? -6.625 -22.953 8.648 1 98.75 258 ALA B CA 1
ATOM 4058 C C . ALA B 1 258 ? -5.297 -22.25 8.906 1 98.75 258 ALA B C 1
ATOM 4060 O O . ALA B 1 258 ? -5.273 -21.047 9.227 1 98.75 258 ALA B O 1
ATOM 4061 N N . THR B 1 259 ? -4.246 -23 8.844 1 98.75 259 THR B N 1
ATOM 4062 C CA . THR B 1 259 ? -2.877 -22.5 8.844 1 98.75 259 THR B CA 1
ATOM 4063 C C . THR B 1 259 ? -2.104 -23.031 7.645 1 98.75 259 THR B C 1
ATOM 4065 O O . THR B 1 259 ? -2.1 -24.234 7.387 1 98.75 259 THR B O 1
ATOM 4068 N N . VAL B 1 260 ? -1.53 -22.141 6.867 1 98.81 260 VAL B N 1
ATOM 4069 C CA . VAL B 1 260 ? -0.537 -22.5 5.859 1 98.81 260 VAL B CA 1
ATOM 4070 C C . VAL B 1 260 ? 0.861 -22.156 6.363 1 98.81 260 VAL B C 1
ATOM 4072 O O . VAL B 1 260 ? 1.165 -20.984 6.613 1 98.81 260 VAL B O 1
ATOM 4075 N N . GLU B 1 261 ? 1.669 -23.125 6.57 1 98.81 261 GLU B N 1
ATOM 4076 C CA . GLU B 1 261 ? 3.098 -22.953 6.805 1 98.81 261 GLU B CA 1
ATOM 4077 C C . GLU B 1 261 ? 3.895 -23.094 5.512 1 98.81 261 GLU B C 1
ATOM 4079 O O . GLU B 1 261 ? 3.74 -24.094 4.797 1 98.81 261 GLU B O 1
ATOM 4084 N N . ALA B 1 262 ? 4.734 -22.094 5.277 1 98.81 262 ALA B N 1
ATOM 4085 C CA . ALA B 1 262 ? 5.363 -22.141 3.959 1 98.81 262 ALA B CA 1
ATOM 4086 C C . ALA B 1 262 ? 6.82 -21.703 4.027 1 98.81 262 ALA B C 1
ATOM 4088 O O . ALA B 1 262 ? 7.195 -20.922 4.914 1 98.81 262 ALA B O 1
ATOM 4089 N N . THR B 1 263 ? 7.621 -22.203 3.145 1 98.44 263 THR B N 1
ATOM 4090 C CA . THR B 1 263 ? 8.961 -21.734 2.801 1 98.44 263 THR B CA 1
ATOM 4091 C C . THR B 1 263 ? 9.031 -21.328 1.332 1 98.44 263 THR B C 1
ATOM 4093 O O . THR B 1 263 ? 8.68 -22.109 0.448 1 98.44 263 THR B O 1
ATOM 4096 N N . LEU B 1 264 ? 9.484 -20.094 1.121 1 98.5 264 LEU B N 1
ATOM 4097 C CA . LEU B 1 264 ? 9.445 -19.531 -0.224 1 98.5 264 LEU B CA 1
ATOM 4098 C C . LEU B 1 264 ? 10.82 -19 -0.629 1 98.5 264 LEU B C 1
ATOM 4100 O O . LEU B 1 264 ? 11.484 -18.328 0.157 1 98.5 264 LEU B O 1
ATOM 4104 N N . GLY B 1 265 ? 11.305 -19.422 -1.756 1 97.81 265 GLY B N 1
ATOM 4105 C CA . GLY B 1 265 ? 12.305 -18.703 -2.525 1 97.81 265 GLY B CA 1
ATOM 4106 C C . GLY B 1 265 ? 11.727 -18 -3.744 1 97.81 265 GLY B C 1
ATOM 4107 O O . GLY B 1 265 ? 10.984 -18.609 -4.516 1 97.81 265 GLY B O 1
ATOM 4108 N N . LEU B 1 266 ? 11.977 -16.75 -3.885 1 98 266 LEU B N 1
ATOM 4109 C CA . LEU B 1 266 ? 11.453 -15.961 -4.996 1 98 266 LEU B CA 1
ATOM 4110 C C . LEU B 1 266 ? 12.328 -14.742 -5.266 1 98 266 LEU B C 1
ATOM 4112 O O . LEU B 1 266 ? 12.555 -13.93 -4.363 1 98 266 LEU B O 1
ATOM 4116 N N . GLN B 1 267 ? 12.852 -14.625 -6.453 1 97.06 267 GLN B N 1
ATOM 4117 C CA . GLN B 1 267 ? 13.656 -13.461 -6.805 1 97.06 267 GLN B CA 1
ATOM 4118 C C . GLN B 1 267 ? 13.656 -13.234 -8.312 1 97.06 267 GLN B C 1
ATOM 4120 O O . GLN B 1 267 ? 13.367 -14.148 -9.086 1 97.06 267 GLN B O 1
ATOM 4125 N N . ILE B 1 268 ? 13.945 -12.078 -8.727 1 97.5 268 ILE B N 1
ATOM 4126 C CA . ILE B 1 268 ? 14.117 -11.734 -10.133 1 97.5 268 ILE B CA 1
ATOM 4127 C C . ILE B 1 268 ? 15.594 -11.539 -10.445 1 97.5 268 ILE B C 1
ATOM 4129 O O . ILE B 1 268 ? 16.281 -10.773 -9.758 1 97.5 268 ILE B O 1
ATOM 4133 N N . ASN B 1 269 ? 16.016 -12.281 -11.383 1 96.69 269 ASN B N 1
ATOM 4134 C CA . ASN B 1 269 ? 17.359 -12.094 -11.914 1 96.69 269 ASN B CA 1
ATOM 4135 C C . ASN B 1 269 ? 17.344 -11.266 -13.195 1 96.69 269 ASN B C 1
ATOM 4137 O O . ASN B 1 269 ? 16.703 -11.648 -14.18 1 96.69 269 ASN B O 1
ATOM 4141 N N . LEU B 1 270 ? 18.094 -10.242 -13.234 1 96.44 270 LEU B N 1
ATOM 4142 C CA . LEU B 1 270 ? 18.188 -9.375 -14.406 1 96.44 270 LEU B CA 1
ATOM 4143 C C . LEU B 1 270 ? 19.406 -9.719 -15.25 1 96.44 270 LEU B C 1
ATOM 4145 O O . LEU B 1 270 ? 20.406 -10.211 -14.727 1 96.44 270 LEU B O 1
#

Sequence (540 aa):
MLTNTLYFLALVAPILATPAPQGVTLSDTVKQKPIQMCGKAQNVVLTDTPWIVYNMFYNQAQTKGSMCTGYDSVSTGTNGNKNIKWSAVTDIDYVKATDNVPKGYTFVGLTQGLEVRLSAIKSIPATYDWKRTNSTAYKGNICFDIMTSDTKGDSTSSQAQELMLWLEYTGGQLPIGWVEGPIATIQNLYGTSWKLYQGKNEDTGITVSSLLPDKQFSGTFSGDIKEWLQELVKVGVFSQETFVNVGNAGTEPFFGKATVEATLGLQINLMLTNTLYFLALVAPILATPAPQGVTLSDTVKQKPIQMCGKAQNVVLTDTPWIVYNMFYNQAQTKGSMCTGYDSVSTGTNGNKNIKWSAVTDIDYVKATDNVPKGYTFVGLTQGLEVRLSAIKSIPATYDWKRTNSTAYKGNICFDIMTSDTKGDSTSSQAQELMLWLEYTGGQLPIGWVEGPIATIQNLYGTSWKLYQGKNEDTGITVSSLLPDKQFSGTFSGDIKEWLQELVKVGVFSQETFVNVGNAGTEPFFGKATVEATLGLQINL

Nearest PDB structures (foldseek):
  4h7m-assembly2_B  TM=9.150E-01  e=6.321E-17  Trichoderma harzianum
  1ks5-assembly1_A  TM=8.549E-01  e=1.523E-17  Aspergillus niger
  3b7m-assembly1_A  TM=8.485E-01  e=4.685E-16  Rhodothermus marinus
  7mks-assembly1_AAA  TM=7.596E-01  e=3.591E-13  Acidothermus cellulolyticus
  7mkr-assembly1_AAA  TM=7.638E-01  e=9.777E-13  Acidothermus cellulolyticus

Foldseek 3Di:
DPPPPPPPPPPPPPPPDDPDDDDEAEDAQVPDAKDKAWDCWDWYDHPVAQKIWTWHQPQVVVWDWTKIKIWHHWDADPVRFIKTKIKIFTATDDDPVQLQPFRTWGWIKGNPPFQAFLLPFPFKWKKKFKDKDFDDAWWKFWKKKWKKALDGQDRQALRIAIEIETQGTGDPHDDAQPVVFFPDKDQDDQRFIWGWGWDADPVRNHIYIYIDTPDHDDRIGTDTCSVVVVVCCVVPVDHSSMTTNIIITTMTTSGGGMMMIMMMGTDIHD/DPPPPPPPPPPPPPPPDDDDDDDEAEDAQVPDAKDKAWDCWDWYDHPVAQKIWTWHQPQVVVWDWTKIKIWHHWDADPVRFIKTKIKIFTATDDDPVQLQPFRTWGWIKGNPPFQAFLLPFPFKWKKKFKDKDFDDAWWKFWKKKWKKALDGQDRQALRIAIEIETQGTGDPHDDAQPVVFFPDKDQDDQRFIWGWGWDADPVRNHIYIYIDTPDHDDRIGTDTCSVVVVVCCVVPVDHSSMTTNIIITTMTTSGGGMMMIMMMGTDIHD

Radius of gyration: 24.14 Å; Cα contacts (8 Å, |Δi|>4): 1468; chains: 2; bounding box: 74×64×53 Å

Solvent-accessible surface area (backbone atoms only — not comparable to full-atom values): 27526 Å² total; per-residue (Å²): 135,86,78,76,75,75,74,75,72,73,74,73,64,75,66,76,46,75,81,62,69,71,44,55,37,66,45,30,79,85,74,50,66,63,44,75,32,56,28,44,53,19,48,41,32,28,74,81,52,49,38,28,42,32,13,38,30,81,34,49,92,76,49,58,65,48,53,28,20,30,47,55,50,72,46,68,44,96,84,66,49,58,32,37,35,34,34,36,40,33,46,24,53,86,43,83,94,44,58,85,35,66,29,32,43,31,33,44,27,45,30,50,74,53,48,37,36,49,72,60,46,71,42,25,50,34,37,42,37,41,48,77,50,61,85,45,74,51,26,32,38,35,30,38,42,34,22,27,12,81,44,72,45,23,40,58,46,50,75,15,35,40,37,32,44,42,42,31,74,33,68,78,70,76,60,62,26,53,90,81,38,63,79,46,73,47,72,73,54,94,85,27,38,28,39,31,20,51,31,64,34,78,66,56,49,25,38,34,39,35,36,40,46,76,60,62,47,83,42,54,49,69,48,48,56,44,58,58,55,50,52,39,33,74,74,61,76,49,59,57,71,27,14,39,26,32,45,34,39,34,32,37,42,35,28,18,38,33,38,35,45,33,40,37,28,69,52,54,38,104,136,83,79,75,74,75,74,74,71,71,73,71,65,75,66,75,46,74,81,63,71,72,45,54,35,66,44,30,80,86,75,50,66,63,44,76,33,56,29,42,52,18,47,42,32,27,73,83,53,48,38,30,42,34,13,38,31,80,34,49,91,74,49,57,63,49,53,28,19,31,47,54,49,73,47,67,45,95,84,68,48,57,31,38,35,35,36,35,38,31,46,24,54,87,42,84,94,44,59,85,35,64,29,32,41,31,33,45,27,45,30,49,72,53,47,37,37,49,71,60,47,71,42,25,49,32,36,41,38,42,49,77,48,62,85,46,74,51,26,32,39,37,32,35,42,33,22,26,12,82,45,72,46,24,40,59,45,50,76,16,35,39,37,33,46,41,41,32,74,34,68,80,70,74,60,62,26,52,92,79,38,62,80,47,72,47,74,73,54,92,86,26,37,29,38,32,20,51,31,65,33,79,68,56,49,26,39,33,38,35,36,40,45,76,59,62,47,83,43,53,49,70,49,47,55,44,58,56,54,51,51,38,34,76,74,62,76,49,59,58,72,27,14,38,27,31,45,33,40,33,33,36,42,35,29,18,38,33,38,35,45,33,41,38,28,69,52,54,38,103

Secondary structure (DSSP, 8-state):
------------------PPPPP--EE-TTT---EEE-STEEEEEETTTTEEEEEE-TTGGG-SEEEEEEEEEEEE-TTS-EEEEEEEEEEE---GGGTTS---EEEEEE-SS-SEEGGG--B-EEEEEEEEEESS--BEEEEEEEEEESSTT-SSSTT-EEEEEEEEEESS---TTTTT--SEEEEEETTEEEEEEEEE-TTT--EEEEEEESS---SEEEEETHHHHHHHHHTTSS-TTSEEEEEEEEE--SBEEEEEEEEEEE--B-/------------------PPPPP--EE-TTT---EEE-STEEEEEETTTTEEEEEE-TTGGG-SEEEEEEEEEEEE-TTS-EEEEEEEEEEE---GGGTTS---EEEEEE-SS-SEEGGG--B-EEEEEEEEEESS--BEEEEEEEEEESSTT-SSSTT-EEEEEEEEEESS---TTTTT--SEEEEEETTEEEEEEEEE-TTT--EEEEEEESS---SEEEEETHHHHHHHHHTTSS-TTSEEEEEEEEE--SBEEEEEEEEEEE--B-